Protein AF-0000000074540419 (afdb_homodimer)

Structure (mmCIF, N/CA/C/O backbone):
data_AF-0000000074540419-model_v1
#
loop_
_entity.id
_entity.type
_entity.pdbx_description
1 polymer '5,10-methylenetetrahydromethanopterin reductase'
#
loop_
_atom_site.group_PDB
_atom_site.id
_atom_site.type_symbol
_atom_site.label_atom_id
_atom_site.label_alt_id
_atom_site.label_comp_id
_atom_site.label_asym_id
_atom_site.label_entity_id
_atom_site.label_seq_id
_atom_site.pdbx_PDB_ins_code
_atom_site.Cartn_x
_atom_site.Cartn_y
_atom_site.Cartn_z
_atom_site.occupancy
_atom_site.B_iso_or_equiv
_atom_site.auth_seq_id
_atom_site.auth_comp_id
_atom_site.auth_asym_id
_atom_site.auth_atom_id
_atom_site.pdbx_PDB_model_num
ATOM 1 N N . MET A 1 1 ? -17.797 21.25 23.25 1 58 1 MET A N 1
ATOM 2 C CA . MET A 1 1 ? -17.391 20.453 22.094 1 58 1 MET A CA 1
ATOM 3 C C . MET A 1 1 ? -16.078 19.734 22.359 1 58 1 MET A C 1
ATOM 5 O O . MET A 1 1 ? -15.172 20.281 22.984 1 58 1 MET A O 1
ATOM 9 N N . SER A 1 2 ? -16.047 18.375 22.188 1 83 2 SER A N 1
ATOM 10 C CA . SER A 1 2 ? -14.906 17.547 22.594 1 83 2 SER A CA 1
ATOM 11 C C . SER A 1 2 ? -13.758 17.656 21.594 1 83 2 SER A C 1
ATOM 13 O O . SER A 1 2 ? -13.984 17.625 20.391 1 83 2 SER A O 1
ATOM 15 N N . VAL A 1 3 ? -12.586 18.234 22.047 1 95.69 3 VAL A N 1
ATOM 16 C CA . VAL A 1 3 ? -11.359 18.359 21.266 1 95.69 3 VAL A CA 1
ATOM 17 C C . VAL A 1 3 ? -10.625 17.016 21.266 1 95.69 3 VAL A C 1
ATOM 19 O O . VAL A 1 3 ? -10.531 16.344 22.297 1 95.69 3 VAL A O 1
ATOM 22 N N . ARG A 1 4 ? -10.227 16.625 20.125 1 97.38 4 ARG A N 1
ATOM 23 C CA . ARG A 1 4 ? -9.484 15.367 19.984 1 97.38 4 ARG A CA 1
ATOM 24 C C . ARG A 1 4 ? -8.023 15.633 19.641 1 97.38 4 ARG A C 1
ATOM 26 O O . ARG A 1 4 ? -7.707 16.609 18.953 1 97.38 4 ARG A O 1
ATOM 33 N N . PHE A 1 5 ? -7.191 14.75 20.156 1 98.31 5 PHE A N 1
ATOM 34 C CA . PHE A 1 5 ? -5.758 14.82 19.891 1 98.31 5 PHE A CA 1
ATOM 35 C C . PHE A 1 5 ? -5.254 13.523 19.266 1 98.31 5 PHE A C 1
ATOM 37 O O . PHE A 1 5 ? -5.629 12.438 19.688 1 98.31 5 PHE A O 1
ATOM 44 N N . GLY A 1 6 ? -4.52 13.656 18.219 1 98.5 6 GLY A N 1
ATOM 45 C CA . GLY A 1 6 ? -3.818 12.547 17.578 1 98.5 6 GLY A CA 1
ATOM 46 C C . GLY A 1 6 ? -2.33 12.797 17.438 1 98.5 6 GLY A C 1
ATOM 47 O O . GLY A 1 6 ? -1.833 13.867 17.797 1 98.5 6 GLY A O 1
ATOM 48 N N . MET A 1 7 ? -1.645 11.844 17.031 1 98.5 7 MET A N 1
ATOM 49 C CA . MET A 1 7 ? -0.216 11.961 16.75 1 98.5 7 MET A CA 1
ATOM 50 C C . MET A 1 7 ? 0.069 11.734 15.273 1 98.5 7 MET A C 1
ATOM 52 O O . MET A 1 7 ? -0.493 10.82 14.664 1 98.5 7 MET A O 1
ATOM 56 N N . LEU A 1 8 ? 0.758 12.586 14.742 1 98.56 8 LEU A N 1
ATOM 57 C CA . LEU A 1 8 ? 1.267 12.438 13.383 1 98.56 8 LEU A CA 1
ATOM 58 C C . LEU A 1 8 ? 2.699 11.914 13.398 1 98.56 8 LEU A C 1
ATOM 60 O O . LEU A 1 8 ? 3.598 12.562 13.93 1 98.56 8 LEU A O 1
ATOM 64 N N . LEU A 1 9 ? 2.896 10.734 12.844 1 97.88 9 LEU A N 1
ATOM 65 C CA . LEU A 1 9 ? 4.199 10.086 12.773 1 97.88 9 LEU A CA 1
ATOM 66 C C . LEU A 1 9 ? 4.953 10.508 11.516 1 97.88 9 LEU A C 1
ATOM 68 O O . LEU A 1 9 ? 4.871 9.836 10.484 1 97.88 9 LEU A O 1
ATOM 72 N N . SER A 1 10 ? 5.719 11.469 11.695 1 94.5 10 SER A N 1
ATOM 73 C CA . SER A 1 10 ? 6.344 12.102 10.539 1 94.5 10 SER A CA 1
ATOM 74 C C . SER A 1 10 ? 7.707 11.484 10.242 1 94.5 10 SER A C 1
ATOM 76 O O . SER A 1 10 ? 8.469 11.188 11.164 1 94.5 10 SER A O 1
ATOM 78 N N . PRO A 1 11 ? 8.047 11.352 8.898 1 92.5 11 PRO A N 1
ATOM 79 C CA . PRO A 1 11 ? 9.445 11.133 8.547 1 92.5 11 PRO A CA 1
ATOM 80 C C . PRO A 1 11 ? 10.305 12.383 8.727 1 92.5 11 PRO A C 1
ATOM 82 O O . PRO A 1 11 ? 9.789 13.5 8.711 1 92.5 11 PRO A O 1
ATOM 85 N N . PRO A 1 12 ? 11.625 12.25 8.836 1 93 12 PRO A N 1
ATOM 86 C CA . PRO A 1 12 ? 12.344 10.984 8.945 1 93 12 PRO A CA 1
ATOM 87 C C . PRO A 1 12 ? 11.992 10.219 10.227 1 93 12 PRO A C 1
ATOM 89 O O . PRO A 1 12 ? 11.789 10.828 11.273 1 93 12 PRO A O 1
ATOM 92 N N . MET A 1 13 ? 11.969 8.906 10.039 1 95.94 13 MET A N 1
ATOM 93 C CA . MET A 1 13 ? 11.531 8.055 11.141 1 95.94 13 MET A CA 1
ATOM 94 C C . MET A 1 13 ? 12.688 7.215 11.68 1 95.94 13 MET A C 1
ATOM 96 O O . MET A 1 13 ? 13.68 7.004 10.977 1 95.94 13 MET A O 1
ATOM 100 N N . PRO A 1 14 ? 12.539 6.828 12.977 1 95.69 14 PRO A N 1
ATOM 101 C CA . PRO A 1 14 ? 13.438 5.766 13.43 1 95.69 14 PRO A CA 1
ATOM 102 C C . PRO A 1 14 ? 13.094 4.402 12.828 1 95.69 14 PRO A C 1
ATOM 104 O O . PRO A 1 14 ? 12.258 4.316 11.93 1 95.69 14 PRO A O 1
ATOM 107 N N . ALA A 1 15 ? 13.805 3.393 13.289 1 96.94 15 ALA A N 1
ATOM 108 C CA . ALA A 1 15 ? 13.484 2.039 12.844 1 96.94 15 ALA A CA 1
ATOM 109 C C . ALA A 1 15 ? 12.008 1.716 13.086 1 96.94 15 ALA A C 1
ATOM 111 O O . ALA A 1 15 ? 11.43 2.139 14.086 1 96.94 15 ALA A O 1
ATOM 112 N N . LEU A 1 16 ? 11.391 0.952 12.219 1 98.31 16 LEU A N 1
ATOM 113 C CA . LEU A 1 16 ? 9.945 0.78 12.188 1 98.31 16 LEU A CA 1
ATOM 114 C C . LEU A 1 16 ? 9.453 0.089 13.453 1 98.31 16 LEU A C 1
ATOM 116 O O . LEU A 1 16 ? 8.336 0.348 13.922 1 98.31 16 LEU A O 1
ATOM 120 N N . GLU A 1 17 ? 10.258 -0.754 14.047 1 97.38 17 GLU A N 1
ATOM 121 C CA . GLU A 1 17 ? 9.891 -1.341 15.336 1 97.38 17 GLU A CA 1
ATOM 122 C C . GLU A 1 17 ? 9.664 -0.261 16.391 1 97.38 17 GLU A C 1
ATOM 124 O O . GLU A 1 17 ? 8.734 -0.36 17.203 1 97.38 17 GLU A O 1
ATOM 129 N N . LYS A 1 18 ? 10.539 0.739 16.375 1 97.88 18 LYS A N 1
ATOM 130 C CA . LYS A 1 18 ? 10.398 1.854 17.312 1 97.88 18 LYS A CA 1
ATOM 131 C C . LYS A 1 18 ? 9.18 2.709 16.969 1 97.88 18 LYS A C 1
ATOM 133 O O . LYS A 1 18 ? 8.5 3.211 17.859 1 97.88 18 LYS A O 1
ATOM 138 N N . VAL A 1 19 ? 8.898 2.873 15.703 1 98.5 19 VAL A N 1
ATOM 139 C CA . VAL A 1 19 ? 7.734 3.641 15.289 1 98.5 19 VAL A CA 1
ATOM 140 C C . VAL A 1 19 ? 6.461 2.971 15.805 1 98.5 19 VAL A C 1
ATOM 142 O O . VAL A 1 19 ? 5.547 3.646 16.281 1 98.5 19 VAL A O 1
ATOM 145 N N . ILE A 1 20 ? 6.406 1.653 15.672 1 98.75 20 ILE A N 1
ATOM 146 C CA . ILE A 1 20 ? 5.25 0.897 16.141 1 98.75 20 ILE A CA 1
ATOM 147 C C . ILE A 1 20 ? 5.086 1.081 17.641 1 98.75 20 ILE A C 1
ATOM 149 O O . ILE A 1 20 ? 3.977 1.31 18.141 1 98.75 20 ILE A O 1
ATOM 153 N N . LYS A 1 21 ? 6.199 1.064 18.406 1 98.38 21 LYS A N 1
ATOM 154 C CA . LYS A 1 21 ? 6.152 1.279 19.844 1 98.38 21 LYS A CA 1
ATOM 155 C C . LYS A 1 21 ? 5.66 2.686 20.172 1 98.38 21 LYS A C 1
ATOM 157 O O . LYS A 1 21 ? 4.863 2.869 21.094 1 98.38 21 LYS A O 1
ATOM 162 N N . ILE A 1 22 ? 6.141 3.658 19.406 1 98.12 22 ILE A N 1
ATOM 163 C CA . ILE A 1 22 ? 5.719 5.043 19.594 1 98.12 22 ILE A CA 1
ATOM 164 C C . ILE A 1 22 ? 4.219 5.168 19.344 1 98.12 22 ILE A C 1
ATOM 166 O O . ILE A 1 22 ? 3.506 5.828 20.094 1 98.12 22 ILE A O 1
ATOM 170 N N . ALA A 1 23 ? 3.742 4.512 18.328 1 98.69 23 ALA A N 1
ATOM 171 C CA . ALA A 1 23 ? 2.32 4.531 18 1 98.69 23 ALA A CA 1
ATOM 172 C C . ALA A 1 23 ? 1.481 3.926 19.109 1 98.69 23 ALA A C 1
ATOM 174 O O . ALA A 1 23 ? 0.438 4.473 19.484 1 98.69 23 ALA A O 1
ATOM 175 N N . GLN A 1 24 ? 1.928 2.799 19.625 1 98.69 24 GLN A N 1
ATOM 176 C CA . GLN A 1 24 ? 1.219 2.133 20.719 1 98.69 24 GLN A CA 1
ATOM 177 C C . GLN A 1 24 ? 1.19 3.006 21.969 1 98.69 24 GLN A C 1
ATOM 179 O O . GLN A 1 24 ? 0.165 3.096 22.641 1 98.69 24 GLN A O 1
ATOM 184 N N . GLN A 1 25 ? 2.334 3.666 22.234 1 98.12 25 GLN A N 1
ATOM 185 C CA . GLN A 1 25 ? 2.404 4.566 23.375 1 98.12 25 GLN A CA 1
ATOM 186 C C . GLN A 1 25 ? 1.459 5.754 23.203 1 98.12 25 GLN A C 1
ATOM 188 O O . GLN A 1 25 ? 0.804 6.176 24.156 1 98.12 25 GLN A O 1
ATOM 193 N N . ALA A 1 26 ? 1.445 6.273 22 1 98.31 26 ALA A N 1
ATOM 194 C CA . ALA A 1 26 ? 0.533 7.375 21.703 1 98.31 26 ALA A CA 1
ATOM 195 C C . ALA A 1 26 ? -0.918 6.957 21.938 1 98.31 26 ALA A C 1
ATOM 197 O O . ALA A 1 26 ? -1.684 7.68 22.578 1 98.31 26 ALA A O 1
ATOM 198 N N . GLU A 1 27 ? -1.274 5.816 21.438 1 97.88 27 GLU A N 1
ATOM 199 C CA . GLU A 1 27 ? -2.627 5.301 21.625 1 97.88 27 GLU A CA 1
ATOM 200 C C . GLU A 1 27 ? -2.949 5.129 23.109 1 97.88 27 GLU A C 1
ATOM 202 O O . GLU A 1 27 ? -4.02 5.527 23.562 1 97.88 27 GLU A O 1
ATOM 207 N N . ASP A 1 28 ? -2.027 4.586 23.844 1 96.81 28 ASP A N 1
ATOM 208 C CA . ASP A 1 28 ? -2.207 4.348 25.266 1 96.81 28 ASP A CA 1
ATOM 209 C C . ASP A 1 28 ? -2.318 5.664 26.031 1 96.81 28 ASP A C 1
ATOM 211 O O . ASP A 1 28 ? -2.906 5.711 27.125 1 96.81 28 ASP A O 1
ATOM 215 N N . SER A 1 29 ? -1.76 6.711 25.438 1 96.56 29 SER A N 1
ATOM 216 C CA . SER A 1 29 ? -1.769 8.023 26.078 1 96.56 29 SER A CA 1
ATOM 217 C C . SER A 1 29 ? -3.062 8.773 25.781 1 96.56 29 SER A C 1
ATOM 219 O O . SER A 1 29 ? -3.234 9.914 26.203 1 96.56 29 SER A O 1
ATOM 221 N N . GLY A 1 30 ? -3.928 8.164 24.984 1 96.25 30 GLY A N 1
ATOM 222 C CA . GLY A 1 30 ? -5.227 8.773 24.75 1 96.25 30 GLY A CA 1
ATOM 223 C C . GLY A 1 30 ? -5.328 9.453 23.406 1 96.25 30 GLY A C 1
ATOM 224 O O . GLY A 1 30 ? -6.332 10.102 23.094 1 96.25 30 GLY A O 1
ATOM 225 N N . MET A 1 31 ? -4.328 9.258 22.625 1 97.81 31 MET A N 1
ATOM 226 C CA . MET A 1 31 ? -4.398 9.844 21.281 1 97.81 31 MET A CA 1
ATOM 227 C C . MET A 1 31 ? -5.516 9.203 20.469 1 97.81 31 MET A C 1
ATOM 229 O O . MET A 1 31 ? -5.59 7.977 20.375 1 97.81 31 MET A O 1
ATOM 233 N N . PHE A 1 32 ? -6.293 10.016 19.859 1 97.75 32 PHE A N 1
ATOM 234 C CA . PHE A 1 32 ? -7.492 9.617 19.141 1 97.75 32 PHE A CA 1
ATOM 235 C C . PHE A 1 32 ? -7.133 9.078 17.75 1 97.75 32 PHE A C 1
ATOM 237 O O . PHE A 1 32 ? -7.828 8.211 17.219 1 97.75 32 PHE A O 1
ATOM 244 N N . SER A 1 33 ? -6.039 9.578 17.141 1 98.81 33 SER A N 1
ATOM 245 C CA . SER A 1 33 ? -5.668 9.195 15.789 1 98.81 33 SER A CA 1
ATOM 246 C C . SER A 1 33 ? -4.156 9.094 15.633 1 98.81 33 SER A C 1
ATOM 248 O O . SER A 1 33 ? -3.406 9.727 16.375 1 98.81 33 SER A O 1
ATOM 250 N N . LEU A 1 34 ? -3.746 8.234 14.781 1 98.94 34 LEU A N 1
ATOM 251 C CA . LEU A 1 34 ? -2.379 8.102 14.281 1 98.94 34 LEU A CA 1
ATOM 252 C C . LEU A 1 34 ? -2.316 8.352 12.781 1 98.94 34 LEU A C 1
ATOM 254 O O . LEU A 1 34 ? -2.943 7.637 12 1 98.94 34 LEU A O 1
ATOM 258 N N . THR A 1 35 ? -1.636 9.375 12.422 1 98.88 35 THR A N 1
ATOM 259 C CA . THR A 1 35 ? -1.565 9.828 11.039 1 98.88 35 THR A CA 1
ATOM 260 C C . THR A 1 35 ? -0.149 9.672 10.492 1 98.88 35 THR A C 1
ATOM 262 O O . THR A 1 35 ? 0.827 9.945 11.188 1 98.88 35 THR A O 1
ATOM 265 N N . VAL A 1 36 ? -0.003 9.219 9.242 1 98.81 36 VAL A N 1
ATOM 266 C CA . VAL A 1 36 ? 1.312 9.031 8.633 1 98.81 36 VAL A CA 1
ATOM 267 C C . VAL A 1 36 ? 1.387 9.797 7.316 1 98.81 36 VAL A C 1
ATOM 269 O O . VAL A 1 36 ? 0.634 9.516 6.383 1 98.81 36 VAL A O 1
ATOM 272 N N . PRO A 1 37 ? 2.293 10.797 7.223 1 97.81 37 PRO A N 1
ATOM 273 C CA . PRO A 1 37 ? 2.514 11.461 5.938 1 97.81 37 PRO A CA 1
ATOM 274 C C . PRO A 1 37 ? 3.127 10.531 4.891 1 97.81 37 PRO A C 1
ATOM 276 O O . PRO A 1 37 ? 3.98 9.703 5.219 1 97.81 37 PRO A O 1
ATOM 279 N N . ASP A 1 38 ? 2.736 10.703 3.633 1 97.25 38 ASP A N 1
ATOM 280 C CA . ASP A 1 38 ? 3.172 9.82 2.559 1 97.25 38 ASP A CA 1
ATOM 281 C C . ASP A 1 38 ? 4.234 10.484 1.688 1 97.25 38 ASP A C 1
ATOM 283 O O . ASP A 1 38 ? 3.969 10.828 0.534 1 97.25 38 ASP A O 1
ATOM 287 N N . HIS A 1 39 ? 5.441 10.594 2.215 1 94.88 39 HIS A N 1
ATOM 288 C CA . HIS A 1 39 ? 6.555 11.219 1.511 1 94.88 39 HIS A CA 1
ATOM 289 C C . HIS A 1 39 ? 7.527 10.172 0.977 1 94.88 39 HIS A C 1
ATOM 291 O O . HIS A 1 39 ? 7.688 9.109 1.574 1 94.88 39 HIS A O 1
ATOM 297 N N . THR A 1 40 ? 8.094 10.547 -0.174 1 92.81 40 THR A N 1
ATOM 298 C CA . THR A 1 40 ? 9.188 9.734 -0.678 1 92.81 40 THR A CA 1
ATOM 299 C C . THR A 1 40 ? 10.539 10.305 -0.24 1 92.81 40 THR A C 1
ATOM 301 O O . THR A 1 40 ? 11.516 9.57 -0.101 1 92.81 40 THR A O 1
ATOM 304 N N . LEU A 1 41 ? 10.531 11.648 -0.06 1 87.88 41 LEU A N 1
ATOM 305 C CA . LEU A 1 41 ? 11.742 12.383 0.293 1 87.88 41 LEU A CA 1
ATOM 306 C C . LEU A 1 41 ? 11.445 13.414 1.378 1 87.88 41 LEU A C 1
ATOM 308 O O . LEU A 1 41 ? 10.336 13.953 1.445 1 87.88 41 LEU A O 1
ATOM 312 N N . MET A 1 42 ? 12.406 13.602 2.174 1 84.38 42 MET A N 1
ATOM 313 C CA . MET A 1 42 ? 12.305 14.602 3.23 1 84.38 42 MET A CA 1
ATOM 314 C C . MET A 1 42 ? 13.539 15.492 3.256 1 84.38 42 MET A C 1
ATOM 316 O O . MET A 1 42 ? 14.609 15.086 2.814 1 84.38 42 MET A O 1
ATOM 320 N N . VAL A 1 43 ? 13.344 16.719 3.756 1 75.81 43 VAL A N 1
ATOM 321 C CA . VAL A 1 43 ? 14.422 17.641 4.082 1 75.81 43 VAL A CA 1
ATOM 322 C C . VAL A 1 43 ? 14.336 18.031 5.555 1 75.81 43 VAL A C 1
ATOM 324 O O . VAL A 1 43 ? 13.359 18.641 5.988 1 75.81 43 VAL A O 1
ATOM 327 N N . PRO A 1 44 ? 15.336 17.781 6.285 1 77.44 44 PRO A N 1
ATOM 328 C CA . PRO A 1 44 ? 16.531 17.031 5.938 1 77.44 44 PRO A CA 1
ATOM 329 C C . PRO A 1 44 ? 16.234 15.562 5.602 1 77.44 44 PRO A C 1
ATOM 331 O O . PRO A 1 44 ? 15.18 15.047 5.969 1 77.44 44 PRO A O 1
ATOM 334 N N . PRO A 1 45 ? 17.219 14.953 4.953 1 85 45 PRO A N 1
ATOM 335 C CA . PRO A 1 45 ? 16.984 13.57 4.527 1 85 45 PRO A CA 1
ATOM 336 C C . PRO A 1 45 ? 16.922 12.594 5.703 1 85 45 PRO A C 1
ATOM 338 O O . PRO A 1 45 ? 17.531 12.844 6.75 1 85 45 PRO A O 1
ATOM 341 N N . GLY A 1 46 ? 16.172 11.516 5.477 1 90.44 46 GLY A N 1
ATOM 342 C CA . GLY A 1 46 ? 16.109 10.453 6.461 1 90.44 46 GLY A CA 1
ATOM 343 C C . GLY A 1 46 ? 15.195 9.312 6.039 1 90.44 46 GLY A C 1
ATOM 344 O O . GLY A 1 46 ? 14.695 9.297 4.914 1 90.44 46 GLY A O 1
ATOM 345 N N . PHE A 1 47 ? 15.078 8.336 6.98 1 95.56 47 PHE A N 1
ATOM 346 C CA . PHE A 1 47 ? 14.297 7.129 6.75 1 95.56 47 PHE A CA 1
ATOM 347 C C . PHE A 1 47 ? 12.828 7.473 6.52 1 95.56 47 PHE A C 1
ATOM 349 O O . PHE A 1 47 ? 12.164 8.023 7.406 1 95.56 47 PHE A O 1
ATOM 356 N N . THR A 1 48 ? 12.312 7.176 5.27 1 96.81 48 THR A N 1
ATOM 357 C CA . THR A 1 48 ? 10.977 7.562 4.832 1 96.81 48 THR A CA 1
ATOM 358 C C . THR A 1 48 ? 10.219 6.359 4.285 1 96.81 48 THR A C 1
ATOM 360 O O . THR A 1 48 ? 10.203 6.125 3.076 1 96.81 48 THR A O 1
ATOM 363 N N . PRO A 1 49 ? 9.586 5.637 5.152 1 98.31 49 PRO A N 1
ATOM 364 C CA . PRO A 1 49 ? 8.789 4.484 4.719 1 98.31 49 PRO A CA 1
ATOM 365 C C . PRO A 1 49 ? 7.5 4.891 4.008 1 98.31 49 PRO A C 1
ATOM 367 O O . PRO A 1 49 ? 7.094 6.055 4.074 1 98.31 49 PRO A O 1
ATOM 370 N N . ASN A 1 50 ? 6.938 3.941 3.287 1 98.69 50 ASN A N 1
ATOM 371 C CA . ASN A 1 50 ? 5.625 4.133 2.676 1 98.69 50 ASN A CA 1
ATOM 372 C C . ASN A 1 50 ? 4.523 4.223 3.727 1 98.69 50 ASN A C 1
ATOM 374 O O . ASN A 1 50 ? 4.438 3.377 4.617 1 98.69 50 ASN A O 1
ATOM 378 N N . ALA A 1 51 ? 3.74 5.199 3.619 1 98.81 51 ALA A N 1
ATOM 379 C CA . ALA A 1 51 ? 2.736 5.5 4.637 1 98.81 51 ALA A CA 1
ATOM 380 C C . ALA A 1 51 ? 1.676 4.402 4.699 1 98.81 51 ALA A C 1
ATOM 382 O O . ALA A 1 51 ? 1.269 3.986 5.785 1 98.81 51 ALA A O 1
ATOM 383 N N . LEU A 1 52 ? 1.214 3.912 3.541 1 98.88 52 LEU A N 1
ATOM 384 C CA . LEU A 1 52 ? 0.111 2.959 3.49 1 98.88 52 LEU A CA 1
ATOM 385 C C . LEU A 1 52 ? 0.538 1.604 4.047 1 98.88 52 LEU A C 1
ATOM 387 O O . LEU A 1 52 ? -0.223 0.957 4.77 1 98.88 52 LEU A O 1
ATOM 391 N N . SER A 1 53 ? 1.755 1.207 3.738 1 98.88 53 SER A N 1
ATOM 392 C CA . SER A 1 53 ? 2.287 -0.029 4.301 1 98.88 53 SER A CA 1
ATOM 393 C C . SER A 1 53 ? 2.422 0.066 5.816 1 98.88 53 SER A C 1
ATOM 395 O O . SER A 1 53 ? 2.07 -0.87 6.539 1 98.88 53 SER A O 1
ATOM 397 N N . LEU A 1 54 ? 2.939 1.168 6.281 1 98.94 54 LEU A N 1
ATOM 398 C CA . LEU A 1 54 ? 3.09 1.36 7.719 1 98.94 54 LEU A CA 1
ATOM 399 C C . LEU A 1 54 ? 1.73 1.361 8.414 1 98.94 54 LEU A C 1
ATOM 401 O O . LEU A 1 54 ? 1.571 0.765 9.477 1 98.94 54 LEU A O 1
ATOM 405 N N . LEU A 1 55 ? 0.778 2.023 7.797 1 98.94 55 LEU A N 1
ATOM 406 C CA . LEU A 1 55 ? -0.565 2.062 8.367 1 98.94 55 LEU A CA 1
ATOM 407 C C . LEU A 1 55 ? -1.16 0.661 8.453 1 98.94 55 LEU A C 1
ATOM 409 O O . LEU A 1 55 ? -1.877 0.342 9.406 1 98.94 55 LEU A O 1
ATOM 413 N N . SER A 1 56 ? -0.908 -0.149 7.426 1 98.94 56 SER A N 1
ATOM 414 C CA . SER A 1 56 ? -1.377 -1.53 7.461 1 98.94 56 SER A CA 1
ATOM 415 C C . SER A 1 56 ? -0.777 -2.287 8.641 1 98.94 56 SER A C 1
ATOM 417 O O . SER A 1 56 ? -1.476 -3.043 9.32 1 98.94 56 SER A O 1
ATOM 419 N N . ALA A 1 57 ? 0.498 -2.094 8.875 1 98.94 57 ALA A N 1
ATOM 420 C CA . ALA A 1 57 ? 1.157 -2.709 10.023 1 98.94 57 ALA A CA 1
ATOM 421 C C . ALA A 1 57 ? 0.562 -2.201 11.336 1 98.94 57 ALA A C 1
ATOM 423 O O . ALA A 1 57 ? 0.269 -2.99 12.234 1 98.94 57 ALA A O 1
ATOM 424 N N . LEU A 1 58 ? 0.361 -0.886 11.438 1 98.94 58 LEU A N 1
ATOM 425 C CA . LEU A 1 58 ? -0.178 -0.285 12.656 1 98.94 58 LEU A CA 1
ATOM 426 C C . LEU A 1 58 ? -1.599 -0.773 12.914 1 98.94 58 LEU A C 1
ATOM 428 O O . LEU A 1 58 ? -2.014 -0.896 14.07 1 98.94 58 LEU A O 1
ATOM 432 N N . ALA A 1 59 ? -2.33 -1.062 11.82 1 98.94 59 ALA A N 1
ATOM 433 C CA . ALA A 1 59 ? -3.711 -1.521 11.945 1 98.94 59 ALA A CA 1
ATOM 434 C C . ALA A 1 59 ? -3.793 -2.785 12.797 1 98.94 59 ALA A C 1
ATOM 436 O O . ALA A 1 59 ? -4.742 -2.967 13.562 1 98.94 59 ALA A O 1
ATOM 437 N N . VAL A 1 60 ? -2.764 -3.664 12.688 1 98.88 60 VAL A N 1
ATOM 438 C CA . VAL A 1 60 ? -2.814 -4.934 13.414 1 98.88 60 VAL A CA 1
ATOM 439 C C . VAL A 1 60 ? -1.946 -4.852 14.664 1 98.88 60 VAL A C 1
ATOM 441 O O . VAL A 1 60 ? -1.842 -5.82 15.422 1 98.88 60 VAL A O 1
ATOM 444 N N . LYS A 1 61 ? -1.309 -3.668 14.922 1 98.88 61 LYS A N 1
ATOM 445 C CA . LYS A 1 61 ? -0.456 -3.502 16.094 1 98.88 61 LYS A CA 1
ATOM 446 C C . LYS A 1 61 ? -1.057 -2.498 17.078 1 98.88 61 LYS A C 1
ATOM 448 O O . LYS A 1 61 ? -0.497 -2.256 18.141 1 98.88 61 LYS A O 1
ATOM 453 N N . THR A 1 62 ? -2.174 -1.827 16.734 1 98.75 62 THR A N 1
ATOM 454 C CA . THR A 1 62 ? -2.973 -0.972 17.609 1 98.75 62 THR A CA 1
ATOM 455 C C . THR A 1 62 ? -4.434 -1.413 17.609 1 98.75 62 THR A C 1
ATOM 457 O O . THR A 1 62 ? -4.824 -2.279 16.828 1 98.75 62 THR A O 1
ATOM 460 N N . SER A 1 63 ? -5.301 -0.809 18.5 1 98.25 63 SER A N 1
ATOM 461 C CA . SER A 1 63 ? -6.641 -1.378 18.609 1 98.25 63 SER A CA 1
ATOM 462 C C . SER A 1 63 ? -7.691 -0.288 18.797 1 98.25 63 SER A C 1
ATOM 464 O O . SER A 1 63 ? -8.891 -0.559 18.734 1 98.25 63 SER A O 1
ATOM 466 N N . LYS A 1 64 ? -7.262 0.975 18.969 1 98.19 64 LYS A N 1
ATOM 467 C CA . LYS A 1 64 ? -8.242 1.985 19.359 1 98.19 64 LYS A CA 1
ATOM 468 C C . LYS A 1 64 ? -8.172 3.203 18.438 1 98.19 64 LYS A C 1
ATOM 470 O O . LYS A 1 64 ? -9.195 3.672 17.938 1 98.19 64 LYS A O 1
ATOM 475 N N . ALA A 1 65 ? -6.957 3.73 18.188 1 98.69 65 ALA A N 1
ATOM 476 C CA . ALA A 1 65 ? -6.77 4.996 17.484 1 98.69 65 ALA A CA 1
ATOM 477 C C . ALA A 1 65 ? -7.199 4.883 16.031 1 98.69 65 ALA A C 1
ATOM 479 O O . ALA A 1 65 ? -6.988 3.846 15.398 1 98.69 65 ALA A O 1
ATOM 480 N N . MET A 1 66 ? -7.809 5.871 15.523 1 98.81 66 MET A N 1
ATOM 481 C CA . MET A 1 66 ? -8.023 5.969 14.086 1 98.81 66 MET A CA 1
ATOM 482 C C . MET A 1 66 ? -6.691 6.035 13.344 1 98.81 66 MET A C 1
ATOM 484 O O . MET A 1 66 ? -5.719 6.602 13.844 1 98.81 66 MET A O 1
ATOM 488 N N . LEU A 1 67 ? -6.641 5.418 12.219 1 98.94 67 LEU A N 1
ATOM 489 C CA . LEU A 1 67 ? -5.418 5.328 11.422 1 98.94 67 LEU A CA 1
ATOM 490 C C . LEU A 1 67 ? -5.625 5.934 10.039 1 98.94 67 LEU A C 1
ATOM 492 O O . LEU A 1 67 ? -6.559 5.559 9.328 1 98.94 67 LEU A O 1
ATOM 496 N N . GLY A 1 68 ? -4.773 6.852 9.625 1 98.88 68 GLY A N 1
ATOM 497 C CA . GLY A 1 68 ? -4.961 7.402 8.297 1 98.88 68 GLY A CA 1
ATOM 498 C C . GLY A 1 68 ? -3.748 8.156 7.785 1 98.88 68 GLY A C 1
ATOM 499 O O . GLY A 1 68 ? -2.74 8.266 8.484 1 98.88 68 GLY A O 1
ATOM 500 N N . THR A 1 69 ? -3.773 8.57 6.559 1 98.88 69 THR A N 1
ATOM 501 C CA . THR A 1 69 ? -2.693 9.305 5.914 1 98.88 69 THR A CA 1
ATOM 502 C C . THR A 1 69 ? -2.809 10.797 6.203 1 98.88 69 THR A C 1
ATOM 504 O O . THR A 1 69 ? -3.914 11.344 6.25 1 98.88 69 THR A O 1
ATOM 507 N N . GLY A 1 70 ? -1.683 11.516 6.418 1 98.31 70 GLY A N 1
ATOM 508 C CA . GLY A 1 70 ? -1.614 12.961 6.582 1 98.31 70 GLY A CA 1
ATOM 509 C C . GLY A 1 70 ? -0.632 13.625 5.633 1 98.31 70 GLY A C 1
ATOM 510 O O . GLY A 1 70 ? 0.369 14.195 6.07 1 98.31 70 GLY A O 1
ATOM 511 N N . VAL A 1 71 ? -0.694 13.445 4.391 1 97.56 71 VAL A N 1
ATOM 512 C CA . VAL A 1 71 ? -1.725 12.977 3.469 1 97.56 71 VAL A CA 1
ATOM 513 C C . VAL A 1 71 ? -1.08 12.195 2.324 1 97.56 71 VAL A C 1
ATOM 515 O O . VAL A 1 71 ? 0.147 12.164 2.203 1 97.56 71 VAL A O 1
ATOM 518 N N . THR A 1 72 ? -1.777 11.484 1.6 1 98.38 72 THR A N 1
ATOM 519 C CA . THR A 1 72 ? -1.387 10.891 0.328 1 98.38 72 THR A CA 1
ATOM 520 C C . THR A 1 72 ? -2.102 11.57 -0.833 1 98.38 72 THR A C 1
ATOM 522 O O . THR A 1 72 ? -2.539 12.719 -0.712 1 98.38 72 THR A O 1
ATOM 525 N N . ASP A 1 73 ? -2.057 10.984 -2.07 1 98.06 73 ASP A N 1
ATOM 526 C CA . ASP A 1 73 ? -2.631 11.68 -3.221 1 98.06 73 ASP A CA 1
ATOM 527 C C . ASP A 1 73 ? -3.131 10.68 -4.266 1 98.06 73 ASP A C 1
ATOM 529 O O . ASP A 1 73 ? -2.771 9.5 -4.23 1 98.06 73 ASP A O 1
ATOM 533 N N . VAL A 1 74 ? -3.973 11.164 -5.168 1 98.25 74 VAL A N 1
ATOM 534 C CA . VAL A 1 74 ? -4.496 10.359 -6.266 1 98.25 74 VAL A CA 1
ATOM 535 C C . VAL A 1 74 ? -3.715 10.656 -7.543 1 98.25 74 VAL A C 1
ATOM 537 O O . VAL A 1 74 ? -4.262 10.57 -8.648 1 98.25 74 VAL A O 1
ATOM 540 N N . VAL A 1 75 ? -2.473 11.164 -7.387 1 97.44 75 VAL A N 1
ATOM 541 C CA . VAL A 1 75 ? -1.55 11.398 -8.492 1 97.44 75 VAL A CA 1
ATOM 542 C C . VAL A 1 75 ? -0.584 10.219 -8.609 1 97.44 75 VAL A C 1
ATOM 544 O O . VAL A 1 75 ? -0.512 9.57 -9.656 1 97.44 75 VAL A O 1
ATOM 547 N N . ARG A 1 76 ? -0.038 9.867 -7.461 1 97.69 76 ARG A N 1
ATOM 548 C CA . ARG A 1 76 ? 0.883 8.742 -7.43 1 97.69 76 ARG A CA 1
ATOM 549 C C . ARG A 1 76 ? 0.124 7.418 -7.395 1 97.69 76 ARG A C 1
ATOM 551 O O . ARG A 1 76 ? 0.622 6.398 -7.875 1 97.69 76 ARG A O 1
ATOM 558 N N . TYR A 1 77 ? -1.061 7.422 -6.836 1 98.31 77 TYR A N 1
ATOM 559 C CA . TYR A 1 77 ? -1.91 6.242 -6.723 1 98.31 77 TYR A CA 1
ATOM 560 C C . TYR A 1 77 ? -3.178 6.398 -7.555 1 98.31 77 TYR A C 1
ATOM 562 O O . TYR A 1 77 ? -3.887 7.402 -7.434 1 98.31 77 TYR A O 1
ATOM 570 N N . HIS A 1 78 ? -3.434 5.422 -8.367 1 98.31 78 HIS A N 1
ATOM 571 C CA . HIS A 1 78 ? -4.742 5.414 -9.008 1 98.31 78 HIS A CA 1
ATOM 572 C C . HIS A 1 78 ? -5.863 5.305 -7.973 1 98.31 78 HIS A C 1
ATOM 574 O O . HIS A 1 78 ? -5.746 4.555 -7.004 1 98.31 78 HIS A O 1
ATOM 580 N N . PRO A 1 79 ? -6.992 5.992 -8.18 1 98.5 79 PRO A N 1
ATOM 581 C CA . PRO A 1 79 ? -8.062 5.965 -7.184 1 98.5 79 PRO A CA 1
ATOM 582 C C . PRO A 1 79 ? -8.531 4.547 -6.852 1 98.5 79 PRO A C 1
ATOM 584 O O . PRO A 1 79 ? -8.867 4.258 -5.703 1 98.5 79 PRO A O 1
ATOM 587 N N . SER A 1 80 ? -8.539 3.643 -7.828 1 98.06 80 SER A N 1
ATOM 588 C CA . SER A 1 80 ? -8.984 2.275 -7.578 1 98.06 80 SER A CA 1
ATOM 589 C C . SER A 1 80 ? -8.016 1.54 -6.656 1 98.06 80 SER A C 1
ATOM 591 O O . SER A 1 80 ? -8.445 0.756 -5.801 1 98.06 80 SER A O 1
ATOM 593 N N . VAL A 1 81 ? -6.723 1.812 -6.816 1 98.5 81 VAL A N 1
ATOM 594 C CA . VAL A 1 81 ? -5.695 1.209 -5.977 1 98.5 81 VAL A CA 1
ATOM 595 C C . VAL A 1 81 ? -5.82 1.731 -4.547 1 98.5 81 VAL A C 1
ATOM 597 O O . VAL A 1 81 ? -5.836 0.951 -3.594 1 98.5 81 VAL A O 1
ATOM 600 N N . LEU A 1 82 ? -5.949 3.002 -4.477 1 98.75 82 LEU A N 1
ATOM 601 C CA . LEU A 1 82 ? -6.055 3.621 -3.162 1 98.75 82 LEU A CA 1
ATOM 602 C C . LEU A 1 82 ? -7.324 3.166 -2.449 1 98.75 82 LEU A C 1
ATOM 604 O O . LEU A 1 82 ? -7.305 2.92 -1.24 1 98.75 82 LEU A O 1
ATOM 608 N N . ALA A 1 83 ? -8.43 3.072 -3.18 1 98.75 83 ALA A N 1
ATOM 609 C CA . ALA A 1 83 ? -9.688 2.605 -2.609 1 98.75 83 ALA A CA 1
ATOM 610 C C . ALA A 1 83 ? -9.539 1.205 -2.023 1 98.75 83 ALA A C 1
ATOM 612 O O . ALA A 1 83 ? -10.008 0.937 -0.915 1 98.75 83 ALA A O 1
ATOM 613 N N . GLN A 1 84 ? -8.906 0.347 -2.746 1 98.81 84 GLN A N 1
ATOM 614 C CA . GLN A 1 84 ? -8.742 -1.027 -2.283 1 98.81 84 GLN A CA 1
ATOM 615 C C . GLN A 1 84 ? -7.812 -1.097 -1.074 1 98.81 84 GLN A C 1
ATOM 617 O O . GLN A 1 84 ? -8.086 -1.821 -0.115 1 98.81 84 GLN A O 1
ATOM 622 N N . ILE A 1 85 ? -6.73 -0.337 -1.107 1 98.88 85 ILE A N 1
ATOM 623 C CA . ILE A 1 85 ? -5.77 -0.316 -0.011 1 98.88 85 ILE A CA 1
ATOM 624 C C . ILE A 1 85 ? -6.457 0.15 1.271 1 98.88 85 ILE A C 1
ATOM 626 O O . ILE A 1 85 ? -6.363 -0.51 2.309 1 98.88 85 ILE A O 1
ATOM 630 N N . MET A 1 86 ? -7.184 1.183 1.168 1 98.94 86 MET A N 1
ATOM 631 C CA . MET A 1 86 ? -7.789 1.761 2.365 1 98.94 86 MET A CA 1
ATOM 632 C C . MET A 1 86 ? -8.922 0.879 2.883 1 98.94 86 MET A C 1
ATOM 634 O O . MET A 1 86 ? -9.133 0.781 4.094 1 98.94 86 MET A O 1
ATOM 638 N N . ALA A 1 87 ? -9.688 0.289 1.967 1 98.88 87 ALA A N 1
ATOM 639 C CA . ALA A 1 87 ? -10.688 -0.678 2.412 1 98.88 87 ALA A CA 1
ATOM 640 C C . ALA A 1 87 ? -10.039 -1.837 3.158 1 98.88 87 ALA A C 1
ATOM 642 O O . ALA A 1 87 ? -10.57 -2.318 4.16 1 98.88 87 ALA A O 1
ATOM 643 N N . THR A 1 88 ? -8.906 -2.297 2.684 1 98.94 88 THR A N 1
ATOM 644 C CA . THR A 1 88 ? -8.18 -3.377 3.342 1 98.94 88 THR A CA 1
ATOM 645 C C . THR A 1 88 ? -7.711 -2.945 4.727 1 98.94 88 THR A C 1
ATOM 647 O O . THR A 1 88 ? -7.871 -3.682 5.703 1 98.94 88 THR A O 1
ATOM 650 N N . ILE A 1 89 ? -7.148 -1.734 4.844 1 98.94 89 ILE A N 1
ATOM 651 C CA . ILE A 1 89 ? -6.691 -1.209 6.125 1 98.94 89 ILE A CA 1
ATOM 652 C C . ILE A 1 89 ? -7.879 -1.068 7.074 1 98.94 89 ILE A C 1
ATOM 654 O O . ILE A 1 89 ? -7.754 -1.316 8.273 1 98.94 89 ILE A O 1
ATOM 658 N N . ASP A 1 90 ? -9.023 -0.694 6.52 1 98.94 90 ASP A N 1
ATOM 659 C CA . ASP A 1 90 ? -10.242 -0.59 7.32 1 98.94 90 ASP A CA 1
ATOM 660 C C . ASP A 1 90 ? -10.609 -1.938 7.934 1 98.94 90 ASP A C 1
ATOM 662 O O . ASP A 1 90 ? -10.977 -2.012 9.109 1 98.94 90 ASP A O 1
ATOM 666 N N . HIS A 1 91 ? -10.5 -2.98 7.148 1 98.88 91 HIS A N 1
ATOM 667 C CA . HIS A 1 91 ? -10.773 -4.32 7.66 1 98.88 91 HIS A CA 1
ATOM 668 C C . HIS A 1 91 ? -9.719 -4.754 8.672 1 98.88 91 HIS A C 1
ATOM 670 O O . HIS A 1 91 ? -10.055 -5.32 9.711 1 98.88 91 HIS A O 1
ATOM 676 N N . LEU A 1 92 ? -8.453 -4.496 8.375 1 98.88 92 LEU A N 1
ATOM 677 C CA . LEU A 1 92 ? -7.367 -4.883 9.266 1 98.88 92 LEU A CA 1
ATOM 678 C C . LEU A 1 92 ? -7.504 -4.191 10.625 1 98.88 92 LEU A C 1
ATOM 680 O O . LEU A 1 92 ? -7.125 -4.754 11.648 1 98.88 92 LEU A O 1
ATOM 684 N N . SER A 1 93 ? -8.07 -2.984 10.633 1 98.81 93 SER A N 1
ATOM 685 C CA . SER A 1 93 ? -8.156 -2.17 11.844 1 98.81 93 SER A CA 1
ATOM 686 C C . SER A 1 93 ? -9.539 -2.283 12.484 1 98.81 93 SER A C 1
ATOM 688 O O . SER A 1 93 ? -9.789 -1.672 13.523 1 98.81 93 SER A O 1
ATOM 690 N N . TYR A 1 94 ? -10.453 -3.018 11.867 1 98.44 94 TYR A N 1
ATOM 691 C CA . TYR A 1 94 ? -11.82 -3.213 12.328 1 98.44 94 TYR A CA 1
ATOM 692 C C . TYR A 1 94 ? -12.578 -1.891 12.367 1 98.44 94 TYR A C 1
ATOM 694 O O . TYR A 1 94 ? -13.195 -1.557 13.383 1 98.44 94 TYR A O 1
ATOM 702 N N . GLY A 1 95 ? -12.375 -1.111 11.297 1 98.62 95 GLY A N 1
ATOM 703 C CA . GLY A 1 95 ? -13.211 0.06 11.094 1 98.62 95 GLY A CA 1
ATOM 704 C C . GLY A 1 95 ? -12.586 1.338 11.625 1 98.62 95 GLY A C 1
ATOM 705 O O . GLY A 1 95 ? -13.297 2.246 12.062 1 98.62 95 GLY A O 1
ATOM 706 N N . ARG A 1 96 ? -11.227 1.489 11.555 1 98.75 96 ARG A N 1
ATOM 707 C CA . ARG A 1 96 ? -10.586 2.648 12.164 1 98.75 96 ARG A CA 1
ATOM 708 C C . ARG A 1 96 ? -9.844 3.473 11.117 1 98.75 96 ARG A C 1
ATOM 710 O O . ARG A 1 96 ? -9.031 4.34 11.461 1 98.75 96 ARG A O 1
ATOM 717 N N . ALA A 1 97 ? -10.078 3.205 9.844 1 98.88 97 ALA A N 1
ATOM 718 C CA . ALA A 1 97 ? -9.305 3.857 8.797 1 98.88 97 ALA A CA 1
ATOM 719 C C . ALA A 1 97 ? -9.906 5.207 8.422 1 98.88 97 ALA A C 1
ATOM 721 O O . ALA A 1 97 ? -11.125 5.371 8.438 1 98.88 97 ALA A O 1
ATOM 722 N N . PHE A 1 98 ? -9.109 6.172 8.094 1 98.94 98 PHE A N 1
ATOM 723 C CA . PHE A 1 98 ? -9.508 7.387 7.387 1 98.94 98 PHE A CA 1
ATOM 724 C C . PHE A 1 98 ? -8.477 7.75 6.324 1 98.94 98 PHE A C 1
ATOM 726 O O . PHE A 1 98 ? -7.328 7.309 6.387 1 98.94 98 PHE A O 1
ATOM 733 N N . LEU A 1 99 ? -8.883 8.469 5.332 1 98.94 99 LEU A N 1
ATOM 734 C CA . LEU A 1 99 ? -8.023 8.789 4.199 1 98.94 99 LEU A CA 1
ATOM 735 C C . LEU A 1 99 ? -7.785 10.289 4.102 1 98.94 99 LEU A C 1
ATOM 737 O O . LEU A 1 99 ? -8.727 11.062 3.895 1 98.94 99 LEU A O 1
ATOM 741 N N . GLY A 1 100 ? -6.559 10.688 4.34 1 98.94 100 GLY A N 1
ATOM 742 C CA . GLY A 1 100 ? -6.156 12.055 4.059 1 98.94 100 GLY A CA 1
ATOM 743 C C . GLY A 1 100 ? -5.547 12.227 2.68 1 98.94 100 GLY A C 1
ATOM 744 O O . GLY A 1 100 ? -4.59 11.539 2.328 1 98.94 100 GLY A O 1
ATOM 745 N N . LEU A 1 101 ? -6.059 13.164 1.947 1 98.81 101 LEU A N 1
ATOM 746 C CA . LEU A 1 101 ? -5.621 13.398 0.576 1 98.81 101 LEU A CA 1
ATOM 747 C C . LEU A 1 101 ? -5.152 14.836 0.394 1 98.81 101 LEU A C 1
ATOM 749 O O . LEU A 1 101 ? -5.645 15.742 1.069 1 98.81 101 LEU A O 1
ATOM 753 N N . GLY A 1 102 ? -4.23 15.016 -0.437 1 97.25 102 GLY A N 1
ATOM 754 C CA . GLY A 1 102 ? -3.814 16.312 -0.943 1 97.25 102 GLY A CA 1
ATOM 755 C C . GLY A 1 102 ? -3.619 16.328 -2.447 1 97.25 102 GLY A C 1
ATOM 756 O O . GLY A 1 102 ? -3.838 15.32 -3.119 1 97.25 102 GLY A O 1
ATOM 757 N N . ALA A 1 103 ? -3.203 17.453 -2.979 1 93.25 103 ALA A N 1
ATOM 758 C CA . ALA A 1 103 ? -3.08 17.656 -4.418 1 93.25 103 ALA A CA 1
ATOM 759 C C . ALA A 1 103 ? -1.764 17.094 -4.941 1 93.25 103 ALA A C 1
ATOM 761 O O . ALA A 1 103 ? -1.543 17.031 -6.156 1 93.25 103 ALA A O 1
ATOM 762 N N . GLY A 1 104 ? -0.957 16.688 -4.066 1 90.75 104 GLY A N 1
ATOM 763 C CA . GLY A 1 104 ? 0.366 16.219 -4.445 1 90.75 104 GLY A CA 1
ATOM 764 C C . GLY A 1 104 ? 1.464 17.219 -4.145 1 90.75 104 GLY A C 1
ATOM 765 O O . GLY A 1 104 ? 1.185 18.375 -3.822 1 90.75 104 GLY A O 1
ATOM 766 N N . GLU A 1 105 ? 2.721 16.719 -4.184 1 88.81 105 GLU A N 1
ATOM 767 C CA . GLU A 1 105 ? 3.912 17.531 -3.967 1 88.81 105 GLU A CA 1
ATOM 768 C C . GLU A 1 105 ? 5 17.203 -4.984 1 88.81 105 GLU A C 1
ATOM 770 O O . GLU A 1 105 ? 5.211 16.031 -5.316 1 88.81 105 GLU A O 1
ATOM 775 N N . ALA A 1 106 ? 5.691 18.172 -5.391 1 87.38 106 ALA A N 1
ATOM 776 C CA . ALA A 1 106 ? 6.672 18.047 -6.469 1 87.38 106 ALA A CA 1
ATOM 777 C C . ALA A 1 106 ? 7.734 17 -6.117 1 87.38 106 ALA A C 1
ATOM 779 O O . ALA A 1 106 ? 8.109 16.188 -6.957 1 87.38 106 ALA A O 1
ATOM 780 N N . MET A 1 107 ? 8.18 17.016 -4.926 1 85.62 107 MET A N 1
ATOM 781 C CA . MET A 1 107 ? 9.297 16.156 -4.523 1 85.62 107 MET A CA 1
ATOM 782 C C . MET A 1 107 ? 8.914 14.68 -4.637 1 85.62 107 MET A C 1
ATOM 784 O O . MET A 1 107 ? 9.773 13.836 -4.875 1 85.62 107 MET A O 1
ATOM 788 N N . ASN A 1 108 ? 7.613 14.406 -4.535 1 91.81 108 ASN A N 1
ATOM 789 C CA . ASN A 1 108 ? 7.133 13.031 -4.574 1 91.81 108 ASN A CA 1
ATOM 790 C C . ASN A 1 108 ? 6.719 12.617 -5.988 1 91.81 108 ASN A C 1
ATOM 792 O O . ASN A 1 108 ? 6.477 11.438 -6.25 1 91.81 108 ASN A O 1
ATOM 796 N N . ILE A 1 109 ? 6.617 13.617 -6.914 1 94.5 109 ILE A N 1
ATOM 797 C CA . ILE A 1 109 ? 5.957 13.344 -8.188 1 94.5 109 ILE A CA 1
ATOM 798 C C . ILE A 1 109 ? 6.938 13.578 -9.336 1 94.5 109 ILE A C 1
ATOM 800 O O . ILE A 1 109 ? 7.219 12.664 -10.117 1 94.5 109 ILE A O 1
ATOM 804 N N . LYS A 1 110 ? 7.59 14.703 -9.406 1 92.38 110 LYS A N 1
ATOM 805 C CA . LYS A 1 110 ? 8.32 15.188 -10.578 1 92.38 110 LYS A CA 1
ATOM 806 C C . LYS A 1 110 ? 9.531 14.305 -10.867 1 92.38 110 LYS A C 1
ATOM 808 O O . LYS A 1 110 ? 9.773 13.938 -12.016 1 92.38 110 LYS A O 1
ATOM 813 N N . PRO A 1 111 ? 10.336 13.906 -9.82 1 93.12 111 PRO A N 1
ATOM 814 C CA . PRO A 1 111 ? 11.508 13.086 -10.125 1 93.12 111 PRO A CA 1
ATOM 815 C C . PRO A 1 111 ? 11.141 11.75 -10.758 1 93.12 111 PRO A C 1
ATOM 817 O O . PRO A 1 111 ? 11.961 11.148 -11.461 1 93.12 111 PRO A O 1
ATOM 820 N N . PHE A 1 112 ? 9.953 11.367 -10.609 1 96.5 112 PHE A N 1
ATOM 821 C CA . PHE A 1 112 ? 9.562 10.023 -11.023 1 96.5 112 PHE A CA 1
ATOM 822 C C . PHE A 1 112 ? 8.789 10.062 -12.336 1 96.5 112 PHE A C 1
ATOM 824 O O . PHE A 1 112 ? 8.281 9.039 -12.797 1 96.5 112 PHE A O 1
ATOM 831 N N . GLY A 1 113 ? 8.625 11.227 -12.883 1 96.31 113 GLY A N 1
ATOM 832 C CA . GLY A 1 113 ? 8.023 11.367 -14.195 1 96.31 113 GLY A CA 1
ATOM 833 C C . GLY A 1 113 ? 6.52 11.148 -14.188 1 96.31 113 GLY A C 1
ATOM 834 O O . GLY A 1 113 ? 5.93 10.828 -15.227 1 96.31 113 GLY A O 1
ATOM 835 N N . ILE A 1 114 ? 5.883 11.195 -13.078 1 96 114 ILE A N 1
ATOM 836 C CA . ILE A 1 114 ? 4.438 11.023 -12.953 1 96 114 ILE A CA 1
ATOM 837 C C . ILE A 1 114 ? 3.729 12.305 -13.391 1 96 114 ILE A C 1
ATOM 839 O O . ILE A 1 114 ? 4.129 13.406 -13.008 1 96 114 ILE A O 1
ATOM 843 N N . GLU A 1 115 ? 2.723 12.195 -14.203 1 94.25 115 GLU A N 1
ATOM 844 C CA . GLU A 1 115 ? 2 13.359 -14.711 1 94.25 115 GLU A CA 1
ATOM 845 C C . GLU A 1 115 ? 1.249 14.07 -13.586 1 94.25 115 GLU A C 1
ATOM 847 O O . GLU A 1 115 ? 0.521 13.438 -12.82 1 94.25 115 GLU A O 1
ATOM 852 N N . TRP A 1 116 ? 1.511 15.305 -13.484 1 93.69 116 TRP A N 1
ATOM 853 C CA . TRP A 1 116 ? 0.886 16.141 -12.469 1 93.69 116 TRP A CA 1
ATOM 854 C C . TRP A 1 116 ? 0.133 17.297 -13.109 1 93.69 116 TRP A C 1
ATOM 856 O O . TRP A 1 116 ? 0.7 18.375 -13.312 1 93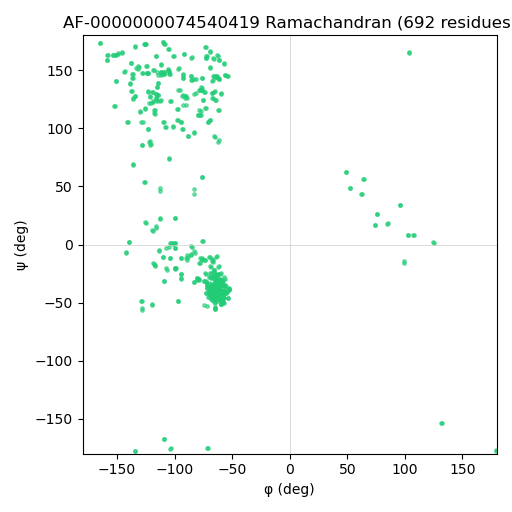.69 116 TRP A O 1
ATOM 866 N N . LYS A 1 117 ? -1.138 17.078 -13.43 1 92.31 117 LYS A N 1
ATOM 867 C CA . LYS A 1 117 ? -1.929 18.094 -14.109 1 92.31 117 LYS A CA 1
ATOM 868 C C . LYS A 1 117 ? -3.295 18.266 -13.453 1 92.31 117 LYS A C 1
ATOM 870 O O . LYS A 1 117 ? -3.799 17.344 -12.812 1 92.31 117 LYS A O 1
ATOM 875 N N . LYS A 1 118 ? -3.848 19.422 -13.547 1 93.5 118 LYS A N 1
ATOM 876 C CA . LYS A 1 118 ? -5.195 19.75 -13.086 1 93.5 118 LYS A CA 1
ATOM 877 C C . LYS A 1 118 ? -5.418 19.25 -11.664 1 93.5 118 LYS A C 1
ATOM 879 O O . LYS A 1 118 ? -6.332 18.469 -11.406 1 93.5 118 LYS A O 1
ATOM 884 N N . PRO A 1 119 ? -4.621 19.797 -10.781 1 92.62 119 PRO A N 1
ATOM 885 C CA . PRO A 1 119 ? -4.637 19.25 -9.422 1 92.62 119 PRO A CA 1
ATOM 886 C C . PRO A 1 119 ? -6.031 19.234 -8.805 1 92.62 119 PRO A C 1
ATOM 888 O O . PRO A 1 119 ? -6.414 18.266 -8.141 1 92.62 119 PRO A O 1
ATOM 891 N N . TYR A 1 120 ? -6.816 20.328 -9.008 1 95.81 120 TYR A N 1
ATOM 892 C CA . TYR A 1 120 ? -8.164 20.391 -8.445 1 95.81 120 TYR A CA 1
ATOM 893 C C . TYR A 1 120 ? -9.062 19.312 -9.047 1 95.81 120 TYR A C 1
ATOM 895 O O . TYR A 1 120 ? -9.727 18.578 -8.328 1 95.81 120 TYR A O 1
ATOM 903 N N . THR A 1 121 ? -9.039 19.219 -10.359 1 97.62 121 THR A N 1
ATOM 904 C CA . THR A 1 121 ? -9.867 18.25 -11.078 1 97.62 121 THR A CA 1
ATOM 905 C C . THR A 1 121 ? -9.484 16.812 -10.703 1 97.62 121 THR A C 1
ATOM 907 O O . THR A 1 121 ? -10.359 15.977 -10.484 1 97.62 121 THR A O 1
ATOM 910 N N . THR A 1 122 ? -8.195 16.594 -10.656 1 97.88 122 THR A N 1
ATOM 911 C CA . THR A 1 122 ? -7.695 15.266 -10.305 1 97.88 122 THR A CA 1
ATOM 912 C C . THR A 1 122 ? -8.164 14.859 -8.906 1 97.88 122 THR A C 1
ATOM 914 O O . THR A 1 122 ? -8.633 13.742 -8.703 1 97.88 122 THR A O 1
ATOM 917 N N . LEU A 1 123 ? -8.07 15.789 -8.039 1 98 123 LEU A N 1
ATOM 918 C CA . LEU A 1 123 ? -8.469 15.547 -6.66 1 98 123 LEU A CA 1
ATOM 919 C C . LEU A 1 123 ? -9.961 15.273 -6.562 1 98 123 LEU A C 1
ATOM 921 O O . LEU A 1 123 ? -10.383 14.297 -5.934 1 98 123 LEU A O 1
ATOM 925 N N . ARG A 1 124 ? -10.805 16.094 -7.129 1 98.5 124 ARG A N 1
ATOM 926 C CA . ARG A 1 124 ? -12.258 15.938 -7.07 1 98.5 124 ARG A CA 1
ATOM 927 C C . ARG A 1 124 ? -12.688 14.609 -7.68 1 98.5 124 ARG A C 1
ATOM 929 O O . ARG A 1 124 ? -13.438 13.852 -7.059 1 98.5 124 ARG A O 1
ATOM 936 N N . GLU A 1 125 ? -12.211 14.336 -8.922 1 98.75 125 GLU A N 1
ATOM 937 C CA . GLU A 1 125 ? -12.578 13.094 -9.594 1 98.75 125 GLU A CA 1
ATOM 938 C C . GLU A 1 125 ? -12.117 11.875 -8.789 1 98.75 125 GLU A C 1
ATOM 940 O O . GLU A 1 125 ? -12.859 10.898 -8.656 1 98.75 125 GLU A O 1
ATOM 945 N N . GLY A 1 126 ? -10.844 11.969 -8.258 1 98.69 126 GLY A N 1
ATOM 946 C CA . GLY A 1 126 ? -10.336 10.875 -7.449 1 98.69 126 GLY A CA 1
ATOM 947 C C . GLY A 1 126 ? -11.203 10.562 -6.246 1 98.69 126 GLY A C 1
ATOM 948 O O . GLY A 1 126 ? -11.508 9.406 -5.973 1 98.69 126 GLY A O 1
ATOM 949 N N . ILE A 1 127 ? -11.625 11.594 -5.535 1 98.81 127 ILE A N 1
ATOM 950 C CA . ILE A 1 127 ? -12.453 11.445 -4.344 1 98.81 127 ILE A CA 1
ATOM 951 C C . ILE A 1 127 ? -13.805 10.844 -4.723 1 98.81 127 ILE A C 1
ATOM 953 O O . ILE A 1 127 ? -14.281 9.914 -4.066 1 98.81 127 ILE A O 1
ATOM 957 N N . GLU A 1 128 ? -14.391 11.312 -5.766 1 98.56 128 GLU A N 1
ATOM 958 C CA . GLU A 1 128 ? -15.68 10.797 -6.23 1 98.56 128 GLU A CA 1
ATOM 959 C C . GLU A 1 128 ? -15.594 9.312 -6.578 1 98.56 128 GLU A C 1
ATOM 961 O O . GLU A 1 128 ? -16.469 8.531 -6.195 1 98.56 128 GLU A O 1
ATOM 966 N N . ILE A 1 129 ? -14.562 8.961 -7.27 1 98.69 129 ILE A N 1
ATOM 967 C CA . ILE A 1 129 ? -14.367 7.582 -7.703 1 98.69 129 ILE A CA 1
ATOM 968 C C . ILE A 1 129 ? -14.18 6.68 -6.48 1 98.69 129 ILE A C 1
ATOM 970 O O . ILE A 1 129 ? -14.805 5.621 -6.379 1 98.69 129 ILE A O 1
ATOM 974 N N . ILE A 1 130 ? -13.367 7.117 -5.551 1 98.81 130 ILE A N 1
ATOM 975 C CA . ILE A 1 130 ? -13.086 6.324 -4.359 1 98.81 130 ILE A CA 1
ATOM 976 C C . ILE A 1 130 ? -14.383 6.09 -3.58 1 98.81 130 ILE A C 1
ATOM 978 O O . ILE A 1 130 ? -14.68 4.961 -3.186 1 98.81 130 ILE A O 1
ATOM 982 N N . LYS A 1 131 ? -15.164 7.105 -3.381 1 98.5 131 LYS A N 1
ATOM 983 C CA . LYS A 1 131 ? -16.422 6.992 -2.639 1 98.5 131 LYS A CA 1
ATOM 984 C C . LYS A 1 131 ? -17.375 6.02 -3.32 1 98.5 131 LYS A C 1
ATOM 986 O O . LYS A 1 131 ? -18.016 5.199 -2.656 1 98.5 131 LYS A O 1
ATOM 991 N N . ARG A 1 132 ? -17.438 6.07 -4.621 1 98 132 ARG A N 1
ATOM 992 C CA . ARG A 1 132 ? -18.344 5.191 -5.359 1 98 132 ARG A CA 1
ATOM 993 C C . ARG A 1 132 ? -17.875 3.742 -5.293 1 98 132 ARG A C 1
ATOM 995 O O . ARG A 1 132 ? -18.672 2.822 -5.152 1 98 132 ARG A O 1
ATOM 1002 N N . LEU A 1 133 ? -16.578 3.566 -5.426 1 98.06 133 LEU A N 1
ATOM 1003 C CA . LEU A 1 133 ? -16.031 2.223 -5.312 1 98.06 133 LEU A CA 1
ATOM 1004 C C . LEU A 1 133 ? -16.297 1.635 -3.93 1 98.06 133 LEU A C 1
ATOM 1006 O O . LEU A 1 133 ? -16.625 0.452 -3.809 1 98.06 133 LEU A O 1
ATOM 1010 N N . TRP A 1 134 ? -16.203 2.457 -2.896 1 98.5 134 TRP A N 1
ATOM 1011 C CA . TRP A 1 134 ? -16.438 2.004 -1.529 1 98.5 134 TRP A CA 1
ATOM 1012 C C . TRP A 1 134 ? -17.906 1.683 -1.311 1 98.5 134 TRP A C 1
ATOM 1014 O O . TRP A 1 134 ? -18.25 0.866 -0.453 1 98.5 134 TRP A O 1
ATOM 1024 N N . ALA A 1 135 ? -18.781 2.25 -2.055 1 95.75 135 ALA A N 1
ATOM 1025 C CA . ALA A 1 135 ? -20.219 2.018 -1.94 1 95.75 135 ALA A CA 1
ATOM 1026 C C . ALA A 1 135 ? -20.609 0.676 -2.557 1 95.75 135 ALA A C 1
ATOM 1028 O O . ALA A 1 135 ? -21.719 0.178 -2.326 1 95.75 135 ALA A O 1
ATOM 1029 N N . GLY A 1 136 ? -19.688 0.055 -3.326 1 89.56 136 GLY A N 1
ATOM 1030 C CA . GLY A 1 136 ? -19.938 -1.246 -3.92 1 89.56 136 GLY A CA 1
ATOM 1031 C C . GLY A 1 136 ? -20.672 -1.161 -5.242 1 89.56 136 GLY A C 1
ATOM 1032 O O . GLY A 1 136 ? -21.141 -2.176 -5.77 1 89.56 136 GLY A O 1
ATOM 1033 N N . ASP A 1 137 ? -20.688 -0.085 -5.855 1 84.12 137 ASP A N 1
ATOM 1034 C CA . ASP A 1 137 ? -21.375 0.131 -7.125 1 84.12 137 ASP A CA 1
ATOM 1035 C C . ASP A 1 137 ? -20.516 -0.339 -8.297 1 84.12 137 ASP A C 1
ATOM 1037 O O . ASP A 1 137 ? -19.281 -0.259 -8.258 1 84.12 137 ASP A O 1
ATOM 1041 N N . ARG A 1 138 ? -21.219 -0.911 -9.258 1 91.25 138 ARG A N 1
ATOM 1042 C CA . ARG A 1 138 ? -20.656 -1.037 -10.594 1 91.25 138 ARG A CA 1
ATOM 1043 C C . ARG A 1 138 ? -21 0.173 -11.453 1 91.25 138 ARG A C 1
ATOM 1045 O O . ARG A 1 138 ? -22.172 0.516 -11.602 1 91.25 138 ARG A O 1
ATOM 1052 N N . PHE A 1 139 ? -19.938 0.931 -11.961 1 96 139 PHE A N 1
ATOM 1053 C CA . PHE A 1 139 ? -20.234 2.186 -12.641 1 96 139 PHE A CA 1
ATOM 1054 C C . PHE A 1 139 ? -19.156 2.535 -13.656 1 96 139 PHE A C 1
ATOM 1056 O O . PHE A 1 139 ? -18.094 1.92 -13.672 1 96 139 PHE A O 1
ATOM 1063 N N . SER A 1 140 ? -19.578 3.434 -14.5 1 97.38 140 SER A N 1
ATOM 1064 C CA . SER A 1 140 ? -18.641 4.078 -15.414 1 97.38 140 SER A CA 1
ATOM 1065 C C . SER A 1 140 ? -18.406 5.535 -15.031 1 97.38 140 SER A C 1
ATOM 1067 O O . SER A 1 140 ? -19.25 6.148 -14.367 1 97.38 140 SER A O 1
ATOM 1069 N N . TYR A 1 141 ? -17.281 6.027 -15.281 1 97.88 141 TYR A N 1
ATOM 1070 C CA . TYR A 1 141 ? -16.875 7.395 -14.977 1 97.88 141 TYR A CA 1
ATOM 1071 C C . TYR A 1 141 ? -16.125 8.016 -16.156 1 97.88 141 TYR A C 1
ATOM 1073 O O . TYR A 1 141 ? -15.164 7.434 -16.656 1 97.88 141 TYR A O 1
ATOM 1081 N N . GLU A 1 142 ? -16.562 9.133 -16.594 1 98.06 142 GLU A N 1
ATOM 1082 C CA . GLU A 1 142 ? -15.914 9.859 -17.688 1 98.06 142 GLU A CA 1
ATOM 1083 C C . GLU A 1 142 ? -15.492 11.258 -17.234 1 98.06 142 GLU A C 1
ATOM 1085 O O . GLU A 1 142 ? -16.188 12.242 -17.5 1 98.06 142 GLU A O 1
ATOM 1090 N N . GLY A 1 143 ? -14.328 11.25 -16.672 1 98.06 143 GLY A N 1
ATOM 1091 C CA . GLY A 1 143 ? -13.789 12.531 -16.234 1 98.06 143 GLY A CA 1
ATOM 1092 C C . GLY A 1 143 ? -12.719 13.07 -17.156 1 98.06 143 GLY A C 1
ATOM 1093 O O . GLY A 1 143 ? -12.508 12.539 -18.25 1 98.06 143 GLY A O 1
ATOM 1094 N N . LYS A 1 144 ? -12.102 14.172 -16.781 1 97.69 144 LYS A N 1
ATOM 1095 C CA . LYS A 1 144 ? -10.992 14.773 -17.516 1 97.69 144 LYS A CA 1
ATOM 1096 C C . LYS A 1 144 ? -9.688 14.039 -17.234 1 97.69 144 LYS A C 1
ATOM 1098 O O . LYS A 1 144 ? -8.82 13.953 -18.109 1 97.69 144 LYS A O 1
ATOM 1103 N N . ARG A 1 145 ? -9.578 13.469 -16.016 1 97.5 145 ARG A N 1
ATOM 1104 C CA . ARG A 1 145 ? -8.328 12.844 -15.602 1 97.5 145 ARG A CA 1
ATOM 1105 C C . ARG A 1 145 ? -8.469 11.32 -15.539 1 97.5 145 ARG A C 1
ATOM 1107 O O . ARG A 1 145 ? -7.5 10.594 -15.766 1 97.5 145 ARG A O 1
ATOM 1114 N N . PHE A 1 146 ? -9.695 10.906 -15.211 1 98.12 146 PHE A N 1
ATOM 1115 C CA . PHE A 1 146 ? -9.906 9.477 -15.023 1 98.12 146 PHE A CA 1
ATOM 1116 C C . PHE A 1 146 ? -11.07 8.977 -15.867 1 98.12 146 PHE A C 1
ATOM 1118 O O . PHE A 1 146 ? -12.039 9.711 -16.094 1 98.12 146 PHE A O 1
ATOM 1125 N N . ARG A 1 147 ? -10.953 7.742 -16.297 1 97.88 147 ARG A N 1
ATOM 1126 C CA . ARG A 1 147 ? -12.016 7.012 -16.984 1 97.88 147 ARG A CA 1
ATOM 1127 C C . ARG A 1 147 ? -12.148 5.598 -16.422 1 97.88 147 ARG A C 1
ATOM 1129 O O . ARG A 1 147 ? -11.148 4.914 -16.203 1 97.88 147 ARG A O 1
ATOM 1136 N N . LEU A 1 148 ? -13.242 5.227 -16.062 1 97.38 148 LEU A N 1
ATOM 1137 C CA . LEU A 1 148 ? -13.586 3.871 -15.656 1 97.38 148 LEU A CA 1
ATOM 1138 C C . LEU A 1 148 ? -14.734 3.324 -16.5 1 97.38 148 LEU A C 1
ATOM 1140 O O . LEU A 1 148 ? -15.594 4.082 -16.953 1 97.38 148 LEU A O 1
ATOM 1144 N N . ASP A 1 149 ? -14.734 2.016 -16.734 1 94.69 149 ASP A N 1
ATOM 1145 C CA . ASP A 1 149 ? -15.766 1.337 -17.531 1 94.69 149 ASP A CA 1
ATOM 1146 C C . ASP A 1 149 ? -16.328 0.144 -16.766 1 94.69 149 ASP A C 1
ATOM 1148 O O . ASP A 1 149 ? -15.688 -0.901 -16.656 1 94.69 149 ASP A O 1
ATOM 1152 N N . ASP A 1 150 ? -17.516 0.309 -16.266 1 91.88 150 ASP A N 1
ATOM 1153 C CA . ASP A 1 150 ? -18.219 -0.728 -15.516 1 91.88 150 ASP A CA 1
ATOM 1154 C C . ASP A 1 150 ? -17.344 -1.269 -14.383 1 91.88 150 ASP A C 1
ATOM 1156 O O . ASP A 1 150 ? -17.172 -2.482 -14.25 1 91.88 150 ASP A O 1
ATOM 1160 N N . ALA A 1 151 ? -16.797 -0.383 -13.656 1 94.5 151 ALA A N 1
ATOM 1161 C CA . ALA A 1 151 ? -15.797 -0.729 -12.664 1 94.5 151 ALA A CA 1
ATOM 1162 C C . ALA A 1 151 ? -16.438 -0.967 -11.297 1 94.5 151 ALA A C 1
ATOM 1164 O O . ALA A 1 151 ? -17.453 -0.371 -10.969 1 94.5 151 ALA A O 1
ATOM 1165 N N . PHE A 1 152 ? -15.859 -1.88 -10.562 1 93.81 152 PHE A N 1
ATOM 1166 C CA . PHE A 1 152 ? -16.219 -2.105 -9.172 1 93.81 152 PHE A CA 1
ATOM 1167 C C . PHE A 1 152 ? -15.094 -2.816 -8.43 1 93.81 152 PHE A C 1
ATOM 1169 O O . PHE A 1 152 ? -14.164 -3.332 -9.047 1 93.81 152 PHE A O 1
ATOM 1176 N N . LEU A 1 153 ? -15.148 -2.777 -7.113 1 95.62 153 LEU A N 1
ATOM 1177 C CA . LEU A 1 153 ? -14.281 -3.568 -6.242 1 95.62 153 LEU A CA 1
ATOM 1178 C C . LEU A 1 153 ? -15.086 -4.629 -5.496 1 95.62 153 LEU A C 1
ATOM 1180 O O . LEU A 1 153 ? -16.266 -4.422 -5.188 1 95.62 153 LEU A O 1
ATOM 1184 N N . GLN A 1 154 ? -14.492 -5.711 -5.273 1 94.81 154 GLN A N 1
ATOM 1185 C CA . GLN A 1 154 ? -15.164 -6.785 -4.555 1 94.81 154 GLN A CA 1
ATOM 1186 C C . GLN A 1 154 ? -14.969 -6.645 -3.047 1 94.81 154 GLN A C 1
ATOM 1188 O O . GLN A 1 154 ? -15.664 -7.293 -2.264 1 94.81 154 GLN A O 1
ATOM 1193 N N . ILE A 1 155 ? -14.078 -5.762 -2.625 1 96.62 155 ILE A N 1
ATOM 1194 C CA . ILE A 1 155 ? -13.945 -5.43 -1.21 1 96.62 155 ILE A CA 1
ATOM 1195 C C . ILE A 1 155 ? -14.766 -4.18 -0.897 1 96.62 155 ILE A C 1
ATOM 1197 O O . ILE A 1 155 ? -14.711 -3.189 -1.632 1 96.62 155 ILE A O 1
ATOM 1201 N N . LYS A 1 156 ? -15.5 -4.227 0.117 1 96.75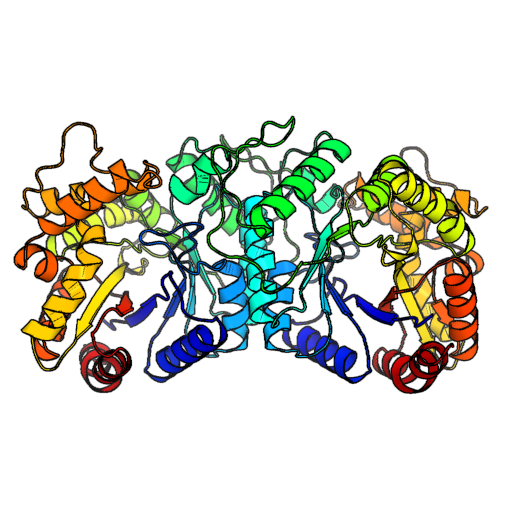 156 LYS A N 1
ATOM 1202 C CA . LYS A 1 156 ? -16.219 -3.088 0.692 1 96.75 156 LYS A CA 1
ATOM 1203 C C . LYS A 1 156 ? -15.695 -2.768 2.092 1 96.75 156 LYS A C 1
ATOM 1205 O O . LYS A 1 156 ? -15.453 -3.674 2.893 1 96.75 156 LYS A O 1
ATOM 1210 N N . PRO A 1 157 ? -15.484 -1.504 2.359 1 98.12 157 PRO A N 1
ATOM 1211 C CA . PRO A 1 157 ? -15.039 -1.18 3.719 1 98.12 157 PRO A CA 1
ATOM 1212 C C . PRO A 1 157 ? -16.062 -1.588 4.781 1 98.12 157 PRO A C 1
ATOM 1214 O O . PRO A 1 157 ? -17.25 -1.757 4.473 1 98.12 157 PRO A O 1
ATOM 1217 N N . LEU A 1 158 ? -15.633 -1.744 6.008 1 97.81 158 LEU A N 1
ATOM 1218 C CA . LEU A 1 158 ? -16.484 -2.082 7.137 1 97.81 158 LEU A CA 1
ATOM 1219 C C . LEU A 1 158 ? -17.344 -0.886 7.547 1 97.81 158 LEU A C 1
ATOM 1221 O O . LEU A 1 158 ? -18.469 -1.055 8.031 1 97.81 158 LEU A O 1
ATOM 1225 N N . GLN A 1 159 ? -16.75 0.247 7.336 1 97.56 159 GLN A N 1
ATOM 1226 C CA . GLN A 1 159 ? -17.422 1.5 7.664 1 97.56 159 GLN A CA 1
ATOM 1227 C C . GLN A 1 159 ? -17.281 2.512 6.531 1 97.56 159 GLN A C 1
ATOM 1229 O O . GLN A 1 159 ? -16.531 2.281 5.574 1 97.56 159 GLN A O 1
ATOM 1234 N N . LYS A 1 160 ? -18.031 3.59 6.68 1 97.75 160 LYS A N 1
ATOM 1235 C CA . LYS A 1 160 ? -17.75 4.723 5.809 1 97.75 160 LYS A CA 1
ATOM 1236 C C . LYS A 1 160 ? -16.406 5.363 6.164 1 97.75 160 LYS A C 1
ATOM 1238 O O . LYS A 1 160 ? -16.281 6.016 7.203 1 97.75 160 LYS A O 1
ATOM 1243 N N . ILE A 1 161 ? -15.453 5.176 5.367 1 98.81 161 ILE A N 1
ATOM 1244 C CA . ILE A 1 161 ? -14.125 5.711 5.645 1 98.81 161 ILE A CA 1
ATOM 1245 C C . ILE A 1 161 ? -14.125 7.223 5.434 1 98.81 161 ILE A C 1
ATOM 1247 O O . ILE A 1 161 ? -14.383 7.703 4.328 1 98.81 161 ILE A O 1
ATOM 1251 N N . PRO A 1 162 ? -13.867 7.992 6.461 1 98.88 162 PRO A N 1
ATOM 1252 C CA . PRO A 1 162 ? -13.805 9.445 6.289 1 98.88 162 PRO A CA 1
ATOM 1253 C C . PRO A 1 162 ? -12.672 9.883 5.359 1 98.88 162 PRO A C 1
ATOM 1255 O O . PRO A 1 162 ? -11.586 9.297 5.383 1 98.88 162 PRO A O 1
ATOM 1258 N N . ILE A 1 163 ? -12.945 10.898 4.629 1 98.94 163 ILE A N 1
ATOM 1259 C CA . ILE A 1 163 ? -11.93 11.5 3.77 1 98.94 163 ILE A CA 1
ATOM 1260 C C . ILE A 1 163 ? -11.625 12.914 4.25 1 98.94 163 ILE A C 1
ATOM 1262 O O . ILE A 1 163 ? -12.531 13.734 4.406 1 98.94 163 ILE A O 1
ATOM 1266 N N . TYR A 1 164 ? -10.367 13.156 4.52 1 98.94 164 TYR A N 1
ATOM 1267 C CA . TYR A 1 164 ? -9.852 14.469 4.875 1 98.94 164 TYR A CA 1
ATOM 1268 C C . TYR A 1 164 ? -9.078 15.086 3.719 1 98.94 164 TYR A C 1
ATOM 1270 O O . TYR A 1 164 ? -8.453 14.367 2.93 1 98.94 164 TYR A O 1
ATOM 1278 N N . LEU A 1 165 ? -9.102 16.391 3.652 1 98.75 165 LEU A N 1
ATOM 1279 C CA . LEU A 1 165 ? -8.289 17.078 2.65 1 98.75 165 LEU A CA 1
ATOM 1280 C C . LEU A 1 165 ? -7.27 18 3.312 1 98.75 165 LEU A C 1
ATOM 1282 O O . LEU A 1 165 ? -7.625 18.797 4.18 1 98.75 165 LEU A O 1
ATOM 1286 N N . GLY A 1 166 ? -5.988 17.75 2.988 1 97.5 166 GLY A N 1
ATOM 1287 C CA . GLY A 1 166 ? -4.961 18.703 3.354 1 97.5 166 GLY A CA 1
ATOM 1288 C C . GLY A 1 166 ? -4.949 19.938 2.467 1 97.5 166 GLY A C 1
ATOM 1289 O O . GLY A 1 166 ? -3.916 20.281 1.891 1 97.5 166 GLY A O 1
ATOM 1290 N N . ALA A 1 167 ? -5.984 20.672 2.369 1 93.44 167 ALA A N 1
ATOM 1291 C CA . ALA A 1 167 ? -6.242 21.75 1.429 1 93.44 167 ALA A CA 1
ATOM 1292 C C . ALA A 1 167 ? -5.609 23.062 1.91 1 93.44 167 ALA A C 1
ATOM 1294 O O . ALA A 1 167 ? -5.859 23.5 3.035 1 93.44 167 ALA A O 1
ATOM 1295 N N . ASN A 1 168 ? -4.863 23.703 1.009 1 90.06 168 ASN A N 1
ATOM 1296 C CA . ASN A 1 168 ? -4.215 24.953 1.359 1 90.06 168 ASN A CA 1
ATOM 1297 C C . ASN A 1 168 ? -4.742 26.109 0.514 1 90.06 168 ASN A C 1
ATOM 1299 O O . ASN A 1 168 ? -4.555 27.281 0.861 1 90.06 168 ASN A O 1
ATOM 1303 N N . GLY A 1 169 ? -5.391 25.844 -0.596 1 92.12 169 GLY A N 1
ATOM 1304 C CA . GLY A 1 169 ? -5.945 26.891 -1.457 1 92.12 169 GLY A CA 1
ATOM 1305 C C . GLY A 1 169 ? -7.438 27.078 -1.272 1 92.12 169 GLY A C 1
ATOM 1306 O O . GLY A 1 169 ? -8.125 26.203 -0.748 1 92.12 169 GLY A O 1
ATOM 1307 N N . VAL A 1 170 ? -7.914 28.203 -1.729 1 96.06 170 VAL A N 1
ATOM 1308 C CA . VAL A 1 170 ? -9.32 28.562 -1.562 1 96.06 170 VAL A CA 1
ATOM 1309 C C . VAL A 1 170 ? -10.203 27.5 -2.207 1 96.06 170 VAL A C 1
ATOM 1311 O O . VAL A 1 170 ? -11.117 26.969 -1.569 1 96.06 170 VAL A O 1
ATOM 1314 N N . LYS A 1 171 ? -9.93 27.125 -3.398 1 96.69 171 LYS A N 1
ATOM 1315 C CA . LYS A 1 171 ? -10.773 26.188 -4.141 1 96.69 171 LYS A CA 1
ATOM 1316 C C . LYS A 1 171 ? -10.773 24.812 -3.498 1 96.69 171 LYS A C 1
ATOM 1318 O O . LYS A 1 171 ? -11.805 24.141 -3.449 1 96.69 171 LYS A O 1
ATOM 1323 N N . THR A 1 172 ? -9.602 24.375 -3.051 1 97.31 172 THR A N 1
ATOM 1324 C CA . THR A 1 172 ? -9.523 23.047 -2.439 1 97.31 172 THR A CA 1
ATOM 1325 C C . THR A 1 172 ? -10.141 23.062 -1.048 1 97.31 172 THR A C 1
ATOM 1327 O O . THR A 1 172 ? -10.719 22.062 -0.614 1 97.31 172 THR A O 1
ATOM 1330 N N . ARG A 1 173 ? -10.047 24.203 -0.356 1 98.38 173 ARG A N 1
ATOM 1331 C CA . ARG A 1 173 ? -10.75 24.328 0.915 1 98.38 173 ARG A CA 1
ATOM 1332 C C . ARG A 1 173 ? -12.258 24.234 0.715 1 98.38 173 ARG A C 1
ATOM 1334 O O . ARG A 1 173 ? -12.953 23.547 1.478 1 98.38 173 ARG A O 1
ATOM 1341 N N . GLU A 1 174 ? -12.758 24.875 -0.281 1 98.75 174 GLU A N 1
ATOM 1342 C CA . GLU A 1 174 ? -14.18 24.766 -0.597 1 98.75 174 GLU A CA 1
ATOM 1343 C C . GLU A 1 174 ? -14.562 23.328 -0.946 1 98.75 174 GLU A C 1
ATOM 1345 O O . GLU A 1 174 ? -15.625 22.844 -0.541 1 98.75 174 GLU A O 1
ATOM 1350 N N . LEU A 1 175 ? -13.672 22.672 -1.655 1 98.69 175 LEU A N 1
ATOM 1351 C CA . LEU A 1 175 ? -13.891 21.281 -2.018 1 98.69 175 LEU A CA 1
ATOM 1352 C C . LEU A 1 175 ? -14.031 20.406 -0.772 1 98.69 175 LEU A C 1
ATOM 1354 O O . LEU A 1 175 ? -14.875 19.516 -0.725 1 98.69 175 LEU A O 1
ATOM 1358 N N . ALA A 1 176 ? -13.18 20.609 0.197 1 98.75 176 ALA A N 1
ATOM 1359 C CA . ALA A 1 176 ? -13.242 19.859 1.45 1 98.75 176 ALA A CA 1
ATOM 1360 C C . ALA A 1 176 ? -14.633 19.953 2.076 1 98.75 176 ALA A C 1
ATOM 1362 O O . ALA A 1 176 ? -15.203 18.953 2.488 1 98.75 176 ALA A O 1
ATOM 1363 N N . GLY A 1 177 ? -15.156 21.172 2.113 1 98.81 177 GLY A N 1
ATOM 1364 C CA . GLY A 1 177 ? -16.484 21.359 2.66 1 98.81 177 GLY A CA 1
ATOM 1365 C C . GLY A 1 177 ? -17.578 20.703 1.837 1 98.81 177 GLY A C 1
ATOM 1366 O O . GLY A 1 177 ? -18.547 20.188 2.389 1 98.81 177 GLY A O 1
ATOM 1367 N N . GLU A 1 178 ? -17.359 20.688 0.541 1 98.62 178 GLU A N 1
ATOM 1368 C CA . GLU A 1 178 ? -18.375 20.203 -0.384 1 98.62 178 GLU A CA 1
ATOM 1369 C C . GLU A 1 178 ? -18.516 18.688 -0.314 1 98.62 178 GLU A C 1
ATOM 1371 O O . GLU A 1 178 ? -19.625 18.156 -0.269 1 98.62 178 GLU A O 1
ATOM 1376 N N . ILE A 1 179 ? -17.312 17.938 -0.225 1 98.44 179 ILE A N 1
ATOM 1377 C CA . ILE A 1 179 ? -17.5 16.516 -0.507 1 98.44 179 ILE A CA 1
ATOM 1378 C C . ILE A 1 179 ? -16.656 15.688 0.458 1 98.44 179 ILE A C 1
ATOM 1380 O O . ILE A 1 179 ? -16.609 14.461 0.346 1 98.44 179 ILE A O 1
ATOM 1384 N N . CYS A 1 180 ? -15.93 16.297 1.402 1 98.75 180 CYS A N 1
ATOM 1385 C CA . CYS A 1 180 ? -15.086 15.539 2.316 1 98.75 180 CYS A CA 1
ATOM 1386 C C . CYS A 1 180 ? -15.656 15.555 3.729 1 98.75 180 CYS A C 1
ATOM 1388 O O . CYS A 1 180 ? -16.688 16.172 3.977 1 98.75 180 CYS A O 1
ATOM 1390 N N . ASP A 1 181 ? -15.031 14.805 4.578 1 98.81 181 ASP A N 1
ATOM 1391 C CA . ASP A 1 181 ? -15.5 14.648 5.953 1 98.81 181 ASP A CA 1
ATOM 1392 C C . ASP A 1 181 ? -14.641 15.461 6.918 1 98.81 181 ASP A C 1
ATOM 1394 O O . ASP A 1 181 ? -15.008 15.648 8.078 1 98.81 181 ASP A O 1
ATOM 1398 N N . GLY A 1 182 ? -13.516 15.938 6.387 1 98.81 182 GLY A N 1
ATOM 1399 C CA . GLY A 1 182 ? -12.633 16.719 7.242 1 98.81 182 GLY A CA 1
ATOM 1400 C C . GLY A 1 182 ? -11.688 17.625 6.465 1 98.81 182 GLY A C 1
ATOM 1401 O O . GLY A 1 182 ? -11.461 17.406 5.27 1 98.81 182 GLY A O 1
ATOM 1402 N N . TRP A 1 183 ? -11.195 18.625 7.121 1 98.88 183 TRP A N 1
ATOM 1403 C CA . TRP A 1 183 ? -10.125 19.516 6.68 1 98.88 183 TRP A CA 1
ATOM 1404 C C . TRP A 1 183 ? -8.906 19.391 7.59 1 98.88 183 TRP A C 1
ATOM 1406 O O . TRP A 1 183 ? -9.031 19.453 8.812 1 98.88 183 TRP A O 1
ATOM 1416 N N . MET A 1 184 ? -7.715 19.125 6.977 1 98.44 184 MET A N 1
ATOM 1417 C CA . MET A 1 184 ? -6.547 18.844 7.809 1 98.44 184 MET A CA 1
ATOM 1418 C C . MET A 1 184 ? -5.316 19.578 7.281 1 98.44 184 MET A C 1
ATOM 1420 O O . MET A 1 184 ? -4.379 18.953 6.789 1 98.44 184 MET A O 1
ATOM 1424 N N . PRO A 1 185 ? -5.297 20.875 7.371 1 97.62 185 PRO A N 1
ATOM 1425 C CA . PRO A 1 185 ? -4.148 21.656 6.922 1 97.62 185 PRO A CA 1
ATOM 1426 C C . PRO A 1 185 ? -2.939 21.531 7.844 1 97.62 185 PRO A C 1
ATOM 1428 O O . PRO A 1 185 ? -3.039 20.906 8.906 1 97.62 185 PRO A O 1
ATOM 1431 N N . ILE A 1 186 ? -1.822 22.062 7.332 1 95.12 186 ILE A N 1
ATOM 1432 C CA . ILE A 1 186 ? -0.612 22.188 8.141 1 95.12 186 ILE A CA 1
ATOM 1433 C C . ILE A 1 186 ? -0.149 23.641 8.148 1 95.12 186 ILE A C 1
ATOM 1435 O O . ILE A 1 186 ? -0.49 24.422 7.25 1 95.12 186 ILE A O 1
ATOM 1439 N N . ALA A 1 187 ? 0.542 24.078 9.164 1 91.12 187 ALA A N 1
ATOM 1440 C CA . ALA A 1 187 ? 1.207 25.375 9.266 1 91.12 187 ALA A CA 1
ATOM 1441 C C . ALA A 1 187 ? 0.192 26.516 9.25 1 91.12 187 ALA A C 1
ATOM 1443 O O . ALA A 1 187 ? 0.291 27.438 8.43 1 91.12 187 ALA A O 1
ATOM 1444 N N . GLU A 1 188 ? -0.712 26.547 10.086 1 97.12 188 GLU A N 1
ATOM 1445 C CA . GLU A 1 188 ? -1.674 27.625 10.305 1 97.12 188 GLU A CA 1
ATOM 1446 C C . GLU A 1 188 ? -1.435 28.312 11.641 1 97.12 188 GLU A C 1
ATOM 1448 O O . GLU A 1 188 ? -1.008 27.672 12.609 1 97.12 188 GLU A O 1
ATOM 1453 N N . THR A 1 189 ? -1.731 29.594 11.695 1 98.19 189 THR A N 1
ATOM 1454 C CA . THR A 1 189 ? -1.945 30.297 12.953 1 98.19 189 THR A CA 1
ATOM 1455 C C . THR A 1 189 ? -3.422 30.281 13.336 1 98.19 189 THR A C 1
ATOM 1457 O O . THR A 1 189 ? -4.281 29.953 12.516 1 98.19 189 THR A O 1
ATOM 1460 N N . PRO A 1 190 ? -3.727 30.594 14.648 1 98.69 190 PRO A N 1
ATOM 1461 C CA . PRO A 1 190 ? -5.148 30.719 14.977 1 98.69 190 PRO A CA 1
ATOM 1462 C C . PRO A 1 190 ? -5.887 31.688 14.055 1 98.69 190 PRO A C 1
ATOM 1464 O O . PRO A 1 190 ? -7.008 31.391 13.625 1 98.69 190 PRO A O 1
ATOM 1467 N N . LYS A 1 191 ? -5.23 32.75 13.695 1 98.44 191 LYS A N 1
ATOM 1468 C CA . LYS A 1 191 ? -5.84 33.75 12.812 1 98.44 191 LYS A CA 1
ATOM 1469 C C . LYS A 1 191 ? -6.109 33.156 11.43 1 98.44 191 LYS A C 1
ATOM 1471 O O . LYS A 1 191 ? -7.238 33.219 10.938 1 98.44 191 LYS A O 1
ATOM 1476 N N . THR A 1 192 ? -5.078 32.625 10.797 1 98.31 192 THR A N 1
ATOM 1477 C CA . THR A 1 192 ? -5.246 32.094 9.445 1 98.31 192 THR A CA 1
ATOM 1478 C C . THR A 1 192 ? -6.203 30.906 9.438 1 98.31 192 THR A C 1
ATOM 1480 O O . THR A 1 192 ? -6.945 30.703 8.477 1 98.31 192 THR A O 1
ATOM 1483 N N . TYR A 1 193 ? -6.152 30.109 10.492 1 98.56 193 TYR A N 1
ATOM 1484 C CA . TYR A 1 193 ? -7.074 28.969 10.562 1 98.56 193 TYR A CA 1
ATOM 1485 C C . TYR A 1 193 ? -8.523 29.453 10.531 1 98.56 193 TYR A C 1
ATOM 1487 O O . TYR A 1 193 ? -9.336 28.922 9.766 1 98.56 193 TYR A O 1
ATOM 1495 N N . ARG A 1 194 ? -8.844 30.406 11.398 1 98.44 194 ARG A N 1
ATOM 1496 C CA . ARG A 1 194 ? -10.195 30.953 11.461 1 98.44 194 ARG A CA 1
ATOM 1497 C C . ARG A 1 194 ? -10.625 31.531 10.109 1 98.44 194 ARG A C 1
ATOM 1499 O O . ARG A 1 194 ? -11.742 31.281 9.648 1 98.44 194 ARG A O 1
ATOM 1506 N N . GLU A 1 195 ? -9.773 32.219 9.484 1 98.38 195 GLU A N 1
ATOM 1507 C CA . GLU A 1 195 ? -10.07 32.875 8.203 1 98.38 195 GLU A CA 1
ATOM 1508 C C . GLU A 1 195 ? -10.258 31.812 7.109 1 98.38 195 GLU A C 1
ATOM 1510 O O . GLU A 1 195 ? -11.211 31.891 6.332 1 98.38 195 GLU A O 1
ATOM 1515 N N . ASN A 1 196 ? -9.344 30.859 7.055 1 98.44 196 ASN A N 1
ATOM 1516 C CA . ASN A 1 196 ? -9.359 29.875 5.984 1 98.44 196 ASN A CA 1
ATOM 1517 C C . ASN A 1 196 ? -10.484 28.859 6.18 1 98.44 196 ASN A C 1
ATOM 1519 O O . ASN A 1 196 ? -10.977 28.281 5.207 1 98.44 196 ASN A O 1
ATOM 1523 N N . LEU A 1 197 ? -10.906 28.688 7.402 1 98.69 197 LEU A N 1
ATOM 1524 C CA . LEU A 1 197 ? -12.039 27.812 7.699 1 98.69 197 LEU A CA 1
ATOM 1525 C C . LEU A 1 197 ? -13.312 28.328 7.031 1 98.69 197 LEU A C 1
ATOM 1527 O O . LEU A 1 197 ? -14.211 27.562 6.707 1 98.69 197 LEU A O 1
ATOM 1531 N N . LYS A 1 198 ? -13.383 29.625 6.773 1 98.69 198 LYS A N 1
ATOM 1532 C CA . LYS A 1 198 ? -14.539 30.234 6.113 1 98.69 198 LYS A CA 1
ATOM 1533 C C . LYS A 1 198 ? -14.711 29.688 4.699 1 98.69 198 LYS A C 1
ATOM 1535 O O . LYS A 1 198 ? -15.828 29.547 4.207 1 98.69 198 LYS A O 1
ATOM 1540 N N . ASP A 1 199 ? -13.586 29.375 4.031 1 98.75 199 ASP A N 1
ATOM 1541 C CA . ASP A 1 199 ? -13.664 28.766 2.711 1 98.75 199 ASP A CA 1
ATOM 1542 C C . ASP A 1 199 ? -14.32 27.391 2.785 1 98.75 199 ASP A C 1
ATOM 1544 O O . ASP A 1 199 ? -15.125 27.031 1.925 1 98.75 199 ASP A O 1
ATOM 1548 N N . VAL A 1 200 ? -13.969 26.594 3.797 1 98.88 200 VAL A N 1
ATOM 1549 C CA . VAL A 1 200 ? -14.57 25.281 4 1 98.88 200 VAL A CA 1
ATOM 1550 C C . VAL A 1 200 ? -16.062 25.438 4.25 1 98.88 200 VAL A C 1
ATOM 1552 O O . VAL A 1 200 ? -16.875 24.688 3.691 1 98.88 200 VAL A O 1
ATOM 1555 N N . GLU A 1 201 ? -16.406 26.406 5.062 1 98.75 201 GLU A N 1
ATOM 1556 C CA . GLU A 1 201 ? -17.797 26.688 5.359 1 98.75 201 GLU A CA 1
ATOM 1557 C C . GLU A 1 201 ? -18.578 27.047 4.09 1 98.75 201 GLU A C 1
ATOM 1559 O O . GLU A 1 201 ? -19.719 26.625 3.912 1 98.75 201 GLU A O 1
ATOM 1564 N N . ARG A 1 202 ? -17.984 27.859 3.285 1 98.69 202 ARG A N 1
ATOM 1565 C CA . ARG A 1 202 ? -18.609 28.203 2.012 1 98.69 202 ARG A CA 1
ATOM 1566 C C . ARG A 1 202 ? -18.859 26.953 1.172 1 98.69 202 ARG A C 1
ATOM 1568 O O . ARG A 1 202 ? -19.906 26.828 0.533 1 98.69 202 ARG A O 1
ATOM 1575 N N . GLY A 1 203 ? -17.875 26.078 1.166 1 98.69 203 GLY A N 1
ATOM 1576 C CA . GLY A 1 203 ? -18.062 24.812 0.48 1 98.69 203 GLY A CA 1
ATOM 1577 C C . GLY A 1 203 ? -19.234 24 1.026 1 98.69 203 GLY A C 1
ATOM 1578 O O . GLY A 1 203 ? -20.016 23.438 0.261 1 98.69 203 GLY A O 1
ATOM 1579 N N . CYS A 1 204 ? -19.328 23.984 2.322 1 98.69 204 CYS A N 1
ATOM 1580 C CA . CYS A 1 204 ? -20.453 23.297 2.963 1 98.69 204 CYS A CA 1
ATOM 1581 C C . CYS A 1 204 ? -21.781 23.891 2.506 1 98.69 204 CYS A C 1
ATOM 1583 O O . CYS A 1 204 ? -22.688 23.156 2.109 1 98.69 204 CYS A O 1
ATOM 1585 N N . SER A 1 205 ? -21.844 25.125 2.541 1 98.38 205 SER A N 1
ATOM 1586 C CA . SER A 1 205 ? -23.078 25.812 2.174 1 98.38 205 SER A CA 1
ATOM 1587 C C . SER A 1 205 ? -23.484 25.484 0.741 1 98.38 205 SER A C 1
ATOM 1589 O O . SER A 1 205 ? -24.656 25.234 0.467 1 98.38 205 SER A O 1
ATOM 1591 N N . LYS A 1 206 ? -22.594 25.5 -0.144 1 98.06 206 LYS A N 1
ATOM 1592 C CA . LYS A 1 206 ? -22.859 25.188 -1.546 1 98.06 206 LYS A CA 1
ATOM 1593 C C . LYS A 1 206 ? -23.453 23.797 -1.7 1 98.06 206 LYS A C 1
ATOM 1595 O O . LYS A 1 206 ? -24.25 23.547 -2.605 1 98.06 206 LYS A O 1
ATOM 1600 N N . ALA A 1 207 ? -23.062 22.922 -0.812 1 98.25 207 ALA A N 1
ATOM 1601 C CA . ALA A 1 207 ? -23.484 21.516 -0.922 1 98.25 207 ALA A CA 1
ATOM 1602 C C . ALA A 1 207 ? -24.656 21.219 0.002 1 98.25 207 ALA A C 1
ATOM 1604 O O . ALA A 1 207 ? -25.094 20.078 0.124 1 98.25 207 ALA A O 1
ATOM 1605 N N . GLY A 1 208 ? -25.156 22.203 0.729 1 98.38 208 GLY A N 1
ATOM 1606 C CA . GLY A 1 208 ? -26.266 22.016 1.653 1 98.38 208 GLY A CA 1
ATOM 1607 C C . GLY A 1 208 ? -25.859 21.312 2.932 1 98.38 208 GLY A C 1
ATOM 1608 O O . GLY A 1 208 ? -26.672 20.594 3.535 1 98.38 208 GLY A O 1
ATOM 1609 N N . ARG A 1 209 ? -24.594 21.469 3.264 1 98.19 209 ARG A N 1
ATOM 1610 C CA . ARG A 1 209 ? -24.062 20.859 4.484 1 98.19 209 ARG A CA 1
ATOM 1611 C C . ARG A 1 209 ? -23.766 21.938 5.531 1 98.19 209 ARG A C 1
ATOM 1613 O O . ARG A 1 209 ? -23.906 23.125 5.266 1 98.19 209 ARG A O 1
ATOM 1620 N N . ASN A 1 210 ? -23.422 21.406 6.742 1 97.62 210 ASN A N 1
ATOM 1621 C CA . ASN A 1 210 ? -23.031 22.281 7.844 1 97.62 210 ASN A CA 1
ATOM 1622 C C . ASN A 1 210 ? -21.594 22.016 8.281 1 97.62 210 ASN A C 1
ATOM 1624 O O . ASN A 1 210 ? -21.109 20.875 8.195 1 97.62 210 ASN A O 1
ATOM 1628 N N . LEU A 1 211 ? -20.984 23.031 8.766 1 97.62 211 LEU A N 1
ATOM 1629 C CA . LEU A 1 211 ? -19.594 22.922 9.195 1 97.62 211 LEU A CA 1
ATOM 1630 C C . LEU A 1 211 ? -19.453 21.891 10.305 1 97.62 211 LEU A C 1
ATOM 1632 O O . LEU A 1 211 ? -18.391 21.281 10.461 1 97.62 211 LEU A O 1
ATOM 1636 N N . ASP A 1 212 ? -20.531 21.672 11.023 1 95.94 212 ASP A N 1
ATOM 1637 C CA . ASP A 1 212 ? -20.5 20.703 12.125 1 95.94 212 ASP A CA 1
ATOM 1638 C C . ASP A 1 212 ? -20.297 19.281 11.594 1 95.94 212 ASP A C 1
ATOM 1640 O O . ASP A 1 212 ? -19.938 18.391 12.359 1 95.94 212 ASP A O 1
ATOM 1644 N N . GLU A 1 213 ? -20.484 19.094 10.32 1 97.25 213 GLU A N 1
ATOM 1645 C CA . GLU A 1 213 ? -20.312 17.797 9.688 1 97.25 213 GLU A CA 1
ATOM 1646 C C . GLU A 1 213 ? -18.844 17.562 9.305 1 97.25 213 GLU A C 1
ATOM 1648 O O . GLU A 1 213 ? -18.469 16.453 8.906 1 97.25 213 GLU A O 1
ATOM 1653 N N . ILE A 1 214 ? -18.078 18.594 9.438 1 98.31 214 ILE A N 1
ATOM 1654 C CA . ILE A 1 214 ? -16.688 18.547 9.039 1 98.31 214 ILE A CA 1
ATOM 1655 C C . ILE A 1 214 ? -15.797 18.406 10.281 1 98.31 214 ILE A C 1
ATOM 1657 O O . ILE A 1 214 ? -15.93 19.188 11.227 1 98.31 214 ILE A O 1
ATOM 1661 N N . ASP A 1 215 ? -14.992 17.375 10.305 1 98.5 215 ASP A N 1
ATOM 1662 C CA . ASP A 1 215 ? -13.945 17.344 11.312 1 98.5 215 ASP A CA 1
ATOM 1663 C C . ASP A 1 215 ? -12.852 18.359 11.016 1 98.5 215 ASP A C 1
ATOM 1665 O O . ASP A 1 215 ? -12.055 18.172 10.094 1 98.5 215 ASP A O 1
ATOM 1669 N N . THR A 1 216 ? -12.844 19.422 11.758 1 98.56 216 THR A N 1
ATOM 1670 C CA . THR A 1 216 ? -11.867 20.484 11.57 1 98.56 216 THR A CA 1
ATOM 1671 C C . THR A 1 216 ? -10.562 20.156 12.281 1 98.56 216 THR A C 1
ATOM 1673 O O . THR A 1 216 ? -10.398 20.453 13.469 1 98.56 216 THR A O 1
ATOM 1676 N N . ALA A 1 217 ? -9.625 19.594 11.516 1 98.81 217 ALA A N 1
ATOM 1677 C CA . ALA A 1 217 ? -8.367 19.109 12.055 1 98.81 217 ALA A CA 1
ATOM 1678 C C . ALA A 1 217 ? -7.215 20.047 11.719 1 98.81 217 ALA A C 1
ATOM 1680 O O . ALA A 1 217 ? -7.391 21.016 10.961 1 98.81 217 ALA A O 1
ATOM 1681 N N . LEU A 1 218 ? -6.086 19.812 12.375 1 98.75 218 LEU A N 1
ATOM 1682 C CA . LEU A 1 218 ? -4.883 20.594 12.141 1 98.75 218 LEU A CA 1
ATOM 1683 C C . LEU A 1 218 ? -3.629 19.781 12.43 1 98.75 218 LEU A C 1
ATOM 1685 O O . LEU A 1 218 ? -3.475 19.234 13.523 1 98.75 218 LEU A O 1
ATOM 1689 N N . GLN A 1 219 ? -2.828 19.625 11.406 1 98.62 219 GLN A N 1
ATOM 1690 C CA . GLN A 1 219 ? -1.479 19.125 11.641 1 98.62 219 GLN A CA 1
ATOM 1691 C C . GLN A 1 219 ? -0.581 20.203 12.234 1 98.62 219 GLN A C 1
ATOM 1693 O O . GLN A 1 219 ? -0.388 21.266 11.633 1 98.62 219 GLN A O 1
ATOM 1698 N N . ILE A 1 220 ? 0.008 19.938 13.359 1 98.5 220 ILE A N 1
ATOM 1699 C CA . ILE A 1 220 ? 0.702 21.031 14.023 1 98.5 220 ILE A CA 1
ATOM 1700 C C . ILE A 1 220 ? 1.87 20.484 14.844 1 98.5 220 ILE A C 1
ATOM 1702 O O . ILE A 1 220 ? 1.755 19.422 15.469 1 98.5 220 ILE A O 1
ATOM 1706 N N . TYR A 1 221 ? 2.988 21.234 14.82 1 98.31 221 TYR A N 1
ATOM 1707 C CA . TYR A 1 221 ? 4.168 20.891 15.609 1 98.31 221 TYR A CA 1
ATOM 1708 C C . TYR A 1 221 ? 3.963 21.25 17.078 1 98.31 221 TYR A C 1
ATOM 1710 O O . TYR A 1 221 ? 3.352 22.266 17.391 1 98.31 221 TYR A O 1
ATOM 1718 N N . THR A 1 222 ? 4.48 20.438 17.953 1 98.69 222 THR A N 1
ATOM 1719 C CA . THR A 1 222 ? 4.41 20.734 19.391 1 98.69 222 THR A CA 1
ATOM 1720 C C . THR A 1 222 ? 5.742 20.422 20.062 1 98.69 222 THR A C 1
ATOM 1722 O O . THR A 1 222 ? 6.41 19.453 19.719 1 98.69 222 THR A O 1
ATOM 1725 N N . ALA A 1 223 ? 6.223 21.281 20.828 1 98.56 223 ALA A N 1
ATOM 1726 C CA . ALA A 1 223 ? 7.379 21.141 21.719 1 98.56 223 ALA A CA 1
ATOM 1727 C C . ALA A 1 223 ? 7.055 21.609 23.125 1 98.56 223 ALA A C 1
ATOM 1729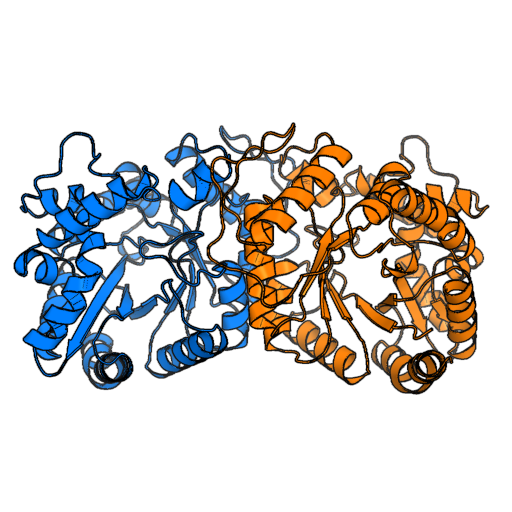 O O . ALA A 1 223 ? 6.812 22.797 23.359 1 98.56 223 ALA A O 1
ATOM 1730 N N . VAL A 1 224 ? 7.051 20.688 24.094 1 98.56 224 VAL A N 1
ATOM 1731 C CA . VAL A 1 224 ? 6.707 20.969 25.469 1 98.56 224 VAL A CA 1
ATOM 1732 C C . VAL A 1 224 ? 7.895 20.656 26.375 1 98.56 224 VAL A C 1
ATOM 1734 O O . VAL A 1 224 ? 8.539 19.609 26.219 1 98.56 224 VAL A O 1
ATOM 1737 N N . ASP A 1 225 ? 8.219 21.531 27.203 1 98.44 225 ASP A N 1
ATOM 1738 C CA . ASP A 1 225 ? 9.25 21.344 28.219 1 98.44 225 ASP A CA 1
ATOM 1739 C C . ASP A 1 225 ? 8.953 22.156 29.469 1 98.44 225 ASP A C 1
ATOM 1741 O O . ASP A 1 225 ? 8.055 23 29.469 1 98.44 225 ASP A O 1
ATOM 1745 N N . THR A 1 226 ? 9.617 21.812 30.547 1 97.81 226 THR A N 1
ATOM 1746 C CA . THR A 1 226 ? 9.484 22.594 31.766 1 97.81 226 THR A CA 1
ATOM 1747 C C . THR A 1 226 ? 10.047 24 31.578 1 97.81 226 THR A C 1
ATOM 1749 O O . THR A 1 226 ? 9.664 24.938 32.281 1 97.81 226 THR A O 1
ATOM 1752 N N . SER A 1 227 ? 10.898 24.125 30.609 1 97.69 227 SER A N 1
ATOM 1753 C CA . SER A 1 227 ? 11.508 25.406 30.25 1 97.69 227 SER A CA 1
ATOM 1754 C C . SER A 1 227 ? 11.039 25.875 28.891 1 97.69 227 SER A C 1
ATOM 1756 O O . SER A 1 227 ? 11.227 25.172 27.891 1 97.69 227 SER A O 1
ATOM 1758 N N . PHE A 1 228 ? 10.484 27.078 28.875 1 97.81 228 PHE A N 1
ATOM 1759 C CA . PHE A 1 228 ? 10.07 27.672 27.609 1 97.81 228 PHE A CA 1
ATOM 1760 C C . PHE A 1 228 ? 11.242 27.734 26.641 1 97.81 228 PHE A C 1
ATOM 1762 O O . PHE A 1 228 ? 11.094 27.422 25.453 1 97.81 228 PHE A O 1
ATOM 1769 N N . GLU A 1 229 ? 12.406 28.078 27.141 1 97.75 229 GLU A N 1
ATOM 1770 C CA . GLU A 1 229 ? 13.594 28.266 26.312 1 97.75 229 GLU A CA 1
ATOM 1771 C C . GLU A 1 229 ? 14.031 26.953 25.672 1 97.75 229 GLU A C 1
ATOM 1773 O O . GLU A 1 229 ? 14.406 26.922 24.5 1 97.75 229 GLU A O 1
ATOM 1778 N N . ARG A 1 230 ? 13.953 25.922 26.438 1 97.88 230 ARG A N 1
ATOM 1779 C CA . ARG A 1 230 ? 14.352 24.609 25.906 1 97.88 230 ARG A CA 1
ATOM 1780 C C . ARG A 1 230 ? 13.383 24.125 24.844 1 97.88 230 ARG A C 1
ATOM 1782 O O . ARG A 1 230 ? 13.797 23.594 23.812 1 97.88 230 ARG A O 1
ATOM 1789 N N . ALA A 1 231 ? 12.109 24.297 25.062 1 98.38 231 ALA A N 1
ATOM 1790 C CA . ALA A 1 231 ? 11.094 23.953 24.078 1 98.38 231 ALA A CA 1
ATOM 1791 C C . ALA A 1 231 ? 11.281 24.734 22.781 1 98.38 231 ALA A C 1
ATOM 1793 O O . ALA A 1 231 ? 11.234 24.172 21.688 1 98.38 231 ALA A O 1
ATOM 1794 N N . MET A 1 232 ? 11.547 26.047 22.953 1 97.5 232 MET A N 1
ATOM 1795 C CA . MET A 1 232 ? 11.68 26.953 21.812 1 97.5 232 MET A CA 1
ATOM 1796 C C . MET A 1 232 ? 12.93 26.625 21 1 97.5 232 MET A C 1
ATOM 1798 O O . MET A 1 232 ? 12.906 26.672 19.766 1 97.5 232 MET A O 1
ATOM 1802 N N . GLU A 1 233 ? 13.992 26.297 21.703 1 96.38 233 GLU A N 1
ATOM 1803 C CA . GLU A 1 233 ? 15.227 25.938 21.016 1 96.38 233 GLU A CA 1
ATOM 1804 C C . GLU A 1 233 ? 15.016 24.734 20.094 1 96.38 233 GLU A C 1
ATOM 1806 O O . GLU A 1 233 ? 15.484 24.734 18.953 1 96.38 233 GLU A O 1
ATOM 1811 N N . ARG A 1 234 ? 14.297 23.781 20.578 1 95.81 234 ARG A N 1
ATOM 1812 C CA . ARG A 1 234 ? 14 22.594 19.766 1 95.81 234 ARG A CA 1
ATOM 1813 C C . ARG A 1 234 ? 13.047 22.938 18.625 1 95.81 234 ARG A C 1
ATOM 1815 O O . ARG A 1 234 ? 13.242 22.484 17.5 1 95.81 234 ARG A O 1
ATOM 1822 N N . ALA A 1 235 ? 12.047 23.656 18.938 1 96.38 235 ALA A N 1
ATOM 1823 C CA . ALA A 1 235 ? 11.047 24.016 17.938 1 96.38 235 ALA A CA 1
ATOM 1824 C C . ALA A 1 235 ? 11.68 24.797 16.781 1 96.38 235 ALA A C 1
ATOM 1826 O O . ALA A 1 235 ? 11.273 24.625 15.625 1 96.38 235 ALA A O 1
ATOM 1827 N N . ARG A 1 236 ? 12.656 25.562 17.078 1 94.94 236 ARG A N 1
ATOM 1828 C CA . ARG A 1 236 ? 13.328 26.391 16.094 1 94.94 236 ARG A CA 1
ATOM 1829 C C . ARG A 1 236 ? 13.938 25.547 14.984 1 94.94 236 ARG A C 1
ATOM 1831 O O . ARG A 1 236 ? 14.016 25.984 13.828 1 94.94 236 ARG A O 1
ATOM 1838 N N . GLN A 1 237 ? 14.352 24.391 15.336 1 91.69 237 GLN A N 1
ATOM 1839 C CA . GLN A 1 237 ? 14.984 23.5 14.367 1 91.69 237 GLN A CA 1
ATOM 1840 C C . GLN A 1 237 ? 13.984 23.047 13.305 1 91.69 237 GLN A C 1
ATOM 1842 O O . GLN A 1 237 ? 14.383 22.531 12.258 1 91.69 237 GLN A O 1
ATOM 1847 N N . PHE A 1 238 ? 12.719 23.266 13.523 1 92.25 238 PHE A N 1
ATOM 1848 C CA . PHE A 1 238 ? 11.68 22.797 12.617 1 92.25 238 PHE A CA 1
ATOM 1849 C C . PHE A 1 238 ? 10.93 23.969 12 1 92.25 238 PHE A C 1
ATOM 1851 O O . PHE A 1 238 ? 9.852 23.797 11.422 1 92.25 238 PHE A O 1
ATOM 1858 N N . SER A 1 239 ? 11.508 25.156 12.102 1 90.56 239 SER A N 1
ATOM 1859 C CA . SER A 1 239 ? 10.852 26.375 11.664 1 90.56 239 SER A CA 1
ATOM 1860 C C . SER A 1 239 ? 10.75 26.438 10.148 1 90.56 239 SER A C 1
ATOM 1862 O O . SER A 1 239 ? 10 27.25 9.602 1 90.56 239 SER A O 1
ATOM 1864 N N . GLY A 1 240 ? 11.461 25.516 9.438 1 86.62 240 GLY A N 1
ATOM 1865 C CA . GLY A 1 240 ? 11.406 25.469 7.988 1 86.62 240 GLY A CA 1
ATOM 1866 C C . GLY A 1 240 ? 10 25.312 7.445 1 86.62 240 GLY A C 1
ATOM 1867 O O . GLY A 1 240 ? 9.688 25.797 6.355 1 86.62 240 GLY A O 1
ATOM 1868 N N . VAL A 1 241 ? 9.156 24.688 8.172 1 87.75 241 VAL A N 1
ATOM 1869 C CA . VAL A 1 241 ? 7.781 24.453 7.734 1 87.75 241 VAL A CA 1
ATOM 1870 C C . VAL A 1 241 ? 7.055 25.781 7.566 1 87.75 241 VAL A C 1
ATOM 1872 O O . VAL A 1 241 ? 6.188 25.922 6.703 1 87.75 241 VAL A O 1
ATOM 1875 N N . ILE A 1 242 ? 7.434 26.797 8.336 1 90.25 242 ILE A N 1
ATOM 1876 C CA . ILE A 1 242 ? 6.82 28.109 8.242 1 90.25 242 ILE A CA 1
ATOM 1877 C C . ILE A 1 242 ? 7.262 28.797 6.957 1 90.25 242 ILE A C 1
ATOM 1879 O O . ILE A 1 242 ? 6.461 29.469 6.297 1 90.25 242 ILE A O 1
ATOM 1883 N N . VAL A 1 243 ? 8.477 28.531 6.617 1 85.69 243 VAL A N 1
ATOM 1884 C CA . VAL A 1 243 ? 9 29.062 5.367 1 85.69 243 VAL A CA 1
ATOM 1885 C C . VAL A 1 243 ? 8.258 28.453 4.184 1 85.69 243 VAL A C 1
ATOM 1887 O O . VAL A 1 243 ? 7.957 29.125 3.203 1 85.69 243 VAL A O 1
ATOM 1890 N N . SER A 1 244 ? 7.953 27.172 4.367 1 81.94 244 SER A N 1
ATOM 1891 C CA . SER A 1 244 ? 7.23 26.453 3.32 1 81.94 244 SER A CA 1
ATOM 1892 C C . SER A 1 244 ? 5.797 26.969 3.191 1 81.94 244 SER A C 1
ATOM 1894 O O . SER A 1 244 ? 5.152 26.766 2.16 1 81.94 244 SER A O 1
ATOM 1896 N N . ALA A 1 245 ? 5.324 27.625 4.195 1 86.06 245 ALA A N 1
ATOM 1897 C CA . ALA A 1 245 ? 3.986 28.219 4.219 1 86.06 245 ALA A CA 1
ATOM 1898 C C . ALA A 1 245 ? 4.055 29.734 4.227 1 86.06 245 ALA A C 1
ATOM 1900 O O . ALA A 1 245 ? 3.369 30.391 5.012 1 86.06 245 ALA A O 1
ATOM 1901 N N . ALA A 1 246 ? 4.805 30.281 3.393 1 85 246 ALA A N 1
ATOM 1902 C CA . ALA A 1 246 ? 5.086 31.719 3.385 1 85 246 ALA A CA 1
ATOM 1903 C C . ALA A 1 246 ? 3.811 32.531 3.145 1 85 246 ALA A C 1
ATOM 1905 O O . ALA A 1 246 ? 3.639 33.594 3.709 1 85 246 ALA A O 1
ATOM 1906 N N . GLU A 1 247 ? 2.965 32.062 2.33 1 86.19 247 GLU A N 1
ATOM 1907 C CA . GLU A 1 247 ? 1.706 32.75 2.059 1 86.19 247 GLU A CA 1
ATOM 1908 C C . GLU A 1 247 ? 0.868 32.875 3.328 1 86.19 247 GLU A C 1
ATOM 1910 O O . GLU A 1 247 ? 0.256 33.938 3.562 1 86.19 247 GLU A O 1
ATOM 1915 N N . LYS A 1 248 ? 0.831 31.891 4.105 1 90.31 248 LYS A N 1
ATOM 1916 C CA . LYS A 1 248 ? 0.079 31.922 5.359 1 90.31 248 LYS A CA 1
ATOM 1917 C C . LYS A 1 248 ? 0.754 32.812 6.387 1 90.31 248 LYS A C 1
ATOM 1919 O O . LYS A 1 248 ? 0.079 33.469 7.188 1 90.31 248 LYS A O 1
ATOM 1924 N N . ALA A 1 249 ? 2.057 32.812 6.375 1 91.75 249 ALA A N 1
ATOM 1925 C CA . ALA A 1 249 ? 2.777 33.75 7.246 1 91.75 249 ALA A CA 1
ATOM 1926 C C . ALA A 1 249 ? 2.426 35.188 6.918 1 91.75 249 ALA A C 1
ATOM 1928 O O . ALA A 1 249 ? 2.184 36 7.82 1 91.75 249 ALA A O 1
ATOM 1929 N N . GLU A 1 250 ? 2.359 35.438 5.668 1 91 250 GLU A N 1
ATOM 1930 C CA . GLU A 1 250 ? 1.973 36.781 5.238 1 91 250 GLU A CA 1
ATOM 1931 C C . GLU A 1 250 ? 0.528 37.062 5.625 1 91 250 GLU A C 1
ATOM 1933 O O . GLU A 1 250 ? 0.221 38.188 6.074 1 91 250 GLU A O 1
ATOM 1938 N N . GLN A 1 251 ? -0.272 36.156 5.402 1 92.5 251 GLN A N 1
ATOM 1939 C CA . GLN A 1 251 ? -1.675 36.281 5.777 1 92.5 251 GLN A CA 1
ATOM 1940 C C . GLN A 1 251 ? -1.822 36.562 7.27 1 92.5 251 GLN A C 1
ATOM 1942 O O . GLN A 1 251 ? -2.725 37.312 7.68 1 92.5 251 GLN A O 1
ATOM 1947 N N . ALA A 1 252 ? -0.968 36 8.039 1 94.69 252 ALA A N 1
ATOM 1948 C CA . ALA A 1 252 ? -1.001 36.156 9.492 1 94.69 252 ALA A CA 1
ATOM 1949 C C . ALA A 1 252 ? -0.431 37.5 9.914 1 94.69 252 ALA A C 1
ATOM 1951 O O . ALA A 1 252 ? -0.544 37.906 11.078 1 94.69 252 ALA A O 1
ATOM 1952 N N . GLY A 1 253 ? 0.208 38.188 8.945 1 93.75 253 GLY A N 1
ATOM 1953 C CA . GLY A 1 253 ? 0.714 39.531 9.219 1 93.75 253 GLY A CA 1
ATOM 1954 C C . GLY A 1 253 ? 2.225 39.594 9.352 1 93.75 253 GLY A C 1
ATOM 1955 O O . GLY A 1 253 ? 2.787 40.625 9.734 1 93.75 253 GLY A O 1
ATOM 1956 N N . TYR A 1 254 ? 2.826 38.438 9.023 1 92.56 254 TYR A N 1
ATOM 1957 C CA . TYR A 1 254 ? 4.281 38.406 9.117 1 92.56 254 TYR A CA 1
ATOM 1958 C C . TYR A 1 254 ? 4.922 38.688 7.766 1 92.56 254 TYR A C 1
ATOM 1960 O O . TYR A 1 254 ? 4.289 38.5 6.723 1 92.56 254 TYR A O 1
ATOM 1968 N N . SER A 1 255 ? 6.156 39.25 7.793 1 83.62 255 SER A N 1
ATOM 1969 C CA . SER A 1 255 ? 6.926 39.5 6.574 1 83.62 255 SER A CA 1
ATOM 1970 C C . SER A 1 255 ? 8.125 38.562 6.484 1 83.62 255 SER A C 1
ATOM 1972 O O . SER A 1 255 ? 8.977 38.562 7.379 1 83.62 255 SER A O 1
ATOM 1974 N N . LEU A 1 256 ? 7.992 37.562 5.598 1 77.88 256 LEU A N 1
ATOM 1975 C CA . LEU A 1 256 ? 9.148 36.75 5.297 1 77.88 256 LEU A CA 1
ATOM 1976 C C . LEU A 1 256 ? 9.781 37.156 3.965 1 77.88 256 LEU A C 1
ATOM 1978 O O . LEU A 1 256 ? 9.109 37.125 2.928 1 77.88 256 LEU A O 1
ATOM 1982 N N . GLU A 1 257 ? 10.828 37.875 3.975 1 72.12 257 GLU A N 1
ATOM 1983 C CA . GLU A 1 257 ? 11.492 38.281 2.74 1 72.12 257 GLU A CA 1
ATOM 1984 C C . GLU A 1 257 ? 12.07 37.094 1.997 1 72.12 257 GLU A C 1
ATOM 1986 O O . GLU A 1 257 ? 13.148 36.594 2.348 1 72.12 257 GLU A O 1
ATOM 1991 N N . MET A 1 258 ? 11.289 36.625 1.124 1 71.69 258 MET A N 1
ATOM 1992 C CA . MET A 1 258 ? 11.75 35.469 0.327 1 71.69 258 MET A CA 1
ATOM 1993 C C . MET A 1 258 ? 12.727 35.938 -0.75 1 71.69 258 MET A C 1
ATOM 1995 O O . MET A 1 258 ? 12.578 37.031 -1.307 1 71.69 258 MET A O 1
ATOM 1999 N N . PRO A 1 259 ? 13.781 35.156 -0.821 1 66.75 259 PRO A N 1
ATOM 2000 C CA . PRO A 1 259 ? 14.703 35.5 -1.9 1 66.75 259 PRO A CA 1
ATOM 2001 C C . PRO A 1 259 ? 14.039 35.5 -3.273 1 66.75 259 PRO A C 1
ATOM 2003 O O . PRO A 1 259 ? 13.031 34.812 -3.467 1 66.75 259 PRO A O 1
ATOM 2006 N N . GLU A 1 260 ? 14.625 36.281 -4.215 1 62.72 260 GLU A N 1
ATOM 2007 C CA . GLU A 1 260 ? 14.133 36.344 -5.59 1 62.72 260 GLU A CA 1
ATOM 2008 C C . GLU A 1 260 ? 14.172 34.938 -6.238 1 62.72 260 GLU A C 1
ATOM 2010 O O . GLU A 1 260 ? 15.133 34.188 -6.066 1 62.72 260 GLU A O 1
ATOM 2015 N N . GLY A 1 261 ? 13.055 34.469 -6.887 1 59.97 261 GLY A N 1
ATOM 2016 C CA . GLY A 1 261 ? 13.031 33.219 -7.629 1 59.97 261 GLY A CA 1
ATOM 2017 C C . GLY A 1 261 ? 12.438 32.094 -6.84 1 59.97 261 GLY A C 1
ATOM 2018 O O . GLY A 1 261 ? 12.195 31 -7.387 1 59.97 261 GLY A O 1
ATOM 2019 N N . ILE A 1 262 ? 12.344 32.312 -5.59 1 62.97 262 ILE A N 1
ATOM 2020 C CA . ILE A 1 262 ? 11.75 31.234 -4.809 1 62.97 262 ILE A CA 1
ATOM 2021 C C . ILE A 1 262 ? 10.273 31.516 -4.57 1 62.97 262 ILE A C 1
ATOM 2023 O O . ILE A 1 262 ? 9.914 32.562 -3.992 1 62.97 262 ILE A O 1
ATOM 2027 N N . SER A 1 263 ? 9.539 30.703 -5.316 1 60.94 263 SER A N 1
ATOM 2028 C CA . SER A 1 263 ? 8.094 30.844 -5.152 1 60.94 263 SER A CA 1
ATOM 2029 C C . SER A 1 263 ? 7.68 30.656 -3.697 1 60.94 263 SER A C 1
ATOM 2031 O O . SER A 1 263 ? 8.344 29.953 -2.941 1 60.94 263 SER A O 1
ATOM 2033 N N . LYS A 1 264 ? 6.684 31.391 -3.334 1 56.56 264 LYS A N 1
ATOM 2034 C CA . LYS A 1 264 ? 6.109 31.281 -1.994 1 56.56 264 LYS A CA 1
ATOM 2035 C C . LYS A 1 264 ? 5.508 29.891 -1.769 1 56.56 264 LYS A C 1
ATOM 2037 O O . LYS A 1 264 ? 5.191 29.531 -0.635 1 56.56 264 LYS A O 1
ATOM 2042 N N . LYS A 1 265 ? 5.402 29.062 -2.844 1 58 265 LYS A N 1
ATOM 2043 C CA . LYS A 1 265 ? 4.938 27.688 -2.76 1 58 265 LYS A CA 1
ATOM 2044 C C . LYS A 1 265 ? 6.062 26.703 -3.076 1 58 265 LYS A C 1
ATOM 2046 O O . LYS A 1 265 ? 5.812 25.578 -3.531 1 58 265 LYS A O 1
ATOM 2051 N N . PHE A 1 266 ? 7.223 27.125 -2.916 1 55.81 266 PHE A N 1
ATOM 2052 C CA . PHE A 1 266 ? 8.414 26.453 -3.416 1 55.81 266 PHE A CA 1
ATOM 2053 C C . PHE A 1 266 ? 8.539 25.047 -2.816 1 55.81 266 PHE A C 1
ATOM 2055 O O . PHE A 1 266 ? 8.898 24.109 -3.516 1 55.81 266 PHE A O 1
ATOM 2062 N N . TYR A 1 267 ? 8.102 24.938 -1.635 1 55.59 267 TYR A N 1
ATOM 2063 C CA . TYR A 1 267 ? 8.297 23.656 -0.96 1 55.59 267 TYR A CA 1
ATOM 2064 C C . TYR A 1 267 ? 7.434 22.578 -1.589 1 55.59 267 TYR A C 1
ATOM 2066 O O . TYR A 1 267 ? 7.863 21.422 -1.707 1 55.59 267 TYR A O 1
ATOM 2074 N N . PHE A 1 268 ? 6.363 23.016 -2.131 1 57.84 268 PHE A N 1
ATOM 2075 C CA . PHE A 1 268 ? 5.453 22.031 -2.691 1 57.84 268 PHE A CA 1
ATOM 2076 C C . PHE A 1 268 ? 5.711 21.828 -4.18 1 57.84 268 PHE A C 1
ATOM 2078 O O . PHE A 1 268 ? 5.531 20.734 -4.707 1 57.84 268 PHE A O 1
ATOM 2085 N N . GLU A 1 269 ? 6.262 22.906 -4.703 1 58.31 269 GLU A N 1
ATOM 2086 C CA . GLU A 1 269 ? 6.312 22.906 -6.164 1 58.31 269 GLU A CA 1
ATOM 2087 C C . GLU A 1 269 ? 7.734 22.688 -6.668 1 58.31 269 GLU A C 1
ATOM 2089 O O . GLU A 1 269 ? 7.941 22.312 -7.82 1 58.31 269 GLU A O 1
ATOM 2094 N N . GLN A 1 270 ? 8.648 23 -5.664 1 59.84 270 GLN A N 1
ATOM 2095 C CA . GLN A 1 270 ? 10.023 22.906 -6.133 1 59.84 270 GLN A CA 1
ATOM 2096 C C . GLN A 1 270 ? 10.781 21.797 -5.402 1 59.84 270 GLN A C 1
ATOM 2098 O O . GLN A 1 270 ? 10.5 21.516 -4.234 1 59.84 270 GLN A O 1
ATOM 2103 N N . LEU A 1 271 ? 11.711 21.234 -6.191 1 59.03 271 LEU A N 1
ATOM 2104 C CA . LEU A 1 271 ? 12.562 20.156 -5.68 1 59.03 271 LEU A CA 1
ATOM 2105 C C . LEU A 1 271 ? 13.703 20.734 -4.832 1 59.03 271 LEU A C 1
ATOM 2107 O O . LEU A 1 271 ? 14.43 21.625 -5.281 1 59.03 271 LEU A O 1
ATOM 2111 N N . LEU A 1 272 ? 13.688 20.5 -3.574 1 60 272 LEU A N 1
ATOM 2112 C CA . LEU A 1 272 ? 14.75 20.969 -2.695 1 60 272 LEU A CA 1
ATOM 2113 C C . LEU A 1 272 ? 15.938 20.016 -2.709 1 60 272 LEU A C 1
ATOM 2115 O O . LEU A 1 272 ? 16.5 19.703 -1.657 1 60 272 LEU A O 1
ATOM 2119 N N . LEU A 1 273 ? 16.297 19.578 -3.787 1 63.81 273 LEU A N 1
ATOM 2120 C CA . LEU A 1 273 ? 17.266 18.484 -3.777 1 63.81 273 LEU A CA 1
ATOM 2121 C C . LEU A 1 273 ? 18.656 18.984 -4.16 1 63.81 273 LEU A C 1
ATOM 2123 O O . LEU A 1 273 ? 19.641 18.25 -4.047 1 63.81 273 LEU A O 1
ATOM 2127 N N . ASP A 1 274 ? 18.703 20.266 -4.457 1 68.5 274 ASP A N 1
ATOM 2128 C CA . ASP A 1 274 ? 20.078 20.688 -4.746 1 68.5 274 ASP A CA 1
ATOM 2129 C C . ASP A 1 274 ? 20.656 21.5 -3.586 1 68.5 274 ASP A C 1
ATOM 2131 O O . ASP A 1 274 ? 19.906 22.094 -2.807 1 68.5 274 ASP A O 1
ATOM 2135 N N . ASP A 1 275 ? 21.969 21.406 -3.449 1 70.94 275 ASP A N 1
ATOM 2136 C CA . ASP A 1 275 ? 22.719 21.984 -2.338 1 70.94 275 ASP A CA 1
ATOM 2137 C C . ASP A 1 275 ? 22.422 23.484 -2.203 1 70.94 275 ASP A C 1
ATOM 2139 O O . ASP A 1 275 ? 22.312 24 -1.09 1 70.94 275 ASP A O 1
ATOM 2143 N N . LYS A 1 276 ? 22.359 24.078 -3.316 1 73.06 276 LYS A N 1
ATOM 2144 C CA . LYS A 1 276 ? 22.125 25.516 -3.281 1 73.06 276 LYS A CA 1
ATOM 2145 C C . LYS A 1 276 ? 20.75 25.828 -2.686 1 73.06 276 LYS A C 1
ATOM 2147 O O . LYS A 1 276 ? 20.625 26.734 -1.858 1 73.06 276 LYS A O 1
ATOM 2152 N N . MET A 1 277 ? 19.734 25.062 -3.076 1 72.44 277 MET A N 1
ATOM 2153 C CA . MET A 1 277 ? 18.375 25.281 -2.586 1 72.44 277 MET A CA 1
ATOM 2154 C C . MET A 1 277 ? 18.266 24.906 -1.109 1 72.44 277 MET A C 1
ATOM 2156 O O . MET A 1 277 ? 17.547 25.578 -0.353 1 72.44 277 MET A O 1
ATOM 2160 N N . LEU A 1 278 ? 18.969 24 -0.785 1 75.44 278 LEU A N 1
ATOM 2161 C CA . LEU A 1 278 ? 18.969 23.578 0.615 1 75.44 278 LEU A CA 1
ATOM 2162 C C . LEU A 1 278 ? 19.594 24.672 1.498 1 75.44 278 LEU A C 1
ATOM 2164 O O . LEU A 1 278 ? 19.094 24.938 2.598 1 75.44 278 LEU A O 1
ATOM 2168 N N . MET A 1 279 ? 20.641 25.203 1.013 1 77.81 279 MET A N 1
ATOM 2169 C CA . MET A 1 279 ? 21.297 26.266 1.767 1 77.81 279 MET A CA 1
ATOM 2170 C C . MET A 1 279 ? 20.375 27.484 1.917 1 77.81 279 MET A C 1
ATOM 2172 O O . MET A 1 279 ? 20.344 28.109 2.975 1 77.81 279 MET A O 1
ATOM 2176 N N . GLU A 1 280 ? 19.734 27.766 0.841 1 76 280 GLU A N 1
ATOM 2177 C CA . GLU A 1 280 ? 18.797 28.891 0.895 1 76 280 GLU A CA 1
ATOM 2178 C C . GLU A 1 280 ? 17.656 28.594 1.866 1 76 280 GLU A C 1
ATOM 2180 O O . GLU A 1 280 ? 17.203 29.484 2.592 1 76 280 GLU A O 1
ATOM 2185 N N . PHE A 1 281 ? 17.219 27.438 1.807 1 78.25 281 PHE A N 1
ATOM 2186 C CA . PHE A 1 281 ? 16.156 27.016 2.715 1 78.25 281 PHE A CA 1
ATOM 2187 C C . PHE A 1 281 ? 16.609 27.141 4.164 1 78.25 281 PHE A C 1
ATOM 2189 O O . PHE A 1 281 ? 15.844 27.609 5.016 1 78.25 281 PHE A O 1
ATOM 2196 N N . VAL A 1 282 ? 17.797 26.812 4.398 1 77.81 282 VAL A N 1
ATOM 2197 C CA . VAL A 1 282 ? 18.344 26.891 5.75 1 77.81 282 VAL A CA 1
ATOM 2198 C C . VAL A 1 282 ? 18.453 28.359 6.172 1 77.81 282 VAL A C 1
ATOM 2200 O O . VAL A 1 282 ? 18.125 28.703 7.309 1 77.81 282 VAL A O 1
ATOM 2203 N N . LYS A 1 283 ? 18.859 29.141 5.277 1 80.56 283 LYS A N 1
ATOM 2204 C CA . LYS A 1 283 ? 18.984 30.562 5.551 1 80.56 283 LYS A CA 1
ATOM 2205 C C . LYS A 1 283 ? 17.609 31.172 5.855 1 80.56 283 LYS A C 1
ATOM 2207 O O . LYS A 1 283 ? 17.484 31.969 6.797 1 80.56 283 LYS A O 1
ATOM 2212 N N . LEU A 1 284 ? 16.672 30.844 5.062 1 80.19 284 LEU A N 1
ATOM 2213 C CA . LEU A 1 284 ? 15.328 31.375 5.262 1 80.19 284 LEU A CA 1
ATOM 2214 C C . LEU A 1 284 ? 14.75 30.906 6.59 1 80.19 284 LEU A C 1
ATOM 2216 O O . LEU A 1 284 ? 14.039 31.672 7.262 1 80.19 284 LEU A O 1
ATOM 2220 N N . SER A 1 285 ? 15.055 29.75 6.91 1 83 285 SER A N 1
ATOM 2221 C CA . SER A 1 285 ? 14.555 29.188 8.164 1 83 285 SER A CA 1
ATOM 2222 C C . SER A 1 285 ? 15.133 29.938 9.367 1 83 285 SER A C 1
ATOM 2224 O O . SER A 1 285 ? 14.484 30.047 10.406 1 83 285 SER A O 1
ATOM 2226 N N . SER A 1 286 ? 16.312 30.484 9.18 1 83.62 286 SER A N 1
ATOM 2227 C CA . SER A 1 286 ? 16.953 31.219 10.266 1 83.62 286 SER A CA 1
ATOM 2228 C C . SER A 1 286 ? 16.297 32.562 10.492 1 83.62 286 SER A C 1
ATOM 2230 O O . SER A 1 286 ? 16.5 33.188 11.539 1 83.62 286 SER A O 1
ATOM 2232 N N . LEU A 1 287 ? 15.477 32.938 9.523 1 84.38 287 LEU A N 1
ATOM 2233 C CA . LEU A 1 287 ? 14.82 34.25 9.625 1 84.38 287 LEU A CA 1
ATOM 2234 C C . LEU A 1 287 ? 13.484 34.125 10.344 1 84.38 287 LEU A C 1
ATOM 2236 O O . LEU A 1 287 ? 12.875 35.156 10.695 1 84.38 287 LEU A O 1
ATOM 2240 N N . VAL A 1 288 ? 13.055 33 10.531 1 91.69 288 VAL A N 1
ATOM 2241 C CA . VAL A 1 288 ? 11.805 32.781 11.258 1 91.69 288 VAL A CA 1
ATOM 2242 C C . VAL A 1 288 ? 11.977 33.25 12.711 1 91.69 288 VAL A C 1
ATOM 2244 O O . VAL A 1 288 ? 12.891 32.781 13.406 1 91.69 288 VAL A O 1
ATOM 2247 N N . THR A 1 289 ? 11.109 34.156 13.18 1 93.31 289 THR A N 1
ATOM 2248 C CA . THR A 1 289 ? 11.234 34.75 14.508 1 93.31 289 THR A CA 1
ATOM 2249 C C . THR A 1 289 ? 10.57 33.844 15.555 1 93.31 289 THR A C 1
ATOM 2251 O O . THR A 1 289 ? 9.766 32.969 15.219 1 93.31 289 THR A O 1
ATOM 2254 N N . GLU A 1 290 ? 10.969 34.094 16.766 1 95.44 290 GLU A N 1
ATOM 2255 C CA . GLU A 1 290 ? 10.32 33.406 17.875 1 95.44 290 GLU A CA 1
ATOM 2256 C C . GLU A 1 290 ? 8.812 33.656 17.875 1 95.44 290 GLU A C 1
ATOM 2258 O O . GLU A 1 290 ? 8.031 32.781 18.188 1 95.44 290 GLU A O 1
ATOM 2263 N N . GLU A 1 291 ? 8.453 34.844 17.562 1 95.94 291 GLU A N 1
ATOM 2264 C CA . GLU A 1 291 ? 7.043 35.188 17.5 1 95.94 291 GLU A CA 1
ATOM 2265 C C . GLU A 1 291 ? 6.293 34.344 16.484 1 95.94 291 GLU A C 1
ATOM 2267 O O . GLU A 1 291 ? 5.176 33.906 16.75 1 95.94 291 GLU A O 1
ATOM 2272 N N . MET A 1 292 ? 6.902 34.156 15.344 1 95.94 292 MET A N 1
ATOM 2273 C CA . MET A 1 292 ? 6.297 33.312 14.312 1 95.94 292 MET A CA 1
ATOM 2274 C C . MET A 1 292 ? 6.141 31.875 14.805 1 95.94 292 MET A C 1
ATOM 2276 O O . MET A 1 292 ? 5.09 31.266 14.609 1 95.94 292 MET A O 1
ATOM 2280 N N . ILE A 1 293 ? 7.199 31.375 15.43 1 97.19 293 ILE A N 1
ATOM 2281 C CA . ILE A 1 293 ? 7.16 30 15.914 1 97.19 293 ILE A CA 1
ATOM 2282 C C . ILE A 1 293 ? 6.051 29.844 16.953 1 97.19 293 ILE A C 1
ATOM 2284 O O . ILE A 1 293 ? 5.273 28.891 16.906 1 97.19 293 ILE A O 1
ATOM 2288 N N . ARG A 1 294 ? 5.871 30.812 17.828 1 97.44 294 ARG A N 1
ATOM 2289 C CA . ARG A 1 294 ? 4.844 30.781 18.859 1 97.44 294 ARG A CA 1
ATOM 2290 C C . ARG A 1 294 ? 3.447 30.859 18.25 1 97.44 294 ARG A C 1
ATOM 2292 O O . ARG A 1 294 ? 2.48 30.359 18.844 1 97.44 294 ARG A O 1
ATOM 2299 N N . ASP A 1 295 ? 3.418 31.469 17.094 1 97.94 295 ASP A N 1
ATOM 2300 C CA . ASP A 1 295 ? 2.125 31.641 16.453 1 97.94 295 ASP A CA 1
ATOM 2301 C C . ASP A 1 295 ? 1.72 30.391 15.672 1 97.94 295 ASP A C 1
ATOM 2303 O O . ASP A 1 295 ? 0.537 30.047 15.609 1 97.94 295 ASP A O 1
ATOM 2307 N N . PHE A 1 296 ? 2.713 29.656 15.109 1 98 296 PHE A N 1
ATOM 2308 C CA . PHE A 1 296 ? 2.434 28.547 14.203 1 98 296 PHE A CA 1
ATOM 2309 C C . PHE A 1 296 ? 2.51 27.219 14.938 1 98 296 PHE A C 1
ATOM 2311 O O . PHE A 1 296 ? 2.033 26.203 14.43 1 98 296 PHE A O 1
ATOM 2318 N N . PHE A 1 297 ? 3.184 27.141 16.109 1 98.56 297 PHE A N 1
ATOM 2319 C CA . PHE A 1 297 ? 3.418 25.891 16.828 1 98.56 297 PHE A CA 1
ATOM 2320 C C . PHE A 1 297 ? 2.723 25.922 18.172 1 98.56 297 PHE A C 1
ATOM 2322 O O . PHE A 1 297 ? 2.244 26.969 18.625 1 98.56 297 PHE A O 1
ATOM 2329 N N . ILE A 1 298 ? 2.518 24.797 18.812 1 98.75 298 ILE A N 1
ATOM 2330 C CA . ILE A 1 298 ? 2.25 24.641 20.234 1 98.75 298 ILE A CA 1
ATOM 2331 C C . ILE A 1 298 ? 3.561 24.406 20.984 1 98.75 298 ILE A C 1
ATOM 2333 O O . ILE A 1 298 ? 4.07 23.281 21.031 1 98.75 298 ILE A O 1
ATOM 2337 N N . VAL A 1 299 ? 4.102 25.5 21.609 1 98.69 299 VAL A N 1
ATOM 2338 C CA . VAL A 1 299 ? 5.473 25.406 22.094 1 98.69 299 VAL A CA 1
ATOM 2339 C C . VAL A 1 299 ? 5.57 26.078 23.469 1 98.69 299 VAL A C 1
ATOM 2341 O O . VAL A 1 299 ? 4.953 27.109 23.719 1 98.69 299 VAL A O 1
ATOM 2344 N N . GLY A 1 300 ? 6.301 25.469 24.422 1 98.62 300 GLY A N 1
ATOM 2345 C CA . GLY A 1 300 ? 6.594 26.078 25.719 1 98.62 300 GLY A CA 1
ATOM 2346 C C . GLY A 1 300 ? 6.332 25.141 26.875 1 98.62 300 GLY A C 1
ATOM 2347 O O . GLY A 1 300 ? 6.496 23.922 26.75 1 98.62 300 GLY A O 1
ATOM 2348 N N . THR A 1 301 ? 6.051 25.766 27.984 1 98.5 301 THR A N 1
ATOM 2349 C CA . THR A 1 301 ? 5.629 25.016 29.156 1 98.5 301 THR A CA 1
ATOM 2350 C C . THR A 1 301 ? 4.234 24.422 28.953 1 98.5 301 THR A C 1
ATOM 2352 O O . THR A 1 301 ? 3.537 24.797 28 1 98.5 301 THR A O 1
ATOM 2355 N N . PRO A 1 302 ? 3.836 23.469 29.828 1 98.38 302 PRO A N 1
ATOM 2356 C CA . PRO A 1 302 ? 2.475 22.938 29.703 1 98.38 302 PRO A CA 1
ATOM 2357 C C . PRO A 1 302 ? 1.414 24.047 29.703 1 98.38 302 PRO A C 1
ATOM 2359 O O . PRO A 1 302 ? 0.446 23.969 28.938 1 98.38 302 PRO A O 1
ATOM 2362 N N . GLU A 1 303 ? 1.603 25.062 30.516 1 98.12 303 GLU A N 1
ATOM 2363 C CA . GLU A 1 303 ? 0.655 26.172 30.578 1 98.12 303 GLU A CA 1
ATOM 2364 C C . GLU A 1 303 ? 0.631 26.953 29.266 1 98.12 303 GLU A C 1
ATOM 2366 O O . GLU A 1 303 ? -0.439 27.312 28.781 1 98.12 303 GLU A O 1
ATOM 2371 N N . ASP A 1 304 ? 1.824 27.188 28.719 1 98.31 304 ASP A N 1
ATOM 2372 C CA . ASP A 1 304 ? 1.914 27.859 27.422 1 98.31 304 ASP A CA 1
ATOM 2373 C C . ASP A 1 304 ? 1.137 27.094 26.359 1 98.31 304 ASP A C 1
ATOM 2375 O O . ASP A 1 304 ? 0.423 27.688 25.547 1 98.31 304 ASP A O 1
ATOM 2379 N N . CYS A 1 305 ? 1.35 25.797 26.359 1 98.62 305 CYS A N 1
ATOM 2380 C CA . CYS A 1 305 ? 0.74 24.938 25.359 1 98.62 305 CYS A CA 1
ATOM 2381 C C . CYS A 1 305 ? -0.776 24.906 25.5 1 98.62 305 CYS A C 1
ATOM 2383 O O . CYS A 1 305 ? -1.503 24.969 24.516 1 98.62 305 CYS A O 1
ATOM 2385 N N . GLU A 1 306 ? -1.301 24.859 26.719 1 97.94 306 GLU A N 1
ATOM 2386 C CA . GLU A 1 306 ? -2.74 24.906 26.953 1 97.94 306 GLU A CA 1
ATOM 2387 C C . GLU A 1 306 ? -3.355 26.188 26.422 1 97.94 306 GLU A C 1
ATOM 2389 O O . GLU A 1 306 ? -4.418 26.156 25.797 1 97.94 306 GLU A O 1
ATOM 2394 N N . GLU A 1 307 ? -2.676 27.266 26.703 1 98.12 307 GLU A N 1
ATOM 2395 C CA . GLU A 1 307 ? -3.16 28.547 26.234 1 98.12 307 GLU A CA 1
ATOM 2396 C C . GLU A 1 307 ? -3.227 28.594 24.719 1 98.12 307 GLU A C 1
ATOM 2398 O O . GLU A 1 307 ? -4.203 29.078 24.141 1 98.12 307 GLU A O 1
ATOM 2403 N N . LYS A 1 308 ? -2.156 28.125 24.094 1 98.62 308 LYS A N 1
ATOM 2404 C CA . LYS A 1 308 ? -2.117 28.125 22.641 1 98.62 308 LYS A CA 1
ATOM 2405 C C . LYS A 1 308 ? -3.201 27.219 22.062 1 98.62 308 LYS A C 1
ATOM 2407 O O . LYS A 1 308 ? -3.84 27.562 21.062 1 98.62 308 LYS A O 1
ATOM 2412 N N . ILE A 1 309 ? -3.383 26.047 22.625 1 98.44 309 ILE A N 1
ATOM 2413 C CA . ILE A 1 309 ? -4.422 25.109 22.188 1 98.44 309 ILE A CA 1
ATOM 2414 C C . ILE A 1 309 ? -5.789 25.781 22.297 1 98.44 309 ILE A C 1
ATOM 2416 O O . ILE A 1 309 ? -6.625 25.656 21.406 1 98.44 309 ILE A O 1
ATOM 2420 N N . GLU A 1 310 ? -6.023 26.531 23.391 1 98 310 GLU A N 1
ATOM 2421 C CA . GLU A 1 310 ? -7.281 27.25 23.562 1 98 310 GLU A CA 1
ATOM 2422 C C . GLU A 1 310 ? -7.504 28.234 22.422 1 98 310 GLU A C 1
ATOM 2424 O O . GLU A 1 310 ? -8.625 28.391 21.938 1 98 310 GLU A O 1
ATOM 2429 N N . GLU A 1 311 ? -6.441 28.922 22.031 1 98.5 311 GLU A N 1
ATOM 2430 C CA . GLU A 1 311 ? -6.539 29.859 20.922 1 98.5 311 GLU A CA 1
ATOM 2431 C C . GLU A 1 311 ? -6.98 29.141 19.641 1 98.5 311 GLU A C 1
ATOM 2433 O O . GLU A 1 311 ? -7.832 29.641 18.906 1 98.5 311 GLU A O 1
ATOM 2438 N N . PHE A 1 312 ? -6.371 27.969 19.375 1 98.69 312 PHE A N 1
ATOM 2439 C CA . PHE A 1 312 ? -6.707 27.219 18.172 1 98.69 312 PHE A CA 1
ATOM 2440 C C . PHE A 1 312 ? -8.125 26.656 18.25 1 98.69 312 PHE A C 1
ATOM 2442 O O . PHE A 1 312 ? -8.836 26.609 17.25 1 98.69 312 PHE A O 1
ATOM 2449 N N . VAL A 1 313 ? -8.531 26.25 19.438 1 98.19 313 VAL A N 1
ATOM 2450 C CA . VAL A 1 313 ? -9.891 25.75 19.625 1 98.19 313 VAL A CA 1
ATOM 2451 C C . VAL A 1 313 ? -10.891 26.875 19.344 1 98.19 313 VAL A C 1
ATOM 2453 O O . VAL A 1 313 ? -11.883 26.656 18.641 1 98.19 313 VAL A O 1
ATOM 2456 N N . LYS A 1 314 ? -10.625 28.047 19.859 1 97.81 314 LYS A N 1
ATOM 2457 C CA . LYS A 1 314 ? -11.484 29.203 19.594 1 97.81 314 LYS A CA 1
ATOM 2458 C C . LYS A 1 314 ? -11.531 29.531 18.109 1 97.81 314 LYS A C 1
ATOM 2460 O O . LYS A 1 314 ? -12.555 30 17.609 1 97.81 314 LYS A O 1
ATOM 2465 N N . ALA A 1 315 ? -10.406 29.203 17.469 1 98.44 315 ALA A N 1
ATOM 2466 C CA . ALA A 1 315 ? -10.32 29.469 16.031 1 98.44 315 ALA A CA 1
ATOM 2467 C C . ALA A 1 315 ? -11.086 28.422 15.234 1 98.44 315 ALA A C 1
ATOM 2469 O O . ALA A 1 315 ? -11.336 28.609 14.039 1 98.44 315 ALA A O 1
ATOM 2470 N N . GLY A 1 316 ? -11.422 27.266 15.875 1 97.81 316 GLY A N 1
ATOM 2471 C CA . GLY A 1 316 ? -12.289 26.297 15.203 1 97.81 316 GLY A CA 1
ATOM 2472 C C . GLY A 1 316 ? -11.68 24.906 15.117 1 97.81 316 GLY A C 1
ATOM 2473 O O . GLY A 1 316 ? -12.297 23.984 14.586 1 97.81 316 GLY A O 1
ATOM 2474 N N . VAL A 1 317 ? -10.469 24.703 15.68 1 98.38 317 VAL A N 1
ATOM 2475 C CA . VAL A 1 317 ? -9.828 23.391 15.609 1 98.38 317 VAL A CA 1
ATOM 2476 C C . VAL A 1 317 ? -10.508 22.422 16.578 1 98.38 317 VAL A C 1
ATOM 2478 O O . VAL A 1 317 ? -10.734 22.766 17.75 1 98.38 317 VAL A O 1
ATOM 2481 N N . LYS A 1 318 ? -10.828 21.25 16.062 1 97.38 318 LYS A N 1
ATOM 2482 C CA . LYS A 1 318 ? -11.461 20.25 16.906 1 97.38 318 LYS A CA 1
ATOM 2483 C C . LYS A 1 318 ? -10.602 18.984 17.016 1 97.38 318 LYS A C 1
ATOM 2485 O O . LYS A 1 318 ? -10.836 18.141 17.875 1 97.38 318 LYS A O 1
ATOM 2490 N N . HIS A 1 319 ? -9.656 18.828 16.156 1 98.31 319 HIS A N 1
ATOM 2491 C CA . HIS A 1 319 ? -8.828 17.641 16.062 1 98.31 319 HIS A CA 1
ATOM 2492 C C . HIS A 1 319 ? -7.375 18 15.766 1 98.31 319 HIS A C 1
ATOM 2494 O O . HIS A 1 319 ? -7.039 18.328 14.625 1 98.31 319 HIS A O 1
ATOM 2500 N N . PHE A 1 320 ? -6.531 17.891 16.812 1 98.62 320 PHE A N 1
ATOM 2501 C CA . PHE A 1 320 ? -5.113 18.188 16.641 1 98.62 320 PHE A CA 1
ATOM 2502 C C . PHE A 1 320 ? -4.352 16.922 16.25 1 98.62 320 PHE A C 1
ATOM 2504 O O . PHE A 1 320 ? -4.488 15.883 16.891 1 98.62 320 PHE A O 1
ATOM 2511 N N . MET A 1 321 ? -3.613 16.984 15.227 1 98.69 321 MET A N 1
ATOM 2512 C CA . MET A 1 321 ? -2.674 15.93 14.828 1 98.69 321 MET A CA 1
ATOM 2513 C C . MET A 1 321 ? -1.233 16.375 15.062 1 98.69 321 MET A C 1
ATOM 2515 O O . MET A 1 321 ? -0.646 17.062 14.219 1 98.69 321 MET A O 1
ATOM 2519 N N . LEU A 1 322 ? -0.661 15.922 16.125 1 98.62 322 LEU A N 1
ATOM 2520 C CA . LEU A 1 322 ? 0.525 16.516 16.734 1 98.62 322 LEU A CA 1
ATOM 2521 C C . LEU A 1 322 ? 1.797 15.914 16.141 1 98.62 322 LEU A C 1
ATOM 2523 O O . LEU A 1 322 ? 1.95 14.695 16.125 1 98.62 322 LEU A O 1
ATOM 2527 N N . ILE A 1 323 ? 2.6 16.75 15.688 1 98.19 323 ILE A N 1
ATOM 2528 C CA . ILE A 1 323 ? 3.977 16.391 15.367 1 98.19 323 ILE A CA 1
ATOM 2529 C C . ILE A 1 323 ? 4.883 16.703 16.562 1 98.19 323 ILE A C 1
ATOM 2531 O O . ILE A 1 323 ? 5.23 17.875 16.781 1 98.19 323 ILE A O 1
ATOM 2535 N N . ASN A 1 324 ? 5.293 15.703 17.25 1 97.69 324 ASN A N 1
ATOM 2536 C CA . ASN A 1 324 ? 6.059 15.844 18.484 1 97.69 324 ASN A CA 1
ATOM 2537 C C . ASN A 1 324 ? 7.527 16.141 18.203 1 97.69 324 ASN A C 1
ATOM 2539 O O . ASN A 1 324 ? 8.273 15.266 17.75 1 97.69 324 ASN A O 1
ATOM 2543 N N . VAL A 1 325 ? 7.934 17.344 18.531 1 96.06 325 VAL A N 1
ATOM 2544 C CA . VAL A 1 325 ? 9.32 17.734 18.281 1 96.06 325 VAL A CA 1
ATOM 2545 C C . VAL A 1 325 ? 9.961 18.219 19.578 1 96.06 325 VAL A C 1
ATOM 2547 O O . VAL A 1 325 ? 10.93 18.984 19.547 1 96.06 325 VAL A O 1
ATOM 2550 N N . GLY A 1 326 ? 9.422 17.906 20.672 1 95.25 326 GLY A N 1
ATOM 2551 C CA . GLY A 1 326 ? 9.961 18.312 21.969 1 95.25 326 GLY A CA 1
ATOM 2552 C C . GLY A 1 326 ? 11.305 17.688 22.281 1 95.25 326 GLY A C 1
ATOM 2553 O O . GLY A 1 326 ? 11.672 16.672 21.688 1 95.25 326 GLY A O 1
ATOM 2554 N N . PRO A 1 327 ? 11.977 18.344 23.203 1 94.75 327 PRO A N 1
ATOM 2555 C CA . PRO A 1 327 ? 13.305 17.828 23.547 1 94.75 327 PRO A CA 1
ATOM 2556 C C . PRO A 1 327 ? 13.258 16.406 24.109 1 94.75 327 PRO A C 1
ATOM 2558 O O . PRO A 1 327 ? 14.18 15.617 23.875 1 94.75 327 PRO A O 1
ATOM 2561 N N . ASP A 1 328 ? 12.234 16.125 24.844 1 96 328 ASP A N 1
ATOM 2562 C CA . ASP A 1 328 ? 11.961 14.797 25.375 1 96 328 ASP A CA 1
ATOM 2563 C C . ASP A 1 328 ? 10.586 14.305 24.938 1 96 328 ASP A C 1
ATOM 2565 O O . ASP A 1 328 ? 9.578 14.609 25.578 1 96 328 ASP A O 1
ATOM 2569 N N . PRO A 1 329 ? 10.586 13.445 23.891 1 94.62 329 PRO A N 1
ATOM 2570 C CA . PRO A 1 329 ? 9.297 13.016 23.344 1 94.62 329 PRO A CA 1
ATOM 2571 C C . PRO A 1 329 ? 8.422 12.312 24.375 1 94.62 329 PRO A C 1
ATOM 2573 O O . PRO A 1 329 ? 7.191 12.406 24.312 1 94.62 329 PRO A O 1
ATOM 2576 N N . LYS A 1 330 ? 9.031 11.648 25.297 1 95.75 330 LYS A N 1
ATOM 2577 C CA . LYS A 1 330 ? 8.258 10.961 26.328 1 95.75 330 LYS A CA 1
ATOM 2578 C C . LYS A 1 330 ? 7.59 11.953 27.266 1 95.75 330 LYS A C 1
ATOM 2580 O O . LYS A 1 330 ? 6.465 11.734 27.719 1 95.75 330 LYS A O 1
ATOM 2585 N N . TYR A 1 331 ? 8.336 12.984 27.578 1 97.38 331 TYR A N 1
ATOM 2586 C CA . TYR A 1 331 ? 7.762 14.016 28.438 1 97.38 331 TYR A CA 1
ATOM 2587 C C . TYR A 1 331 ? 6.578 14.695 27.75 1 97.38 331 TYR A C 1
ATOM 2589 O O . TYR A 1 331 ? 5.559 14.961 28.391 1 97.38 331 TYR A O 1
ATOM 2597 N N . VAL A 1 332 ? 6.703 14.969 26.484 1 97.94 332 VAL A N 1
ATOM 2598 C CA . VAL A 1 332 ? 5.621 15.594 25.734 1 97.94 332 VAL A CA 1
ATOM 2599 C C . VAL A 1 332 ? 4.367 14.727 25.812 1 97.94 332 VAL A C 1
ATOM 2601 O O . VAL A 1 332 ? 3.277 15.219 26.109 1 97.94 332 VAL A O 1
ATOM 2604 N N . LEU A 1 333 ? 4.559 13.461 25.531 1 97.81 333 LEU A N 1
ATOM 2605 C CA . LEU A 1 333 ? 3.434 12.531 25.562 1 97.81 333 LEU A CA 1
ATOM 2606 C C . LEU A 1 333 ? 2.807 12.477 26.953 1 97.81 333 LEU A C 1
ATOM 2608 O O . LEU A 1 333 ? 1.583 12.406 27.078 1 97.81 333 LEU A O 1
ATOM 2612 N N . LYS A 1 334 ? 3.609 12.469 27.953 1 97.75 334 LYS A N 1
ATOM 2613 C CA . LYS A 1 334 ? 3.129 12.453 29.344 1 97.75 334 LYS A CA 1
ATOM 2614 C C . LYS A 1 334 ? 2.291 13.688 29.641 1 97.75 334 LYS A C 1
ATOM 2616 O O . LYS A 1 334 ? 1.225 13.594 30.25 1 97.75 334 LYS A O 1
ATOM 2621 N N . VAL A 1 335 ? 2.773 14.836 29.234 1 98.19 335 VAL A N 1
ATOM 2622 C CA . VAL A 1 335 ? 2.068 16.094 29.484 1 98.19 335 VAL A CA 1
ATOM 2623 C C . VAL A 1 335 ? 0.711 16.062 28.781 1 98.19 335 VAL A C 1
ATOM 2625 O O . VAL A 1 335 ? -0.302 16.453 29.375 1 98.19 335 VAL A O 1
ATOM 2628 N N . TYR A 1 336 ? 0.72 15.617 27.562 1 98 336 TYR A N 1
ATOM 2629 C CA . TYR A 1 336 ? -0.553 15.539 26.859 1 98 336 TYR A CA 1
ATOM 2630 C C . TYR A 1 336 ? -1.502 14.562 27.531 1 98 336 TYR A C 1
ATOM 2632 O O . TYR A 1 336 ? -2.68 14.867 27.734 1 98 336 TYR A O 1
ATOM 2640 N N . ALA A 1 337 ? -1.063 13.398 27.938 1 97.19 337 ALA A N 1
ATOM 2641 C CA . ALA A 1 337 ? -1.885 12.336 28.516 1 97.19 337 ALA A CA 1
ATOM 2642 C C . ALA A 1 337 ? -2.445 12.75 29.875 1 97.19 337 ALA A C 1
ATOM 2644 O O . ALA A 1 337 ? -3.609 12.477 30.188 1 97.19 337 ALA A O 1
ATOM 2645 N N . GLU A 1 338 ? -1.662 13.438 30.688 1 97 338 GLU A N 1
ATOM 2646 C CA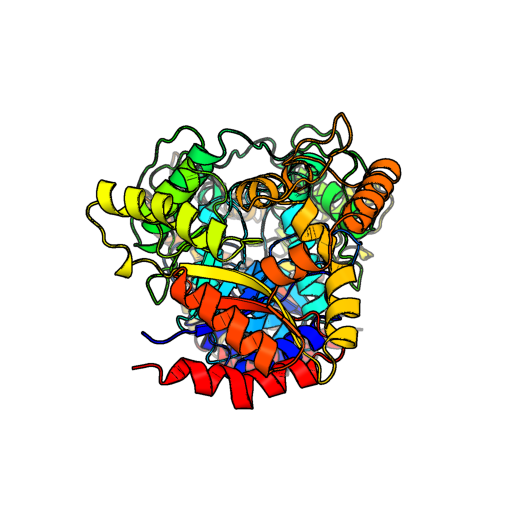 . GLU A 1 338 ? -2.006 13.648 32.094 1 97 338 GLU A CA 1
ATOM 2647 C C . GLU A 1 338 ? -2.607 15.031 32.312 1 97 338 GLU A C 1
ATOM 2649 O O . GLU A 1 338 ? -3.309 15.258 33.281 1 97 338 GLU A O 1
ATOM 2654 N N . ARG A 1 339 ? -2.344 15.922 31.359 1 96.44 339 ARG A N 1
ATOM 2655 C CA . ARG A 1 339 ? -2.754 17.297 31.625 1 96.44 339 ARG A CA 1
ATOM 2656 C C . ARG A 1 339 ? -3.584 17.859 30.484 1 96.44 339 ARG A C 1
ATOM 2658 O O . ARG A 1 339 ? -4.746 18.219 30.672 1 96.44 339 ARG A O 1
ATOM 2665 N N . ILE A 1 340 ? -3.055 17.797 29.344 1 97.06 340 ILE A N 1
ATOM 2666 C CA . ILE A 1 340 ? -3.648 18.562 28.25 1 97.06 340 ILE A CA 1
ATOM 2667 C C . ILE A 1 340 ? -4.934 17.891 27.781 1 97.06 340 ILE A C 1
ATOM 2669 O O . ILE A 1 340 ? -5.984 18.531 27.703 1 97.06 340 ILE A O 1
ATOM 2673 N N . ILE A 1 341 ? -4.891 16.562 27.469 1 96.69 341 ILE A N 1
ATOM 2674 C CA . ILE A 1 341 ? -6.059 15.852 26.953 1 96.69 341 ILE A CA 1
ATOM 2675 C C . ILE A 1 341 ? -7.195 15.914 27.969 1 96.69 341 ILE A C 1
ATOM 2677 O O . ILE A 1 341 ? -8.32 16.297 27.625 1 96.69 341 ILE A O 1
ATOM 2681 N N . PRO A 1 342 ? -6.977 15.648 29.266 1 94.44 342 PRO A N 1
ATOM 2682 C CA . PRO A 1 342 ? -8.062 15.75 30.25 1 94.44 342 PRO A CA 1
ATOM 2683 C C . PRO A 1 342 ? -8.648 17.156 30.344 1 94.44 342 PRO A C 1
ATOM 2685 O O . PRO A 1 342 ? -9.844 17.328 30.578 1 94.44 342 PRO A O 1
ATOM 2688 N N . ALA A 1 343 ? -7.781 18.125 30.156 1 93.44 343 ALA A N 1
ATOM 2689 C CA . ALA A 1 343 ? -8.219 19.5 30.281 1 93.44 343 ALA A CA 1
ATOM 2690 C C . ALA A 1 343 ? -9.172 19.891 29.156 1 93.44 343 ALA A C 1
ATOM 2692 O O . ALA A 1 343 ? -10.023 20.766 29.328 1 93.44 343 ALA A O 1
ATOM 2693 N N . PHE A 1 344 ? -9.023 19.266 28.031 1 94.25 344 PHE A N 1
ATOM 2694 C CA . PHE A 1 344 ? -9.805 19.672 26.875 1 94.25 344 PHE A CA 1
ATOM 2695 C C . PHE A 1 344 ? -10.852 18.625 26.516 1 94.25 344 PHE A C 1
ATOM 2697 O O . PHE A 1 344 ? -11.609 18.797 25.562 1 94.25 344 PHE A O 1
ATOM 2704 N N . SER A 1 345 ? -10.844 17.328 27.125 1 77.62 345 SER A N 1
ATOM 2705 C CA . SER A 1 345 ? -11.836 16.281 26.875 1 77.62 345 SER A CA 1
ATOM 2706 C C . SER A 1 345 ? -13.219 16.703 27.359 1 77.62 345 SER A C 1
ATOM 2708 O O . SER A 1 345 ? -14.227 16.328 26.766 1 77.62 345 SER A O 1
ATOM 2710 N N . GLU A 1 346 ? -13.32 17.078 28.688 1 58.47 346 GLU A N 1
ATOM 2711 C CA . GLU A 1 346 ? -14.602 17.422 29.297 1 58.47 346 GLU A CA 1
ATOM 2712 C C . GLU A 1 346 ? -15.078 18.797 28.875 1 58.47 346 GLU A C 1
ATOM 2714 O O . GLU A 1 346 ? -16.031 19.344 29.438 1 58.47 346 GLU A O 1
ATOM 2719 N N . ILE A 1 347 ? -14.391 19.438 28.047 1 45.88 347 ILE A N 1
ATOM 2720 C CA . ILE A 1 347 ? -14.891 20.797 27.828 1 45.88 347 ILE A CA 1
ATOM 2721 C C . ILE A 1 347 ? -16.297 20.734 27.25 1 45.88 347 ILE A C 1
ATOM 2723 O O . ILE A 1 347 ? -16.516 20.141 26.188 1 45.88 347 ILE A O 1
ATOM 2727 N N . LYS A 1 348 ? -17.328 20.688 28.109 1 38.69 348 LYS A N 1
ATOM 2728 C CA . LYS A 1 348 ? -18.781 20.875 27.953 1 38.69 348 LYS A CA 1
ATOM 2729 C C . LYS A 1 348 ? -19.078 22.141 27.156 1 38.69 348 LYS A C 1
ATOM 2731 O O . LYS A 1 348 ? -18.484 23.188 27.391 1 38.69 348 LYS A O 1
ATOM 2736 N N . MET B 1 1 ? 19.156 -31.438 -3.543 1 58.06 1 MET B N 1
ATOM 2737 C CA . MET B 1 1 ? 18.688 -30.062 -3.645 1 58.06 1 MET B CA 1
ATOM 2738 C C . MET B 1 1 ? 17.422 -29.844 -2.816 1 58.06 1 MET B C 1
ATOM 2740 O O . MET B 1 1 ? 16.547 -30.719 -2.781 1 58.06 1 MET B O 1
ATOM 2744 N N . SER B 1 2 ? 17.406 -28.844 -1.868 1 83.06 2 SER B N 1
ATOM 2745 C CA . SER B 1 2 ? 16.328 -28.688 -0.896 1 83.06 2 SER B CA 1
ATOM 2746 C C . SER B 1 2 ? 15.117 -28.016 -1.521 1 83.06 2 SER B C 1
ATOM 2748 O O . SER B 1 2 ? 15.25 -27.047 -2.268 1 83.06 2 SER B O 1
ATOM 2750 N N . VAL B 1 3 ? 13.961 -28.766 -1.604 1 95.69 3 VAL B N 1
ATOM 2751 C CA . VAL B 1 3 ? 12.672 -28.281 -2.086 1 95.69 3 VAL B CA 1
ATOM 2752 C C . VAL B 1 3 ? 11.992 -27.453 -0.995 1 95.69 3 VAL B C 1
ATOM 2754 O O . VAL B 1 3 ? 12 -27.844 0.177 1 95.69 3 VAL B O 1
ATOM 2757 N N . ARG B 1 4 ? 11.523 -26.344 -1.38 1 97.31 4 ARG B N 1
ATOM 2758 C CA . ARG B 1 4 ? 10.828 -25.469 -0.439 1 97.31 4 ARG B CA 1
ATOM 2759 C C . ARG B 1 4 ? 9.328 -25.422 -0.742 1 97.31 4 ARG B C 1
ATOM 2761 O O . ARG B 1 4 ? 8.922 -25.5 -1.902 1 97.31 4 ARG B O 1
ATOM 2768 N N . PHE B 1 5 ? 8.57 -25.281 0.331 1 98.25 5 PHE B N 1
ATOM 2769 C CA . PHE B 1 5 ? 7.121 -25.188 0.223 1 98.25 5 PHE B CA 1
ATOM 2770 C C . PHE B 1 5 ? 6.621 -23.891 0.871 1 98.25 5 PHE B C 1
ATOM 2772 O O . PHE B 1 5 ? 7.074 -23.516 1.954 1 98.25 5 PHE B O 1
ATOM 2779 N N . GLY B 1 6 ? 5.793 -23.203 0.168 1 98.5 6 GLY B N 1
ATOM 2780 C CA . GLY B 1 6 ? 5.086 -22.031 0.681 1 98.5 6 GLY B CA 1
ATOM 2781 C C . GLY B 1 6 ? 3.582 -22.125 0.515 1 98.5 6 GLY B C 1
ATOM 2782 O O . GLY B 1 6 ? 3.074 -23.109 -0.047 1 98.5 6 GLY B O 1
ATOM 2783 N N . MET B 1 7 ? 2.908 -21.234 1.048 1 98.5 7 MET B N 1
ATOM 2784 C CA . MET B 1 7 ? 1.46 -21.141 0.895 1 98.5 7 MET B CA 1
ATOM 2785 C C . MET B 1 7 ? 1.072 -19.859 0.163 1 98.5 7 MET B C 1
ATOM 2787 O O . MET B 1 7 ? 1.621 -18.797 0.439 1 98.5 7 MET B O 1
ATOM 2791 N N . LEU B 1 8 ? 0.312 -20.016 -0.776 1 98.56 8 LEU B N 1
ATOM 2792 C CA . LEU B 1 8 ? -0.289 -18.891 -1.474 1 98.56 8 LEU B CA 1
ATOM 2793 C C . LEU B 1 8 ? -1.698 -18.625 -0.958 1 98.56 8 LEU B C 1
ATOM 2795 O O . LEU B 1 8 ? -2.578 -19.484 -1.067 1 98.56 8 LEU B O 1
ATOM 2799 N N . LEU B 1 9 ? -1.894 -17.453 -0.376 1 97.88 9 LEU B N 1
ATOM 2800 C CA . LEU B 1 9 ? -3.174 -17.031 0.186 1 97.88 9 LEU B CA 1
ATOM 2801 C C . LEU B 1 9 ? -4.031 -16.344 -0.872 1 97.88 9 LEU B C 1
ATOM 2803 O O . LEU B 1 9 ? -3.994 -15.125 -1.013 1 97.88 9 LEU B O 1
ATOM 2807 N N . SER B 1 10 ? -4.82 -17.125 -1.454 1 94.5 10 SER B N 1
ATOM 2808 C CA . SER B 1 10 ? -5.559 -16.641 -2.617 1 94.5 10 SER B CA 1
ATOM 2809 C C . SER B 1 10 ? -6.922 -16.078 -2.215 1 94.5 10 SER B C 1
ATOM 2811 O O . SER B 1 10 ? -7.598 -16.641 -1.351 1 94.5 10 SER B O 1
ATOM 2813 N N . PRO B 1 11 ? -7.344 -14.969 -2.926 1 92.38 11 PRO B N 1
ATOM 2814 C CA . PRO B 1 11 ? -8.766 -14.602 -2.857 1 92.38 11 PRO B CA 1
ATOM 2815 C C . PRO B 1 11 ? -9.656 -15.555 -3.648 1 92.38 11 PRO B C 1
ATOM 2817 O O . PRO B 1 11 ? -9.18 -16.234 -4.562 1 92.38 11 PRO B O 1
ATOM 2820 N N . PRO B 1 12 ? -10.961 -15.602 -3.373 1 92.94 12 PRO B N 1
ATOM 2821 C CA . PRO B 1 12 ? -11.617 -14.906 -2.258 1 92.94 12 PRO B CA 1
ATOM 2822 C C . PRO B 1 12 ? -11.148 -15.414 -0.895 1 92.94 12 PRO B C 1
ATOM 2824 O O . PRO B 1 12 ? -10.891 -16.609 -0.726 1 92.94 12 PRO B O 1
ATOM 2827 N N . MET B 1 13 ? -11.078 -14.445 0.002 1 95.94 13 MET B N 1
ATOM 2828 C CA . MET B 1 13 ? -10.523 -14.758 1.316 1 95.94 13 MET B CA 1
ATOM 2829 C C . MET B 1 13 ? -11.602 -14.688 2.395 1 95.94 13 MET B C 1
ATOM 2831 O O . MET B 1 13 ? -12.641 -14.055 2.199 1 95.94 13 MET B O 1
ATOM 2835 N N . PRO B 1 14 ? -11.336 -15.445 3.496 1 95.69 14 PRO B N 1
ATOM 2836 C CA . PRO B 1 14 ? -12.156 -15.164 4.676 1 95.69 14 PRO B CA 1
ATOM 2837 C C . PRO B 1 14 ? -11.805 -13.828 5.328 1 95.69 14 PRO B C 1
ATOM 2839 O O . PRO B 1 14 ? -11.039 -13.047 4.766 1 95.69 14 PRO B O 1
ATOM 2842 N N . ALA B 1 15 ? -12.445 -13.57 6.449 1 97 15 ALA B N 1
ATOM 2843 C CA . ALA B 1 15 ? -12.109 -12.359 7.191 1 97 15 ALA B CA 1
ATOM 2844 C C . ALA B 1 15 ? -10.617 -12.289 7.48 1 97 15 ALA B C 1
ATOM 2846 O O . ALA B 1 15 ? -9.977 -13.312 7.738 1 97 15 ALA B O 1
ATOM 2847 N N . LEU B 1 16 ? -10.039 -11.117 7.477 1 98.31 16 LEU B N 1
ATOM 2848 C CA . LEU B 1 16 ? -8.586 -10.93 7.484 1 98.31 16 LEU B CA 1
ATOM 2849 C C . LEU B 1 16 ? -7.98 -11.461 8.781 1 98.31 16 LEU B C 1
ATOM 2851 O O . LEU B 1 16 ? -6.844 -11.945 8.781 1 98.31 16 LEU B O 1
ATOM 2855 N N . GLU B 1 17 ? -8.711 -11.414 9.867 1 97.44 17 GLU B N 1
ATOM 2856 C CA . GLU B 1 17 ? -8.227 -12.023 11.102 1 97.44 17 GLU B CA 1
ATOM 2857 C C . GLU B 1 17 ? -7.957 -13.516 10.914 1 97.44 17 GLU B C 1
ATOM 2859 O O . GLU B 1 17 ? -6.969 -14.047 11.422 1 97.44 17 GLU B O 1
ATOM 2864 N N . LYS B 1 18 ? -8.867 -14.164 10.188 1 97.88 18 LYS B N 1
ATOM 2865 C CA . LYS B 1 18 ? -8.703 -15.586 9.898 1 97.88 18 LYS B CA 1
ATOM 2866 C C . LYS B 1 18 ? -7.543 -15.82 8.93 1 97.88 18 LYS B C 1
ATOM 2868 O O . LYS B 1 18 ? -6.812 -16.797 9.055 1 97.88 18 LYS B O 1
ATOM 2873 N N . VAL B 1 19 ? -7.367 -14.938 7.992 1 98.5 19 VAL B N 1
ATOM 2874 C CA . VAL B 1 19 ? -6.262 -15.055 7.047 1 98.5 19 VAL B CA 1
ATOM 2875 C C . VAL B 1 19 ? -4.93 -14.984 7.789 1 98.5 19 VAL B C 1
ATOM 2877 O O . VAL B 1 19 ? -4.008 -15.742 7.496 1 98.5 19 VAL B O 1
ATOM 2880 N N . ILE B 1 20 ? -4.836 -14.047 8.727 1 98.75 20 ILE B N 1
ATOM 2881 C CA . ILE B 1 20 ? -3.619 -13.891 9.516 1 98.75 20 ILE B CA 1
ATOM 2882 C C . ILE B 1 20 ? -3.346 -15.172 10.305 1 98.75 20 ILE B C 1
ATOM 2884 O O . ILE B 1 20 ? -2.211 -15.648 10.344 1 98.75 20 ILE B O 1
ATOM 2888 N N . LYS B 1 21 ? -4.398 -15.781 10.875 1 98.38 21 LYS B N 1
ATOM 2889 C CA . LYS B 1 21 ? -4.246 -17.031 11.609 1 98.38 21 LYS B CA 1
ATOM 2890 C C . LYS B 1 21 ? -3.783 -18.156 10.688 1 98.38 21 LYS B C 1
ATOM 2892 O O . LYS B 1 21 ? -2.926 -18.969 11.062 1 98.38 21 LYS B O 1
ATOM 2897 N N . ILE B 1 22 ? -4.359 -18.203 9.492 1 98.12 22 ILE B N 1
ATOM 2898 C CA . ILE B 1 22 ? -3.98 -19.203 8.5 1 98.12 22 ILE B CA 1
ATOM 2899 C C . ILE B 1 22 ? -2.51 -19.031 8.133 1 98.12 22 ILE B C 1
ATOM 2901 O O . ILE B 1 22 ? -1.767 -20.016 8.039 1 98.12 22 ILE B O 1
ATOM 2905 N N . ALA B 1 23 ? -2.088 -17.812 7.969 1 98.69 23 ALA B N 1
ATOM 2906 C CA . ALA B 1 23 ? -0.699 -17.516 7.633 1 98.69 23 ALA B CA 1
ATOM 2907 C C . ALA B 1 23 ? 0.245 -17.969 8.742 1 98.69 23 ALA B C 1
ATOM 2909 O O . ALA B 1 23 ? 1.293 -18.562 8.469 1 98.69 23 ALA B O 1
ATOM 2910 N N . GLN B 1 24 ? -0.117 -17.672 9.969 1 98.69 24 GLN B N 1
ATOM 2911 C CA . GLN B 1 24 ? 0.697 -18.078 11.109 1 98.69 24 GLN B CA 1
ATOM 2912 C C . GLN B 1 24 ? 0.79 -19.594 11.211 1 98.69 24 GLN B C 1
ATOM 2914 O O . GLN B 1 24 ? 1.861 -20.141 11.492 1 98.69 24 GLN B O 1
ATOM 2919 N N . GLN B 1 25 ? -0.356 -20.25 10.961 1 98.12 25 GLN B N 1
ATOM 2920 C CA . GLN B 1 25 ? -0.371 -21.719 10.984 1 98.12 25 GLN B CA 1
ATOM 2921 C C . GLN B 1 25 ? 0.513 -22.297 9.883 1 98.12 25 GLN B C 1
ATOM 2923 O O . GLN B 1 25 ? 1.224 -23.281 10.102 1 98.12 25 GLN B O 1
ATOM 2928 N N . ALA B 1 26 ? 0.419 -21.688 8.719 1 98.25 26 ALA B N 1
ATOM 2929 C CA . ALA B 1 26 ? 1.266 -22.109 7.613 1 98.25 26 ALA B CA 1
ATOM 2930 C C . ALA B 1 26 ? 2.744 -21.984 7.969 1 98.25 26 ALA B C 1
ATOM 2932 O O . ALA B 1 26 ? 3.529 -22.906 7.75 1 98.25 26 ALA B O 1
ATOM 2933 N N . GLU B 1 27 ? 3.104 -20.859 8.516 1 97.81 27 GLU B N 1
ATOM 2934 C CA . GLU B 1 27 ? 4.484 -20.641 8.93 1 97.81 27 GLU B CA 1
ATOM 2935 C C . GLU B 1 27 ? 4.926 -21.656 9.961 1 97.81 27 GLU B C 1
ATOM 2937 O O . GLU B 1 27 ? 6.012 -22.234 9.859 1 97.81 27 GLU B O 1
ATOM 2942 N N . ASP B 1 28 ? 4.082 -21.922 10.922 1 96.81 28 ASP B N 1
ATOM 2943 C CA . ASP B 1 28 ? 4.379 -22.875 11.984 1 96.81 28 ASP B CA 1
ATOM 2944 C C . ASP B 1 28 ? 4.5 -24.297 11.438 1 96.81 28 ASP B C 1
ATOM 2946 O O . ASP B 1 28 ? 5.168 -25.141 12.031 1 96.81 28 ASP B O 1
ATOM 2950 N N . SER B 1 29 ? 3.859 -24.516 10.297 1 96.56 29 SER B N 1
ATOM 2951 C CA . SER B 1 29 ? 3.865 -25.844 9.68 1 96.56 29 SER B CA 1
ATOM 2952 C C . SER B 1 29 ? 5.105 -26.031 8.812 1 96.56 29 SER B C 1
ATOM 2954 O O . SER B 1 29 ? 5.262 -27.078 8.18 1 96.56 29 SER B O 1
ATOM 2956 N N . GLY B 1 30 ? 5.93 -25.016 8.719 1 96.25 30 GLY B N 1
ATOM 2957 C CA . GLY B 1 30 ? 7.18 -25.172 7.992 1 96.25 30 GLY B CA 1
ATOM 2958 C C . GLY B 1 30 ? 7.152 -24.547 6.609 1 96.25 30 GLY B C 1
ATOM 2959 O O . GLY B 1 30 ? 8.102 -24.688 5.84 1 96.25 30 GLY B O 1
ATOM 2960 N N . MET B 1 31 ? 6.102 -23.844 6.348 1 97.81 31 MET B N 1
ATOM 2961 C CA . MET B 1 31 ? 6.047 -23.172 5.055 1 97.81 31 MET B CA 1
ATOM 2962 C C . MET B 1 31 ? 7.125 -22.094 4.957 1 97.81 31 MET B C 1
ATOM 2964 O O . MET B 1 31 ? 7.238 -21.25 5.84 1 97.81 31 MET B O 1
ATOM 2968 N N . PHE B 1 32 ? 7.832 -22.109 3.891 1 97.75 32 PHE B N 1
ATOM 2969 C CA . PHE B 1 32 ? 8.984 -21.25 3.65 1 97.75 32 PHE B CA 1
ATOM 2970 C C . PHE B 1 32 ? 8.547 -19.859 3.23 1 97.75 32 PHE B C 1
ATOM 2972 O O . PHE B 1 32 ? 9.227 -18.875 3.514 1 97.75 32 PHE B O 1
ATOM 2979 N N . SER B 1 33 ? 7.383 -19.734 2.555 1 98.81 33 SER B N 1
ATOM 2980 C CA . SER B 1 33 ? 6.926 -18.469 2.02 1 98.81 33 SER B CA 1
ATOM 2981 C C . SER B 1 33 ? 5.41 -18.328 2.119 1 98.81 33 SER B C 1
ATOM 2983 O O . SER B 1 33 ? 4.695 -19.344 2.148 1 98.81 33 SER B O 1
ATOM 2985 N N . LEU B 1 34 ? 4.969 -17.141 2.277 1 98.94 34 LEU B N 1
ATOM 2986 C CA . LEU B 1 34 ? 3.576 -16.719 2.176 1 98.94 34 LEU B CA 1
ATOM 2987 C C . LEU B 1 34 ? 3.391 -15.719 1.038 1 98.94 34 LEU B C 1
ATOM 2989 O O . LEU B 1 34 ? 3.99 -14.641 1.051 1 98.94 34 LEU B O 1
ATOM 2993 N N . THR B 1 35 ? 2.643 -16.109 0.078 1 98.88 35 THR B N 1
ATOM 2994 C CA . THR B 1 35 ? 2.453 -15.32 -1.138 1 98.88 35 THR B CA 1
ATOM 2995 C C . THR B 1 35 ? 1.005 -14.852 -1.258 1 98.88 35 THR B C 1
ATOM 2997 O O . THR B 1 35 ? 0.077 -15.609 -0.956 1 98.88 35 THR B O 1
ATOM 3000 N N . VAL B 1 36 ? 0.785 -13.602 -1.684 1 98.75 36 VAL B N 1
ATOM 3001 C CA . VAL B 1 36 ? -0.564 -13.062 -1.82 1 98.75 36 VAL B CA 1
ATOM 3002 C C . VAL B 1 36 ? -0.765 -12.531 -3.236 1 98.75 36 VAL B C 1
ATOM 3004 O O . VAL B 1 36 ? -0.073 -11.594 -3.656 1 98.75 36 VAL B O 1
ATOM 3007 N N . PRO B 1 37 ? -1.712 -13.117 -3.998 1 97.75 37 PRO B N 1
ATOM 3008 C CA . PRO B 1 37 ? -2.053 -12.539 -5.301 1 97.75 37 PRO B CA 1
ATOM 3009 C C . PRO B 1 37 ? -2.713 -11.172 -5.188 1 97.75 37 PRO B C 1
ATOM 3011 O O . PRO B 1 37 ? -3.51 -10.938 -4.273 1 97.75 37 PRO B O 1
ATOM 3014 N N . ASP B 1 38 ? -2.426 -10.289 -6.141 1 97.31 38 ASP B N 1
ATOM 3015 C CA . ASP B 1 38 ? -2.914 -8.914 -6.086 1 97.31 38 ASP B CA 1
ATOM 3016 C C . ASP B 1 38 ? -4.059 -8.695 -7.074 1 97.31 38 ASP B C 1
ATOM 3018 O O . ASP B 1 38 ? -3.893 -8.016 -8.086 1 97.31 38 ASP B O 1
ATOM 3022 N N . HIS B 1 39 ? -5.23 -9.211 -6.73 1 94.81 39 HIS B N 1
ATOM 3023 C CA . HIS B 1 39 ? -6.414 -9.102 -7.574 1 94.81 39 HIS B CA 1
ATOM 3024 C C . HIS B 1 39 ? -7.387 -8.062 -7.027 1 94.81 39 HIS B C 1
ATOM 3026 O O . HIS B 1 39 ? -7.465 -7.855 -5.812 1 94.81 39 HIS B O 1
ATOM 3032 N N . THR B 1 40 ? -8.039 -7.438 -8 1 92.75 40 THR B N 1
ATOM 3033 C CA . THR B 1 40 ? -9.148 -6.57 -7.602 1 92.75 40 THR B CA 1
ATOM 3034 C C . THR B 1 40 ? -10.469 -7.32 -7.668 1 92.75 40 THR B C 1
ATOM 3036 O O . THR B 1 40 ? -11.414 -6.996 -6.938 1 92.75 40 THR B O 1
ATOM 3039 N N . LEU B 1 41 ? -10.508 -8.297 -8.594 1 87.75 41 LEU B N 1
ATOM 3040 C CA . LEU B 1 41 ? -11.711 -9.078 -8.852 1 87.75 41 LEU B CA 1
ATOM 3041 C C . LEU B 1 41 ? -11.375 -10.562 -8.992 1 87.75 41 LEU B C 1
ATOM 3043 O O . LEU B 1 41 ? -10.281 -10.914 -9.445 1 87.75 41 LEU B O 1
ATOM 3047 N N . MET B 1 42 ? -12.281 -11.336 -8.555 1 84.25 42 MET B N 1
ATOM 3048 C CA . MET B 1 42 ? -12.141 -12.781 -8.672 1 84.25 42 MET B CA 1
ATOM 3049 C C . MET B 1 42 ? -13.398 -13.414 -9.25 1 84.25 42 MET B C 1
ATOM 3051 O O . MET B 1 42 ? -14.492 -12.852 -9.125 1 84.25 42 MET B O 1
ATOM 3055 N N . VAL B 1 43 ? -13.211 -14.555 -9.906 1 75.81 43 VAL B N 1
ATOM 3056 C CA . VAL B 1 43 ? -14.297 -15.438 -10.328 1 75.81 43 VAL B CA 1
ATOM 3057 C C . VAL B 1 43 ? -14.117 -16.812 -9.703 1 75.81 43 VAL B C 1
ATOM 3059 O O . VAL B 1 43 ? -13.125 -17.5 -9.977 1 75.81 43 VAL B O 1
ATOM 3062 N N . PRO B 1 44 ? -15.047 -17.25 -8.977 1 77.5 44 PRO B N 1
ATOM 3063 C CA . PRO B 1 44 ? -16.234 -16.547 -8.508 1 77.5 44 PRO B CA 1
ATOM 3064 C C . PRO B 1 44 ? -15.906 -15.352 -7.613 1 77.5 44 PRO B C 1
ATOM 3066 O O . PRO B 1 44 ? -14.805 -15.273 -7.066 1 77.5 44 PRO B O 1
ATOM 3069 N N . PRO B 1 45 ? -16.906 -14.484 -7.469 1 84.62 45 PRO B N 1
ATOM 3070 C CA . PRO B 1 45 ? -16.656 -13.273 -6.68 1 84.62 45 PRO B CA 1
ATOM 3071 C C . PRO B 1 45 ? -16.469 -13.57 -5.195 1 84.62 45 PRO B C 1
ATOM 3073 O O . PRO B 1 45 ? -17.016 -14.555 -4.684 1 84.62 45 PRO B O 1
ATOM 3076 N N . GLY B 1 46 ? -15.711 -12.688 -4.562 1 90.38 46 GLY B N 1
ATOM 3077 C CA . GLY B 1 46 ? -15.531 -12.773 -3.121 1 90.38 46 GLY B CA 1
ATOM 3078 C C . GLY B 1 46 ? -14.609 -11.703 -2.57 1 90.38 46 GLY B C 1
ATOM 3079 O O . GLY B 1 46 ? -14.203 -10.789 -3.297 1 90.38 46 GLY B O 1
ATOM 3080 N N . PHE B 1 47 ? -14.391 -11.812 -1.233 1 95.56 47 PHE B N 1
ATOM 3081 C CA . PHE B 1 47 ? -13.57 -10.852 -0.503 1 95.56 47 PHE B CA 1
ATOM 3082 C C . PHE B 1 47 ? -12.141 -10.844 -1.036 1 95.56 47 PHE B C 1
ATOM 3084 O O . PHE B 1 47 ? -11.438 -11.852 -0.959 1 95.56 47 PHE B O 1
ATOM 3091 N N . THR B 1 48 ? -11.711 -9.672 -1.629 1 96.81 48 THR B N 1
ATOM 3092 C CA . THR B 1 48 ? -10.43 -9.531 -2.309 1 96.81 48 THR B CA 1
ATOM 3093 C C . THR B 1 48 ? -9.664 -8.32 -1.778 1 96.81 48 THR B C 1
ATOM 3095 O O . THR B 1 48 ? -9.734 -7.234 -2.355 1 96.81 48 THR B O 1
ATOM 3098 N N . PRO B 1 49 ? -8.945 -8.516 -0.729 1 98.31 49 PRO B N 1
ATOM 3099 C CA . PRO B 1 49 ? -8.148 -7.426 -0.168 1 98.31 49 PRO B CA 1
ATOM 3100 C C . PRO B 1 49 ? -6.93 -7.09 -1.026 1 98.31 49 PRO B C 1
ATOM 3102 O O . PRO B 1 49 ? -6.562 -7.859 -1.916 1 98.31 49 PRO B O 1
ATOM 3105 N N . ASN B 1 50 ? -6.398 -5.914 -0.786 1 98.69 50 ASN B N 1
ATOM 3106 C CA . ASN B 1 50 ? -5.145 -5.512 -1.417 1 98.69 50 ASN B CA 1
ATOM 3107 C C . ASN B 1 50 ? -3.973 -6.348 -0.911 1 98.69 50 ASN B C 1
ATOM 3109 O O . ASN B 1 50 ? -3.791 -6.504 0.298 1 98.69 50 ASN B O 1
ATOM 3113 N N . ALA B 1 51 ? -3.229 -6.844 -1.791 1 98.81 51 ALA B N 1
ATOM 3114 C CA . ALA B 1 51 ? -2.162 -7.785 -1.461 1 98.81 51 ALA B CA 1
ATOM 3115 C C . ALA B 1 51 ? -1.061 -7.105 -0.653 1 98.81 51 ALA B C 1
ATOM 3117 O O . ALA B 1 51 ? -0.555 -7.672 0.319 1 98.81 51 ALA B O 1
ATOM 3118 N N . LEU B 1 52 ? -0.667 -5.879 -1.027 1 98.88 52 LEU B N 1
ATOM 3119 C CA . LEU B 1 52 ? 0.461 -5.199 -0.404 1 98.88 52 LEU B CA 1
ATOM 3120 C C . LEU B 1 52 ? 0.126 -4.789 1.026 1 98.88 52 LEU B C 1
ATOM 3122 O O . LEU B 1 52 ? 0.963 -4.914 1.924 1 98.88 52 LEU B O 1
ATOM 3126 N N . SER B 1 53 ? -1.097 -4.348 1.234 1 98.88 53 SER B N 1
ATOM 3127 C CA . SER B 1 53 ? -1.54 -4.023 2.588 1 98.88 53 SER B CA 1
ATOM 3128 C C . SER B 1 53 ? -1.56 -5.266 3.473 1 98.88 53 SER B C 1
ATOM 3130 O O . SER B 1 53 ? -1.118 -5.223 4.621 1 98.88 53 SER B O 1
ATOM 3132 N N . LEU B 1 54 ? -2.08 -6.332 2.943 1 98.94 54 LEU B N 1
ATOM 3133 C CA . LEU B 1 54 ? -2.125 -7.574 3.705 1 98.94 54 LEU B CA 1
ATOM 3134 C C . LEU B 1 54 ? -0.718 -8.062 4.035 1 98.94 54 LEU B C 1
ATOM 3136 O O . LEU B 1 54 ? -0.457 -8.508 5.152 1 98.94 54 LEU B O 1
ATOM 3140 N N . LEU B 1 55 ? 0.159 -7.977 3.068 1 98.94 55 LEU B N 1
ATOM 3141 C CA . LEU B 1 55 ? 1.539 -8.391 3.293 1 98.94 55 LEU B CA 1
ATOM 3142 C C . LEU B 1 55 ? 2.191 -7.555 4.387 1 98.94 55 LEU B C 1
ATOM 3144 O O . LEU B 1 55 ? 2.99 -8.062 5.172 1 98.94 55 LEU B O 1
ATOM 3148 N N . SER B 1 56 ? 1.895 -6.254 4.391 1 98.94 56 SER B N 1
ATOM 3149 C CA . SER B 1 56 ? 2.414 -5.395 5.449 1 98.94 56 SER B CA 1
ATOM 3150 C C . SER B 1 56 ? 1.932 -5.855 6.82 1 98.94 56 SER B C 1
ATOM 3152 O O . SER B 1 56 ? 2.705 -5.883 7.781 1 98.94 56 SER B O 1
ATOM 3154 N N . ALA B 1 57 ? 0.664 -6.203 6.91 1 98.94 57 ALA B N 1
ATOM 3155 C CA . ALA B 1 57 ? 0.116 -6.73 8.156 1 98.94 57 ALA B CA 1
ATOM 3156 C C . ALA B 1 57 ? 0.789 -8.047 8.539 1 98.94 57 ALA B C 1
ATOM 3158 O O . ALA B 1 57 ? 1.179 -8.234 9.695 1 98.94 57 ALA B O 1
ATOM 3159 N N . LEU B 1 58 ? 0.948 -8.945 7.574 1 98.94 58 LEU B N 1
ATOM 3160 C CA . LEU B 1 58 ? 1.557 -10.25 7.828 1 98.94 58 LEU B CA 1
ATOM 3161 C C . LEU B 1 58 ? 3.01 -10.094 8.266 1 98.94 58 LEU B C 1
ATOM 3163 O O . LEU B 1 58 ? 3.516 -10.891 9.055 1 98.94 58 LEU B O 1
ATOM 3167 N N . ALA B 1 59 ? 3.668 -9.039 7.738 1 98.94 59 ALA B N 1
ATOM 3168 C CA . ALA B 1 59 ? 5.066 -8.789 8.07 1 98.94 59 ALA B CA 1
ATOM 3169 C C . ALA B 1 59 ? 5.258 -8.648 9.578 1 98.94 59 ALA B C 1
ATOM 3171 O O . ALA B 1 59 ? 6.266 -9.102 10.133 1 98.94 59 ALA B O 1
ATOM 3172 N N . VAL B 1 60 ? 4.254 -8.047 10.273 1 98.88 60 VAL B N 1
ATOM 3173 C CA . VAL B 1 60 ? 4.402 -7.801 11.703 1 98.88 60 VAL B CA 1
ATOM 3174 C C . VAL B 1 60 ? 3.631 -8.859 12.492 1 98.88 60 VAL B C 1
ATOM 3176 O O . VAL B 1 60 ? 3.621 -8.836 13.727 1 98.88 60 VAL B O 1
ATOM 3179 N N . LYS B 1 61 ? 2.975 -9.828 11.781 1 98.88 61 LYS B N 1
ATOM 3180 C CA . LYS B 1 61 ? 2.207 -10.867 12.461 1 98.88 61 LYS B CA 1
ATOM 3181 C C . LYS B 1 61 ? 2.844 -12.242 12.25 1 98.88 61 LYS B C 1
ATOM 3183 O O . LYS B 1 61 ? 2.367 -13.242 12.797 1 98.88 61 LYS B O 1
ATOM 3188 N N . THR B 1 62 ? 3.908 -12.359 11.438 1 98.75 62 THR B N 1
ATOM 3189 C CA . THR B 1 62 ? 4.738 -13.547 11.258 1 98.75 62 THR B CA 1
ATOM 3190 C C . THR B 1 62 ? 6.211 -13.211 11.484 1 98.75 62 THR B C 1
ATOM 3192 O O . THR B 1 62 ? 6.574 -12.047 11.633 1 98.75 62 THR B O 1
ATOM 3195 N N . SER B 1 63 ? 7.125 -14.258 11.508 1 98.19 63 SER B N 1
ATOM 3196 C CA . SER B 1 63 ? 8.492 -13.945 11.914 1 98.19 63 SER B CA 1
ATOM 3197 C C . SER B 1 63 ? 9.508 -14.734 11.102 1 98.19 63 SER B C 1
ATOM 3199 O O . SER B 1 63 ? 10.711 -14.461 11.164 1 98.19 63 SER B O 1
ATOM 3201 N N . LYS B 1 64 ? 9.055 -15.688 10.273 1 98.12 64 LYS B N 1
ATOM 3202 C CA . LYS B 1 64 ? 10.023 -16.594 9.656 1 98.12 64 LYS B CA 1
ATOM 3203 C C . LYS B 1 64 ? 9.836 -16.641 8.141 1 98.12 64 LYS B C 1
ATOM 3205 O O . LYS B 1 64 ? 10.805 -16.516 7.387 1 98.12 64 LYS B O 1
ATOM 3210 N N . ALA B 1 65 ? 8.594 -16.828 7.676 1 98.69 65 ALA B N 1
ATOM 3211 C CA . ALA B 1 65 ? 8.305 -17.094 6.266 1 98.69 65 ALA B CA 1
ATOM 3212 C C . ALA B 1 65 ? 8.633 -15.867 5.406 1 98.69 65 ALA B C 1
ATOM 3214 O O . ALA B 1 65 ? 8.414 -14.734 5.824 1 98.69 65 ALA B O 1
ATOM 3215 N N . MET B 1 66 ? 9.156 -16.078 4.273 1 98.81 66 MET B N 1
ATOM 3216 C CA . MET B 1 66 ? 9.258 -15.016 3.279 1 98.81 66 MET B CA 1
ATOM 3217 C C . MET B 1 66 ? 7.871 -14.531 2.863 1 98.81 66 MET B C 1
ATOM 3219 O O . MET B 1 66 ? 6.922 -15.32 2.809 1 98.81 66 MET B O 1
ATOM 3223 N N . LEU B 1 67 ? 7.758 -13.281 2.633 1 98.94 67 LEU B N 1
ATOM 3224 C CA . LEU B 1 67 ? 6.484 -12.648 2.299 1 98.94 67 LEU B CA 1
ATOM 3225 C C . LEU B 1 67 ? 6.562 -11.953 0.946 1 98.94 67 LEU B C 1
ATOM 3227 O O . LEU B 1 67 ? 7.453 -11.133 0.719 1 98.94 67 LEU B O 1
ATOM 3231 N N . GLY B 1 68 ? 5.652 -12.242 0.041 1 98.88 68 GLY B N 1
ATOM 3232 C CA . GLY B 1 68 ? 5.719 -11.547 -1.233 1 98.88 68 GLY B CA 1
ATOM 3233 C C . GLY B 1 68 ? 4.445 -11.672 -2.049 1 98.88 68 GLY B C 1
ATOM 3234 O O . GLY B 1 68 ? 3.486 -12.312 -1.616 1 98.88 68 GLY B O 1
ATOM 3235 N N . THR B 1 69 ? 4.371 -10.984 -3.139 1 98.88 69 THR B N 1
ATOM 3236 C CA . THR B 1 69 ? 3.217 -10.992 -4.031 1 98.88 69 THR B CA 1
ATOM 3237 C C . THR B 1 69 ? 3.301 -12.148 -5.02 1 98.88 69 THR B C 1
ATOM 3239 O O . THR B 1 69 ? 4.387 -12.484 -5.5 1 98.88 69 THR B O 1
ATOM 3242 N N . GLY B 1 70 ? 2.174 -12.812 -5.352 1 98.38 70 GLY B N 1
ATOM 3243 C CA . GLY B 1 70 ? 2.062 -13.844 -6.363 1 98.38 70 GLY B CA 1
ATOM 3244 C C . GLY B 1 70 ? 0.981 -13.562 -7.391 1 98.38 70 GLY B C 1
ATOM 3245 O O . GLY B 1 70 ? -0.003 -14.297 -7.48 1 98.38 70 GLY B O 1
ATOM 3246 N N . VAL B 1 71 ? 0.948 -12.484 -8.039 1 97.56 71 VAL B N 1
ATOM 3247 C CA . VAL B 1 71 ? 1.922 -11.438 -8.328 1 97.56 71 VAL B CA 1
ATOM 3248 C C . VAL B 1 71 ? 1.221 -10.078 -8.391 1 97.56 71 VAL B C 1
ATOM 3250 O O . VAL B 1 71 ? -0.009 -10.008 -8.336 1 97.56 71 VAL B O 1
ATOM 3253 N N . THR B 1 72 ? 1.882 -9.047 -8.359 1 98.38 72 THR B N 1
ATOM 3254 C CA . THR B 1 72 ? 1.419 -7.699 -8.664 1 98.38 72 THR B CA 1
ATOM 3255 C C . THR B 1 72 ? 2.018 -7.203 -9.977 1 98.38 72 THR B C 1
ATOM 3257 O O . THR B 1 72 ? 2.418 -8.008 -10.828 1 98.38 72 THR B O 1
ATOM 3260 N N . ASP B 1 73 ? 1.908 -5.867 -10.289 1 98.06 73 ASP B N 1
ATOM 3261 C CA . ASP B 1 73 ? 2.367 -5.395 -11.594 1 98.06 73 ASP B CA 1
ATOM 3262 C C . ASP B 1 73 ? 2.82 -3.938 -11.516 1 98.06 73 ASP B C 1
ATOM 3264 O O . ASP B 1 73 ? 2.508 -3.232 -10.555 1 98.06 73 ASP B O 1
ATOM 3268 N N . VAL B 1 74 ? 3.562 -3.521 -12.523 1 98.25 74 VAL B N 1
ATOM 3269 C CA . VAL B 1 74 ? 4.031 -2.143 -12.625 1 98.25 74 VAL B CA 1
ATOM 3270 C C . VAL B 1 74 ? 3.143 -1.366 -13.594 1 98.25 74 VAL B C 1
ATOM 3272 O O . VAL B 1 74 ? 3.602 -0.431 -14.258 1 98.25 74 VAL B O 1
ATOM 3275 N N . VAL B 1 75 ? 1.907 -1.852 -13.797 1 97.44 75 VAL B N 1
ATOM 3276 C CA . VAL B 1 75 ? 0.895 -1.169 -14.594 1 97.44 75 VAL B CA 1
ATOM 3277 C C . VAL B 1 75 ? -0.034 -0.373 -13.68 1 97.44 75 VAL B C 1
ATOM 3279 O O . VAL B 1 75 ? -0.161 0.845 -13.82 1 97.44 75 VAL B O 1
ATOM 3282 N N . ARG B 1 76 ? -0.483 -1.071 -12.648 1 97.62 76 ARG B N 1
ATOM 3283 C CA . ARG B 1 76 ? -1.355 -0.419 -11.68 1 97.62 76 ARG B CA 1
ATOM 3284 C C . ARG B 1 76 ? -0.547 0.418 -10.695 1 97.62 76 ARG B C 1
ATOM 3286 O O . ARG B 1 76 ? -1.043 1.416 -10.164 1 97.62 76 ARG B O 1
ATOM 3293 N N . TYR B 1 77 ? 0.678 0.026 -10.438 1 98.31 77 TYR B N 1
ATOM 3294 C CA . TYR B 1 77 ? 1.575 0.716 -9.523 1 98.31 77 TYR B CA 1
ATOM 3295 C C . TYR B 1 77 ? 2.77 1.307 -10.258 1 98.31 77 TYR B C 1
ATOM 3297 O O . TYR B 1 77 ? 3.453 0.604 -11.008 1 98.31 77 TYR B O 1
ATOM 3305 N N . HIS B 1 78 ? 2.986 2.564 -10.023 1 98.31 78 HIS B N 1
ATOM 3306 C CA . HIS B 1 78 ? 4.246 3.109 -10.523 1 98.31 78 HIS B CA 1
ATOM 3307 C C . HIS B 1 78 ? 5.441 2.418 -9.883 1 98.31 78 HIS B C 1
ATOM 3309 O O . HIS B 1 78 ? 5.426 2.139 -8.68 1 98.31 78 HIS B O 1
ATOM 3315 N N . PRO B 1 79 ? 6.527 2.184 -10.625 1 98.56 79 PRO B N 1
ATOM 3316 C CA . PRO B 1 79 ? 7.676 1.469 -10.062 1 98.56 79 PRO B CA 1
ATOM 3317 C C . PRO B 1 79 ? 8.211 2.123 -8.789 1 98.56 79 PRO B C 1
ATOM 3319 O O . PRO B 1 79 ? 8.648 1.426 -7.871 1 98.56 79 PRO B O 1
ATOM 3322 N N . SER B 1 80 ? 8.195 3.449 -8.703 1 98.06 80 SER B N 1
ATOM 3323 C CA . SER B 1 80 ? 8.711 4.129 -7.52 1 98.06 80 SER B CA 1
ATOM 3324 C C . SER B 1 80 ? 7.844 3.85 -6.297 1 98.06 80 SER B C 1
ATOM 3326 O O . SER B 1 80 ? 8.359 3.703 -5.184 1 98.06 80 SER B O 1
ATOM 3328 N N . VAL B 1 81 ? 6.527 3.752 -6.516 1 98.5 81 VAL B N 1
ATOM 3329 C CA . VAL B 1 81 ? 5.586 3.445 -5.441 1 98.5 81 VAL B CA 1
ATOM 3330 C C . VAL B 1 81 ? 5.805 2.014 -4.957 1 98.5 81 VAL B C 1
ATOM 3332 O O . VAL B 1 81 ? 5.922 1.77 -3.756 1 98.5 81 VAL B O 1
ATOM 3335 N N . LEU B 1 82 ? 5.891 1.166 -5.906 1 98.75 82 LEU B N 1
ATOM 3336 C CA . LEU B 1 82 ? 6.074 -0.24 -5.566 1 98.75 82 LEU B CA 1
ATOM 3337 C C . LEU B 1 82 ? 7.41 -0.458 -4.863 1 98.75 82 LEU B C 1
ATOM 3339 O O . LEU B 1 82 ? 7.492 -1.237 -3.91 1 98.75 82 LEU B O 1
ATOM 3343 N N . ALA B 1 83 ? 8.461 0.206 -5.336 1 98.75 83 ALA B N 1
ATOM 3344 C CA . ALA B 1 83 ? 9.781 0.106 -4.715 1 98.75 83 ALA B CA 1
ATOM 3345 C C . ALA B 1 83 ? 9.727 0.528 -3.248 1 98.75 83 ALA B C 1
ATOM 3347 O O . ALA B 1 83 ? 10.289 -0.146 -2.381 1 98.75 83 ALA B O 1
ATOM 3348 N N . GLN B 1 84 ? 9.062 1.612 -2.982 1 98.81 84 GLN B N 1
ATOM 3349 C CA . GLN B 1 84 ? 8.992 2.113 -1.615 1 98.81 84 GLN B CA 1
ATOM 3350 C C . GLN B 1 84 ? 8.156 1.188 -0.733 1 98.81 84 GLN B C 1
ATOM 3352 O O . GLN B 1 84 ? 8.523 0.914 0.41 1 98.81 84 GLN B O 1
ATOM 3357 N N . ILE B 1 85 ? 7.051 0.692 -1.261 1 98.88 85 ILE B N 1
ATOM 3358 C CA . ILE B 1 85 ? 6.176 -0.206 -0.517 1 98.88 85 ILE B CA 1
ATOM 3359 C C . ILE B 1 85 ? 6.941 -1.468 -0.126 1 98.88 85 ILE B C 1
ATOM 3361 O O . ILE B 1 85 ? 6.945 -1.86 1.043 1 98.88 85 ILE B O 1
ATOM 3365 N N . MET B 1 86 ? 7.617 -2.014 -1.043 1 98.94 86 MET B N 1
ATOM 3366 C CA . MET B 1 86 ? 8.289 -3.283 -0.788 1 98.94 86 MET B CA 1
ATOM 3367 C C . MET B 1 86 ? 9.492 -3.09 0.135 1 98.94 86 MET B C 1
ATOM 3369 O O . MET B 1 86 ? 9.797 -3.959 0.953 1 98.94 86 MET B O 1
ATOM 3373 N N . ALA B 1 87 ? 10.211 -1.976 -0.041 1 98.88 87 ALA B N 1
ATOM 3374 C CA . ALA B 1 87 ? 11.273 -1.675 0.913 1 98.88 87 ALA B CA 1
ATOM 3375 C C . ALA B 1 87 ? 10.727 -1.546 2.33 1 98.88 87 ALA B C 1
ATOM 3377 O O . ALA B 1 87 ? 11.352 -2 3.289 1 98.88 87 ALA B O 1
ATOM 3378 N N . THR B 1 88 ? 9.578 -0.93 2.469 1 98.94 88 THR B N 1
ATOM 3379 C CA . THR B 1 88 ? 8.938 -0.785 3.773 1 98.94 88 THR B CA 1
ATOM 3380 C C . THR B 1 88 ? 8.555 -2.148 4.344 1 98.94 88 THR B C 1
ATOM 3382 O O . THR B 1 88 ? 8.82 -2.436 5.512 1 98.94 88 THR B O 1
ATOM 3385 N N . ILE B 1 89 ? 7.969 -3.02 3.523 1 98.94 89 ILE B N 1
ATOM 3386 C CA . ILE B 1 89 ? 7.59 -4.363 3.955 1 98.94 89 ILE B CA 1
ATOM 3387 C C . ILE B 1 89 ? 8.844 -5.145 4.348 1 98.94 89 ILE B C 1
ATOM 3389 O O . ILE B 1 89 ? 8.82 -5.926 5.305 1 98.94 89 ILE B O 1
ATOM 3393 N N . ASP B 1 90 ? 9.922 -4.918 3.627 1 98.94 90 ASP B N 1
ATOM 3394 C CA . ASP B 1 90 ? 11.195 -5.562 3.953 1 98.94 90 ASP B CA 1
ATOM 3395 C C . ASP B 1 90 ? 11.656 -5.176 5.355 1 98.94 90 ASP B C 1
ATOM 3397 O O . ASP B 1 90 ? 12.109 -6.027 6.121 1 98.94 90 ASP B O 1
ATOM 3401 N N . HIS B 1 91 ? 11.523 -3.906 5.68 1 98.88 91 HIS B N 1
ATOM 3402 C CA . HIS B 1 91 ? 11.891 -3.449 7.016 1 98.88 91 HIS B CA 1
ATOM 3403 C C . HIS B 1 91 ? 10.938 -3.996 8.07 1 98.88 91 HIS B C 1
ATOM 3405 O O . HIS B 1 91 ? 11.359 -4.438 9.133 1 98.88 91 HIS B O 1
ATOM 3411 N N . LEU B 1 92 ? 9.633 -3.973 7.785 1 98.94 92 LEU B N 1
ATOM 3412 C CA . LEU B 1 92 ? 8.633 -4.461 8.727 1 98.94 92 LEU B CA 1
ATOM 3413 C C . LEU B 1 92 ? 8.844 -5.941 9.023 1 98.94 92 LEU B C 1
ATOM 3415 O O . LEU B 1 92 ? 8.57 -6.398 10.141 1 98.94 92 LEU B O 1
ATOM 3419 N N . SER B 1 93 ? 9.367 -6.691 8.055 1 98.81 93 SER B N 1
ATOM 3420 C CA . SER B 1 93 ? 9.516 -8.141 8.172 1 98.81 93 SER B CA 1
ATOM 3421 C C . SER B 1 93 ? 10.945 -8.516 8.555 1 98.81 93 SER B C 1
ATOM 3423 O O . SER B 1 93 ? 11.258 -9.703 8.711 1 98.81 93 SER B O 1
ATOM 3425 N N . TYR B 1 94 ? 11.836 -7.539 8.656 1 98.44 94 TYR B N 1
ATOM 3426 C CA . TYR B 1 94 ? 13.242 -7.727 9 1 98.44 94 TYR B CA 1
ATOM 3427 C C . TYR B 1 94 ? 13.953 -8.57 7.941 1 98.44 94 TYR B C 1
ATOM 3429 O O . TYR B 1 94 ? 14.633 -9.539 8.266 1 98.44 94 TYR B O 1
ATOM 3437 N N . GLY B 1 95 ? 13.641 -8.234 6.676 1 98.62 95 GLY B N 1
ATOM 3438 C CA . GLY B 1 95 ? 14.422 -8.789 5.578 1 98.62 95 GLY B CA 1
ATOM 3439 C C . GLY B 1 95 ? 13.789 -10.031 4.965 1 98.62 95 GLY B C 1
ATOM 3440 O O . GLY B 1 95 ? 14.5 -10.914 4.484 1 98.62 95 GLY B O 1
ATOM 3441 N N . ARG B 1 96 ? 12.422 -10.117 4.91 1 98.75 96 ARG B N 1
ATOM 3442 C CA . ARG B 1 96 ? 11.781 -11.344 4.441 1 98.75 96 ARG B CA 1
ATOM 3443 C C . ARG B 1 96 ? 10.938 -11.078 3.201 1 98.75 96 ARG B C 1
ATOM 3445 O O . ARG B 1 96 ? 10.133 -11.922 2.803 1 98.75 96 ARG B O 1
ATOM 3452 N N . ALA B 1 97 ? 11.078 -9.922 2.596 1 98.88 97 ALA B N 1
ATOM 3453 C CA . ALA B 1 97 ? 10.203 -9.539 1.493 1 98.88 97 ALA B CA 1
ATOM 3454 C C . ALA B 1 97 ? 10.727 -10.078 0.165 1 98.88 97 ALA B C 1
ATOM 3456 O O . ALA B 1 97 ? 11.938 -10.148 -0.049 1 98.88 97 ALA B O 1
ATOM 3457 N N . PHE B 1 98 ? 9.875 -10.461 -0.726 1 98.94 98 PHE B N 1
ATOM 3458 C CA . PHE B 1 98 ? 10.164 -10.656 -2.141 1 98.94 98 PHE B CA 1
ATOM 3459 C C . PHE B 1 98 ? 9.047 -10.102 -3.01 1 98.94 98 PHE B C 1
ATOM 3461 O O . PHE B 1 98 ? 7.922 -9.922 -2.539 1 98.94 98 PHE B O 1
ATOM 3468 N N . LEU B 1 99 ? 9.352 -9.781 -4.223 1 98.94 99 LEU B N 1
ATOM 3469 C CA . LEU B 1 99 ? 8.398 -9.133 -5.113 1 98.94 99 LEU B CA 1
ATOM 3470 C C . LEU B 1 99 ? 8.102 -10.016 -6.324 1 98.94 99 LEU B C 1
ATOM 3472 O O . LEU B 1 99 ? 8.992 -10.305 -7.121 1 98.94 99 LEU B O 1
ATOM 3476 N N . GLY B 1 100 ? 6.883 -10.492 -6.395 1 98.94 100 GLY B N 1
ATOM 3477 C CA . GLY B 1 100 ? 6.41 -11.141 -7.602 1 98.94 100 GLY B CA 1
ATOM 3478 C C . GLY B 1 100 ? 5.695 -10.203 -8.555 1 98.94 100 GLY B C 1
ATOM 3479 O O . GLY B 1 100 ? 4.746 -9.523 -8.164 1 98.94 100 GLY B O 1
ATOM 3480 N N . LEU B 1 101 ? 6.109 -10.211 -9.773 1 98.81 101 LEU B N 1
ATOM 3481 C CA . LEU B 1 101 ? 5.559 -9.312 -10.781 1 98.81 101 LEU B CA 1
ATOM 3482 C C . LEU B 1 101 ? 5.027 -10.094 -11.977 1 98.81 101 LEU B C 1
ATOM 3484 O O . LEU B 1 101 ? 5.535 -11.172 -12.297 1 98.81 101 LEU B O 1
ATOM 3488 N N . GLY B 1 102 ? 4.043 -9.594 -12.562 1 97.19 102 GLY B N 1
ATOM 3489 C CA . GLY B 1 102 ? 3.545 -10.031 -13.859 1 97.19 102 GLY B CA 1
ATOM 3490 C C . GLY B 1 102 ? 3.244 -8.883 -14.805 1 97.19 102 GLY B C 1
ATOM 3491 O O . GLY B 1 102 ? 3.463 -7.719 -14.461 1 97.19 102 GLY B O 1
ATOM 3492 N N . ALA B 1 103 ? 2.744 -9.211 -15.969 1 93.25 103 ALA B N 1
ATOM 3493 C CA . ALA B 1 103 ? 2.506 -8.219 -17.016 1 93.25 103 ALA B CA 1
ATOM 3494 C C . ALA B 1 103 ? 1.176 -7.504 -16.812 1 93.25 103 ALA B C 1
ATOM 3496 O O . ALA B 1 103 ? 0.861 -6.543 -17.516 1 93.25 103 ALA B O 1
ATOM 3497 N N . GLY B 1 104 ? 0.456 -7.941 -15.875 1 90.75 104 GLY B N 1
ATOM 3498 C CA . GLY B 1 104 ? -0.874 -7.398 -15.648 1 90.75 104 GLY B CA 1
ATOM 3499 C C . GLY B 1 104 ? -1.981 -8.305 -16.141 1 90.75 104 GLY B C 1
ATOM 3500 O O . GLY B 1 104 ? -1.721 -9.281 -16.859 1 90.75 104 GLY B O 1
ATOM 3501 N N . GLU B 1 105 ? -3.213 -7.992 -15.688 1 88.81 105 GLU B N 1
ATOM 3502 C CA . GLU B 1 105 ? -4.414 -8.719 -16.094 1 88.81 105 GLU B CA 1
ATOM 3503 C C . GLU B 1 105 ? -5.562 -7.762 -16.391 1 88.81 105 GLU B C 1
ATOM 3505 O O . GLU B 1 105 ? -5.758 -6.777 -15.672 1 88.81 105 GLU B O 1
ATOM 3510 N N . ALA B 1 106 ? -6.316 -8.102 -17.359 1 87.19 106 ALA B N 1
ATOM 3511 C CA . ALA B 1 106 ? -7.375 -7.223 -17.859 1 87.19 106 ALA B CA 1
ATOM 3512 C C . ALA B 1 106 ? -8.375 -6.879 -16.75 1 87.19 106 ALA B C 1
ATOM 3514 O O . ALA B 1 106 ? -8.773 -5.723 -16.609 1 87.19 106 ALA B O 1
ATOM 3515 N N . MET B 1 107 ? -8.719 -7.82 -15.977 1 85.62 107 MET B N 1
ATOM 3516 C CA . MET B 1 107 ? -9.773 -7.633 -14.977 1 85.62 107 MET B CA 1
ATOM 3517 C C . MET B 1 107 ? -9.352 -6.602 -13.938 1 85.62 107 MET B C 1
ATOM 3519 O O . MET B 1 107 ? -10.195 -5.914 -13.359 1 85.62 107 MET B O 1
ATOM 3523 N N . ASN B 1 108 ? -8.039 -6.457 -13.758 1 91.69 108 ASN B N 1
ATOM 3524 C CA . ASN B 1 108 ? -7.52 -5.539 -12.75 1 91.69 108 ASN B CA 1
ATOM 3525 C C . ASN B 1 108 ? -7.203 -4.172 -13.352 1 91.69 108 ASN B C 1
ATOM 3527 O O . ASN B 1 108 ? -6.949 -3.213 -12.617 1 91.69 108 ASN B O 1
ATOM 3531 N N . ILE B 1 109 ? -7.203 -4.078 -14.711 1 94.44 109 ILE B N 1
ATOM 3532 C CA . ILE B 1 109 ? -6.637 -2.898 -15.352 1 94.44 109 ILE B CA 1
ATOM 3533 C C . ILE B 1 109 ? -7.707 -2.191 -16.172 1 94.44 109 ILE B C 1
ATOM 3535 O O . ILE B 1 109 ? -8.008 -1.019 -15.945 1 94.44 109 ILE B O 1
ATOM 3539 N N . LYS B 1 110 ? -8.414 -2.869 -17.031 1 92.25 110 LYS B N 1
ATOM 3540 C CA . LYS B 1 110 ? -9.242 -2.295 -18.094 1 92.25 110 LYS B CA 1
ATOM 3541 C C . LYS B 1 110 ? -10.445 -1.562 -17.5 1 92.25 110 LYS B C 1
ATOM 3543 O O . LYS B 1 110 ? -10.766 -0.447 -17.922 1 92.25 110 LYS B O 1
ATOM 3548 N N . PRO B 1 111 ? -11.148 -2.154 -16.469 1 92.94 111 PRO B N 1
ATOM 3549 C CA . PRO B 1 111 ? -12.312 -1.445 -15.938 1 92.94 111 PRO B CA 1
ATOM 3550 C C . PRO B 1 111 ? -11.945 -0.092 -15.328 1 92.94 111 PRO B C 1
ATOM 3552 O O . PRO B 1 111 ? -12.797 0.799 -15.242 1 92.94 111 PRO B O 1
ATOM 3555 N N . PHE B 1 112 ? -10.734 0.067 -15.023 1 96.44 112 PHE B N 1
ATOM 3556 C CA . PHE B 1 112 ? -10.328 1.252 -14.273 1 96.44 112 PHE B CA 1
ATOM 3557 C C . PHE B 1 112 ? -9.656 2.27 -15.188 1 96.44 112 PHE B C 1
ATOM 3559 O O . PHE B 1 112 ? -9.148 3.289 -14.727 1 96.44 112 PHE B O 1
ATOM 3566 N N . GLY B 1 113 ? -9.578 1.965 -16.453 1 96.31 113 GLY B N 1
ATOM 3567 C CA . GLY B 1 113 ? -9.086 2.912 -17.438 1 96.31 113 GLY B CA 1
ATOM 3568 C C . GLY B 1 113 ? -7.578 3.1 -17.375 1 96.31 113 GLY B C 1
ATOM 3569 O O . GLY B 1 113 ? -7.055 4.121 -17.828 1 96.31 113 GLY B O 1
ATOM 3570 N N . ILE B 1 114 ? -6.867 2.23 -16.75 1 95.94 114 ILE B N 1
ATOM 3571 C CA . ILE B 1 114 ? -5.414 2.293 -16.656 1 95.94 114 ILE B CA 1
ATOM 3572 C C . ILE B 1 114 ? -4.789 1.849 -17.984 1 95.94 114 ILE B C 1
ATOM 3574 O O . ILE B 1 114 ? -5.195 0.838 -18.562 1 95.94 114 ILE B O 1
ATOM 3578 N N . GLU B 1 115 ? -3.84 2.586 -18.484 1 94.25 115 GLU B N 1
ATOM 3579 C CA . GLU B 1 115 ? -3.205 2.27 -19.75 1 94.25 115 GLU B CA 1
ATOM 3580 C C . GLU B 1 115 ? -2.393 0.981 -19.656 1 94.25 115 GLU B C 1
ATOM 3582 O O . GLU B 1 115 ? -1.58 0.817 -18.75 1 94.25 115 GLU B O 1
ATOM 3587 N N . TRP B 1 116 ? -2.695 0.112 -20.531 1 93.69 116 TRP B N 1
ATOM 3588 C CA . TRP B 1 116 ? -2.02 -1.181 -20.578 1 93.69 116 TRP B CA 1
ATOM 3589 C C . TRP B 1 116 ? -1.358 -1.389 -21.938 1 93.69 116 TRP B C 1
ATOM 3591 O O . TRP B 1 116 ? -1.973 -1.933 -22.859 1 93.69 116 TRP B O 1
ATOM 3601 N N . LYS B 1 117 ? -0.108 -0.935 -22.062 1 92.25 117 LYS B N 1
ATOM 3602 C CA . LYS B 1 117 ? 0.594 -1.016 -23.344 1 92.25 117 LYS B CA 1
ATOM 3603 C C . LYS B 1 117 ? 1.994 -1.596 -23.172 1 92.25 117 LYS B C 1
ATOM 3605 O O . LYS B 1 117 ? 2.58 -1.495 -22.094 1 92.25 117 LYS B O 1
ATOM 3610 N N . LYS B 1 118 ? 2.49 -2.23 -24.156 1 93.44 118 LYS B N 1
ATOM 3611 C CA . LYS B 1 118 ? 3.857 -2.742 -24.219 1 93.44 118 LYS B CA 1
ATOM 3612 C C . LYS B 1 118 ? 4.207 -3.527 -22.953 1 93.44 118 LYS B C 1
ATOM 3614 O O . LYS B 1 118 ? 5.168 -3.193 -22.266 1 93.44 118 LYS B O 1
ATOM 3619 N N . PRO B 1 119 ? 3.465 -4.582 -22.766 1 92.56 119 PRO B N 1
ATOM 3620 C CA . PRO B 1 119 ? 3.605 -5.293 -21.484 1 92.56 119 PRO B CA 1
ATOM 3621 C C . PRO B 1 119 ? 5.043 -5.719 -21.203 1 92.56 119 PRO B C 1
ATOM 3623 O O . PRO B 1 119 ? 5.512 -5.602 -20.062 1 92.56 119 PRO B O 1
ATOM 3626 N N . TYR B 1 120 ? 5.766 -6.219 -22.234 1 95.75 120 TYR B N 1
ATOM 3627 C CA . TYR B 1 120 ? 7.145 -6.645 -22.031 1 95.75 120 TYR B CA 1
ATOM 3628 C C . TYR B 1 120 ? 8.031 -5.465 -21.641 1 95.75 120 TYR B C 1
ATOM 3630 O O . TYR B 1 120 ? 8.781 -5.539 -20.672 1 95.75 120 TYR B O 1
ATOM 3638 N N . THR B 1 121 ? 7.922 -4.383 -22.391 1 97.62 121 THR B N 1
ATOM 3639 C CA . THR B 1 121 ? 8.727 -3.189 -22.156 1 97.62 121 THR B CA 1
ATOM 3640 C C . THR B 1 121 ? 8.422 -2.588 -20.797 1 97.62 121 THR B C 1
ATOM 3642 O O . THR B 1 121 ? 9.336 -2.189 -20.062 1 97.62 121 THR B O 1
ATOM 3645 N N . THR B 1 122 ? 7.141 -2.531 -20.484 1 97.88 122 THR B N 1
ATOM 3646 C CA . THR B 1 122 ? 6.719 -1.984 -19.203 1 97.88 122 THR B CA 1
ATOM 3647 C C . THR B 1 122 ? 7.309 -2.793 -18.047 1 97.88 122 THR B C 1
ATOM 3649 O O . THR B 1 122 ? 7.836 -2.223 -17.094 1 97.88 122 THR B O 1
ATOM 3652 N N . LEU B 1 123 ? 7.246 -4.055 -18.219 1 98 123 LEU B N 1
ATOM 3653 C CA . LEU B 1 123 ? 7.754 -4.957 -17.188 1 98 123 LEU B CA 1
ATOM 3654 C C . LEU B 1 123 ? 9.266 -4.809 -17.031 1 98 123 LEU B C 1
ATOM 3656 O O . LEU B 1 123 ? 9.766 -4.664 -15.922 1 98 123 LEU B O 1
ATOM 3660 N N . ARG B 1 124 ? 10.031 -4.852 -18.094 1 98.5 124 ARG B N 1
ATOM 3661 C CA . ARG B 1 124 ? 11.492 -4.746 -18.047 1 98.5 124 ARG B CA 1
ATOM 3662 C C . ARG B 1 124 ? 11.922 -3.418 -17.422 1 98.5 124 ARG B C 1
ATOM 3664 O O . ARG B 1 124 ? 12.742 -3.395 -16.5 1 98.5 124 ARG B O 1
ATOM 3671 N N . GLU B 1 125 ? 11.359 -2.301 -17.953 1 98.75 125 GLU B N 1
ATOM 3672 C CA . GLU B 1 125 ? 11.719 -0.986 -17.438 1 98.75 125 GLU B CA 1
ATOM 3673 C C . GLU B 1 125 ? 11.367 -0.862 -15.953 1 98.75 125 GLU B C 1
ATOM 3675 O O . GLU B 1 125 ? 12.156 -0.321 -15.172 1 98.75 125 GLU B O 1
ATOM 3680 N N . GLY B 1 126 ? 10.141 -1.373 -15.594 1 98.75 126 GLY B N 1
ATOM 3681 C CA . GLY B 1 126 ? 9.734 -1.329 -14.203 1 98.75 126 GLY B CA 1
ATOM 3682 C C . GLY B 1 126 ? 10.703 -2.043 -13.273 1 98.75 126 GLY B C 1
ATOM 3683 O O . GLY B 1 126 ? 11.07 -1.514 -12.227 1 98.75 126 GLY B O 1
ATOM 3684 N N . ILE B 1 127 ? 11.141 -3.223 -13.664 1 98.81 127 ILE B N 1
ATOM 3685 C CA . ILE B 1 127 ? 12.062 -4.023 -12.867 1 98.81 127 ILE B CA 1
ATOM 3686 C C . ILE B 1 127 ? 13.406 -3.301 -12.742 1 98.81 127 ILE B C 1
ATOM 3688 O O . ILE B 1 127 ? 13.969 -3.213 -11.648 1 98.81 127 ILE B O 1
ATOM 3692 N N . GLU B 1 128 ? 13.898 -2.768 -13.797 1 98.56 128 GLU B N 1
ATOM 3693 C CA . GLU B 1 128 ? 15.164 -2.041 -13.789 1 98.56 128 GLU B CA 1
ATOM 3694 C C . GLU B 1 128 ? 15.102 -0.839 -12.852 1 98.56 128 GLU B C 1
ATOM 3696 O O . GLU B 1 128 ? 16.031 -0.609 -12.07 1 98.56 128 GLU B O 1
ATOM 3701 N N . ILE B 1 129 ? 14.031 -0.12 -12.938 1 98.69 129 ILE B N 1
ATOM 3702 C CA . ILE B 1 129 ? 13.859 1.077 -12.125 1 98.69 129 ILE B CA 1
ATOM 3703 C C . ILE B 1 129 ? 13.797 0.691 -10.648 1 98.69 129 ILE B C 1
ATOM 3705 O O . ILE B 1 129 ? 14.469 1.303 -9.812 1 98.69 129 ILE B O 1
ATOM 3709 N N . ILE B 1 130 ? 13.039 -0.333 -10.336 1 98.81 130 ILE B N 1
ATOM 3710 C CA . ILE B 1 130 ? 12.875 -0.77 -8.953 1 98.81 130 ILE B CA 1
ATOM 3711 C C . ILE B 1 130 ? 14.234 -1.178 -8.383 1 98.81 130 ILE B C 1
ATOM 3713 O O . ILE B 1 130 ? 14.602 -0.763 -7.285 1 98.81 130 ILE B O 1
ATOM 3717 N N . LYS B 1 131 ? 15.008 -1.938 -9.109 1 98.5 131 LYS B N 1
ATOM 3718 C CA . LYS B 1 131 ? 16.312 -2.396 -8.648 1 98.5 131 LYS B CA 1
ATOM 3719 C C . LYS B 1 131 ? 17.25 -1.219 -8.398 1 98.5 131 LYS B C 1
ATOM 3721 O O . LYS B 1 131 ? 17.969 -1.194 -7.391 1 98.5 131 LYS B O 1
ATOM 3726 N N . ARG B 1 132 ? 17.219 -0.246 -9.25 1 98 132 ARG B N 1
ATOM 3727 C CA . ARG B 1 132 ? 18.094 0.913 -9.102 1 98 132 ARG B CA 1
ATOM 3728 C C . ARG B 1 132 ? 17.672 1.76 -7.902 1 98 132 ARG B C 1
ATOM 3730 O O . ARG B 1 132 ? 18.531 2.262 -7.164 1 98 132 ARG B O 1
ATOM 3737 N N . LEU B 1 133 ? 16.391 1.929 -7.746 1 98.06 133 LEU B N 1
ATOM 3738 C CA . LEU B 1 133 ? 15.891 2.668 -6.586 1 98.06 133 LEU B CA 1
ATOM 3739 C C . LEU B 1 133 ? 16.297 1.976 -5.289 1 98.06 133 LEU B C 1
ATOM 3741 O O . LEU B 1 133 ? 16.688 2.637 -4.32 1 98.06 133 LEU B O 1
ATOM 3745 N N . TRP B 1 134 ? 16.234 0.66 -5.273 1 98.5 134 TRP B N 1
ATOM 3746 C CA . TRP B 1 134 ? 16.594 -0.109 -4.086 1 98.5 134 TRP B CA 1
ATOM 3747 C C . TRP B 1 134 ? 18.094 -0.026 -3.812 1 98.5 134 TRP B C 1
ATOM 3749 O O . TRP B 1 134 ? 18.531 -0.168 -2.67 1 98.5 134 TRP B O 1
ATOM 3759 N N . ALA B 1 135 ? 18.891 0.226 -4.785 1 95.75 135 ALA B N 1
ATOM 3760 C CA . ALA B 1 135 ? 20.344 0.335 -4.645 1 95.75 135 ALA B CA 1
ATOM 3761 C C . ALA B 1 135 ? 20.734 1.671 -4.02 1 95.75 135 ALA B C 1
ATOM 3763 O O . ALA B 1 135 ? 21.875 1.85 -3.586 1 95.75 135 ALA B O 1
ATOM 3764 N N . GLY B 1 136 ? 19.766 2.625 -3.943 1 89.56 136 GLY B N 1
ATOM 3765 C CA . GLY B 1 136 ? 20.031 3.916 -3.33 1 89.56 136 GLY B CA 1
ATOM 3766 C C . GLY B 1 136 ? 20.656 4.914 -4.285 1 89.56 136 GLY B C 1
ATOM 3767 O O . GLY B 1 136 ? 21.125 5.977 -3.867 1 89.56 136 GLY B O 1
ATOM 3768 N N . ASP B 1 137 ? 20.578 4.707 -5.496 1 84.12 137 ASP B N 1
ATOM 3769 C CA . ASP B 1 137 ? 21.141 5.578 -6.52 1 84.12 137 ASP B CA 1
ATOM 3770 C C . ASP B 1 137 ? 20.219 6.762 -6.809 1 84.12 137 ASP B C 1
ATOM 3772 O O . ASP B 1 137 ? 19 6.641 -6.723 1 84.12 137 ASP B O 1
ATOM 3776 N N . ARG B 1 138 ? 20.891 7.875 -7.035 1 91.44 138 ARG B N 1
ATOM 3777 C CA . ARG B 1 138 ? 20.219 8.977 -7.727 1 91.44 138 ARG B CA 1
ATOM 3778 C C . ARG B 1 138 ? 20.469 8.906 -9.227 1 91.44 138 ARG B C 1
ATOM 3780 O O . ARG B 1 138 ? 21.609 8.859 -9.68 1 91.44 138 ARG B O 1
ATOM 3787 N N . PHE B 1 139 ? 19.312 8.781 -10.055 1 96.12 139 PHE B N 1
ATOM 3788 C CA . PHE B 1 139 ? 19.531 8.531 -11.477 1 96.12 139 PHE B CA 1
ATOM 3789 C C . PHE B 1 139 ? 18.359 9.062 -12.305 1 96.12 139 PHE B C 1
ATOM 3791 O O . PHE B 1 139 ? 17.312 9.422 -11.758 1 96.12 139 PHE B O 1
ATOM 3798 N N . SER B 1 140 ? 18.688 9.164 -13.57 1 97.44 140 SER B N 1
ATOM 3799 C CA . SER B 1 140 ? 17.656 9.43 -14.57 1 97.44 140 SER B CA 1
ATOM 3800 C C . SER B 1 140 ? 17.391 8.211 -15.438 1 97.44 140 SER B C 1
ATOM 3802 O O . SER B 1 140 ? 18.266 7.34 -15.57 1 97.44 140 SER B O 1
ATOM 3804 N N . TYR B 1 141 ? 16.219 8.047 -15.891 1 97.88 141 TYR B N 1
ATOM 3805 C CA . TYR B 1 141 ? 15.789 6.934 -16.719 1 97.88 141 TYR B CA 1
ATOM 3806 C C . TYR B 1 141 ? 14.93 7.426 -17.875 1 97.88 141 TYR B C 1
ATOM 3808 O O . TYR B 1 141 ? 13.945 8.141 -17.672 1 97.88 141 TYR B O 1
ATOM 3816 N N . GLU B 1 142 ? 15.305 7.078 -19.062 1 98.12 142 GLU B N 1
ATOM 3817 C CA . GLU B 1 142 ? 14.547 7.438 -20.25 1 98.12 142 GLU B CA 1
ATOM 3818 C C . GLU B 1 142 ? 14.102 6.195 -21.016 1 98.12 142 GLU B C 1
ATOM 3820 O O . GLU B 1 142 ? 14.727 5.809 -22 1 98.12 142 GLU B O 1
ATOM 3825 N N . GLY B 1 143 ? 12.984 5.727 -20.578 1 98.06 143 GLY B N 1
ATOM 3826 C CA . GLY B 1 143 ? 12.43 4.562 -21.25 1 98.06 143 GLY B CA 1
ATOM 3827 C C . GLY B 1 143 ? 11.273 4.902 -22.172 1 98.06 143 GLY B C 1
ATOM 3828 O O . GLY B 1 143 ? 11 6.078 -22.422 1 98.06 143 GLY B O 1
ATOM 3829 N N . LYS B 1 144 ? 10.656 3.896 -22.75 1 97.75 144 LYS B N 1
ATOM 3830 C CA . LYS B 1 144 ? 9.477 4.047 -23.594 1 97.75 144 LYS B CA 1
ATOM 3831 C C . LYS B 1 144 ? 8.219 4.246 -22.75 1 97.75 144 LYS B C 1
ATOM 3833 O O . LYS B 1 144 ? 7.293 4.941 -23.156 1 97.75 144 LYS B O 1
ATOM 3838 N N . ARG B 1 145 ? 8.227 3.646 -21.516 1 97.5 145 ARG B N 1
ATOM 3839 C CA . ARG B 1 145 ? 7.035 3.672 -20.672 1 97.5 145 ARG B CA 1
ATOM 3840 C C . ARG B 1 145 ? 7.234 4.586 -19.469 1 97.5 145 ARG B C 1
ATOM 3842 O O . ARG B 1 145 ? 6.281 5.18 -18.969 1 97.5 145 ARG B O 1
ATOM 3849 N N . PHE B 1 146 ? 8.492 4.637 -19.047 1 98.12 146 PHE B N 1
ATOM 3850 C CA . PHE B 1 146 ? 8.766 5.398 -17.828 1 98.12 146 PHE B CA 1
ATOM 3851 C C . PHE B 1 146 ? 9.891 6.406 -18.062 1 98.12 146 PHE B C 1
ATOM 3853 O O . PHE B 1 146 ? 10.805 6.156 -18.859 1 98.12 146 PHE B O 1
ATOM 3860 N N . ARG B 1 147 ? 9.789 7.52 -17.359 1 97.94 147 ARG B N 1
ATOM 3861 C CA . ARG B 1 147 ? 10.82 8.547 -17.312 1 97.94 147 ARG B CA 1
ATOM 3862 C C . ARG B 1 147 ? 11.055 9.008 -15.875 1 97.94 147 ARG B C 1
ATOM 3864 O O . ARG B 1 147 ? 10.109 9.211 -15.117 1 97.94 147 ARG B O 1
ATOM 3871 N N . LEU B 1 148 ? 12.18 9 -15.453 1 97.44 148 LEU B N 1
ATOM 3872 C CA . LEU B 1 148 ? 12.609 9.547 -14.172 1 97.44 148 LEU B CA 1
ATOM 3873 C C . LEU B 1 148 ? 13.703 10.594 -14.367 1 97.44 148 LEU B C 1
ATOM 3875 O O . LEU B 1 148 ? 14.5 10.5 -15.305 1 97.44 148 LEU B O 1
ATOM 3879 N N . ASP B 1 149 ? 13.734 11.609 -13.5 1 94.81 149 ASP B N 1
ATOM 3880 C CA . ASP B 1 149 ? 14.727 12.68 -13.539 1 94.81 149 ASP B CA 1
ATOM 3881 C C . ASP B 1 149 ? 15.398 12.859 -12.188 1 94.81 149 ASP B C 1
ATOM 3883 O O . ASP B 1 149 ? 14.805 13.414 -11.258 1 94.81 149 ASP B O 1
ATOM 3887 N N . ASP B 1 150 ? 16.609 12.414 -12.086 1 92.12 150 ASP B N 1
ATOM 3888 C CA . ASP B 1 150 ? 17.406 12.508 -10.867 1 92.12 150 ASP B CA 1
ATOM 3889 C C . ASP B 1 150 ? 16.641 11.938 -9.672 1 92.12 150 ASP B C 1
ATOM 3891 O O . ASP B 1 150 ? 16.531 12.594 -8.633 1 92.12 150 ASP B O 1
ATOM 3895 N N . ALA B 1 151 ? 16.125 10.805 -9.867 1 94.69 151 ALA B N 1
ATOM 3896 C CA . ALA B 1 151 ? 15.203 10.219 -8.898 1 94.69 151 ALA B CA 1
ATOM 3897 C C . ALA B 1 151 ? 15.953 9.336 -7.902 1 94.69 151 ALA B C 1
ATOM 3899 O O . ALA B 1 151 ? 16.969 8.734 -8.242 1 94.69 151 ALA B O 1
ATOM 3900 N N . PHE B 1 152 ? 15.477 9.328 -6.684 1 94 152 PHE B N 1
ATOM 3901 C CA . PHE B 1 152 ? 15.945 8.406 -5.656 1 94 152 PHE B CA 1
ATOM 3902 C C . PHE B 1 152 ? 14.906 8.242 -4.555 1 94 152 PHE B C 1
ATOM 3904 O O . PHE B 1 152 ? 13.953 9.016 -4.477 1 94 152 PHE B O 1
ATOM 3911 N N . LEU B 1 153 ? 15.07 7.195 -3.766 1 95.75 153 LEU B N 1
ATOM 3912 C CA . LEU B 1 153 ? 14.297 6.988 -2.543 1 95.75 153 LEU B CA 1
ATOM 3913 C C . LEU B 1 153 ? 15.188 7.113 -1.312 1 95.75 153 LEU B C 1
ATOM 3915 O O . LEU B 1 153 ? 16.375 6.805 -1.367 1 95.75 153 LEU B O 1
ATOM 3919 N N . GLN B 1 154 ? 14.641 7.602 -0.28 1 95.06 154 GLN B N 1
ATOM 3920 C CA . GLN B 1 154 ? 15.406 7.742 0.955 1 95.06 154 GLN B CA 1
ATOM 3921 C C . GLN B 1 154 ? 15.312 6.484 1.811 1 95.06 154 GLN B C 1
ATOM 3923 O O . GLN B 1 154 ? 16.062 6.32 2.77 1 95.06 154 GLN B O 1
ATOM 3928 N N . ILE B 1 155 ? 14.445 5.555 1.439 1 96.69 155 ILE B N 1
ATOM 3929 C CA . ILE B 1 155 ? 14.414 4.242 2.076 1 96.69 155 ILE B CA 1
ATOM 3930 C C . ILE B 1 155 ? 15.203 3.24 1.236 1 96.69 155 ILE B C 1
ATOM 3932 O O . ILE B 1 155 ? 15.047 3.188 0.014 1 96.69 155 ILE B O 1
ATOM 3936 N N . LYS B 1 156 ? 16.016 2.506 1.855 1 96.75 156 LYS B N 1
ATOM 3937 C CA . LYS B 1 156 ? 16.719 1.368 1.276 1 96.75 156 LYS B CA 1
ATOM 3938 C C . LYS B 1 156 ? 16.297 0.063 1.947 1 96.75 156 LYS B C 1
ATOM 3940 O O . LYS B 1 156 ? 16.156 0.005 3.17 1 96.75 156 LYS B O 1
ATOM 3945 N N . PRO B 1 157 ? 16.062 -0.949 1.146 1 98.19 157 PRO B N 1
ATOM 3946 C CA . PRO B 1 157 ? 15.719 -2.225 1.78 1 98.19 157 PRO B CA 1
ATOM 3947 C C . PRO B 1 157 ? 16.828 -2.756 2.68 1 98.19 157 PRO B C 1
ATOM 3949 O O . PRO B 1 157 ? 18 -2.371 2.523 1 98.19 157 PRO B O 1
ATOM 3952 N N . LEU B 1 158 ? 16.5 -3.621 3.605 1 97.81 158 LEU B N 1
ATOM 3953 C CA . LEU B 1 158 ? 17.453 -4.254 4.508 1 97.81 158 LEU B CA 1
ATOM 3954 C C . LEU B 1 158 ? 18.297 -5.293 3.77 1 97.81 158 LEU B C 1
ATOM 3956 O O . LEU B 1 158 ? 19.453 -5.52 4.113 1 97.81 158 LEU B O 1
ATOM 3960 N N . GLN B 1 159 ? 17.656 -5.867 2.805 1 97.56 159 GLN B N 1
ATOM 3961 C CA . GLN B 1 159 ? 18.297 -6.883 1.985 1 97.56 159 GLN B CA 1
ATOM 3962 C C . GLN B 1 159 ? 18.031 -6.652 0.501 1 97.56 159 GLN B C 1
ATOM 3964 O O . GLN B 1 159 ? 17.219 -5.793 0.14 1 97.56 159 GLN B O 1
ATOM 3969 N N . LYS B 1 160 ? 18.766 -7.426 -0.3 1 97.69 160 LYS B N 1
ATOM 3970 C CA . LYS B 1 160 ? 18.359 -7.477 -1.704 1 97.69 160 LYS B CA 1
ATOM 3971 C C . LYS B 1 160 ? 17.031 -8.203 -1.876 1 97.69 160 LYS B C 1
ATOM 3973 O O . LYS B 1 160 ? 16.969 -9.43 -1.725 1 97.69 160 LYS B O 1
ATOM 3978 N N . ILE B 1 161 ? 16.031 -7.492 -2.156 1 98.81 161 ILE B N 1
ATOM 3979 C CA . ILE B 1 161 ? 14.703 -8.094 -2.295 1 98.81 161 ILE B CA 1
ATOM 3980 C C . ILE B 1 161 ? 14.633 -8.891 -3.598 1 98.81 161 ILE B C 1
ATOM 3982 O O . ILE B 1 161 ? 14.789 -8.32 -4.684 1 98.81 161 ILE B O 1
ATOM 3986 N N . PRO B 1 162 ? 14.422 -10.18 -3.533 1 98.88 162 PRO B N 1
ATOM 3987 C CA . PRO B 1 162 ? 14.297 -10.961 -4.762 1 98.88 162 PRO B CA 1
ATOM 3988 C C . PRO B 1 162 ? 13.078 -10.555 -5.598 1 98.88 162 PRO B C 1
ATOM 3990 O O . PRO B 1 162 ? 12.023 -10.242 -5.043 1 98.88 162 PRO B O 1
ATOM 3993 N N . ILE B 1 163 ? 13.258 -10.625 -6.859 1 98.94 163 ILE B N 1
ATOM 3994 C CA . ILE B 1 163 ? 12.164 -10.375 -7.789 1 98.94 163 ILE B CA 1
ATOM 3995 C C . ILE B 1 163 ? 11.836 -11.648 -8.562 1 98.94 163 ILE B C 1
ATOM 3997 O O . ILE B 1 163 ? 12.727 -12.258 -9.164 1 98.94 163 ILE B O 1
ATOM 4001 N N . TYR B 1 164 ? 10.586 -12.055 -8.469 1 98.94 164 TYR B N 1
ATOM 4002 C CA . TYR B 1 164 ? 10.055 -13.18 -9.234 1 98.94 164 TYR B CA 1
ATOM 4003 C C . TYR B 1 164 ? 9.172 -12.695 -10.375 1 98.94 164 TYR B C 1
ATOM 4005 O O . TYR B 1 164 ? 8.516 -11.656 -10.266 1 98.94 164 TYR B O 1
ATOM 4013 N N . LEU B 1 165 ? 9.156 -13.469 -11.438 1 98.75 165 LEU B N 1
ATOM 4014 C CA . LEU B 1 165 ? 8.25 -13.141 -12.531 1 98.75 165 LEU B CA 1
ATOM 4015 C C . LEU B 1 165 ? 7.246 -14.273 -12.75 1 98.75 165 LEU B C 1
ATOM 4017 O O . LEU B 1 165 ? 7.629 -15.438 -12.859 1 98.75 165 LEU B O 1
ATOM 4021 N N . GLY B 1 166 ? 5.957 -13.898 -12.664 1 97.44 166 GLY B N 1
ATOM 4022 C CA . GLY B 1 166 ? 4.922 -14.828 -13.094 1 97.44 166 GLY B CA 1
ATOM 4023 C C . GLY B 1 166 ? 4.793 -14.914 -14.602 1 97.44 166 GLY B C 1
ATOM 4024 O O . GLY B 1 166 ? 3.707 -14.727 -15.156 1 97.44 166 GLY B O 1
ATOM 4025 N N . ALA B 1 167 ? 5.789 -15.258 -15.312 1 93.19 167 ALA B N 1
ATOM 4026 C CA . ALA B 1 167 ? 5.93 -15.211 -16.766 1 93.19 167 ALA B CA 1
ATOM 4027 C C . ALA B 1 167 ? 5.281 -16.422 -17.422 1 93.19 167 ALA B C 1
ATOM 4029 O O . ALA B 1 167 ? 5.586 -17.562 -17.062 1 93.19 167 ALA B O 1
ATOM 4030 N N . ASN B 1 168 ? 4.457 -16.156 -18.438 1 89.94 168 ASN B N 1
ATOM 4031 C CA . ASN B 1 168 ? 3.789 -17.234 -19.141 1 89.94 168 ASN B CA 1
ATOM 4032 C C . ASN B 1 168 ? 4.207 -17.297 -20.609 1 89.94 168 ASN B C 1
ATOM 4034 O O . ASN B 1 168 ? 4.004 -18.312 -21.266 1 89.94 168 ASN B O 1
ATOM 4038 N N . GLY B 1 169 ? 4.773 -16.234 -21.141 1 92.12 169 GLY B N 1
ATOM 4039 C CA . GLY B 1 169 ? 5.219 -16.203 -22.531 1 92.12 169 GLY B CA 1
ATOM 4040 C C . GLY B 1 169 ? 6.715 -16.422 -22.688 1 92.12 169 GLY B C 1
ATOM 4041 O O . GLY B 1 169 ? 7.469 -16.266 -21.719 1 92.12 169 GLY B O 1
ATOM 4042 N N . VAL B 1 170 ? 7.121 -16.766 -23.875 1 96.06 170 VAL B N 1
ATOM 4043 C CA . VAL B 1 170 ? 8.516 -17.062 -24.156 1 96.06 170 VAL B CA 1
ATOM 4044 C C . VAL B 1 170 ? 9.391 -15.867 -23.797 1 96.06 170 VAL B C 1
ATOM 4046 O O . VAL B 1 170 ? 10.375 -16 -23.062 1 96.06 170 VAL B O 1
ATOM 4049 N N . LYS B 1 171 ? 9.039 -14.711 -24.234 1 96.69 171 LYS B N 1
ATOM 4050 C CA . LYS B 1 171 ? 9.859 -13.523 -24.047 1 96.69 171 LYS B CA 1
ATOM 4051 C C . LYS B 1 171 ? 9.953 -13.148 -22.562 1 96.69 171 LYS B C 1
ATOM 4053 O O . LYS B 1 171 ? 11.016 -12.727 -22.094 1 96.69 171 LYS B O 1
ATOM 4058 N N . THR B 1 172 ? 8.828 -13.266 -21.859 1 97.31 172 THR B N 1
ATOM 4059 C CA . THR B 1 172 ? 8.852 -12.906 -20.438 1 97.31 172 THR B CA 1
ATOM 4060 C C . THR B 1 172 ? 9.578 -13.977 -19.625 1 97.31 172 THR B C 1
ATOM 4062 O O . THR B 1 172 ? 10.219 -13.656 -18.625 1 97.31 172 THR B O 1
ATOM 4065 N N . ARG B 1 173 ? 9.492 -15.234 -20.078 1 98.38 173 ARG B N 1
ATOM 4066 C CA . ARG B 1 173 ? 10.289 -16.266 -19.422 1 98.38 173 ARG B CA 1
ATOM 4067 C C . ARG B 1 173 ? 11.781 -16 -19.594 1 98.38 173 ARG B C 1
ATOM 4069 O O . ARG B 1 173 ? 12.547 -16.141 -18.641 1 98.38 173 ARG B O 1
ATOM 4076 N N . GLU B 1 174 ? 12.18 -15.625 -20.75 1 98.75 174 GLU B N 1
ATOM 4077 C CA . GLU B 1 174 ? 13.578 -15.258 -20.969 1 98.75 174 GLU B CA 1
ATOM 4078 C C . GLU B 1 174 ? 13.984 -14.062 -20.109 1 98.75 174 GLU B C 1
ATOM 4080 O O . GLU B 1 174 ? 15.086 -14.039 -19.562 1 98.75 174 GLU B O 1
ATOM 4085 N N . LEU B 1 175 ? 13.062 -13.141 -19.984 1 98.69 175 LEU B N 1
ATOM 4086 C CA . LEU B 1 175 ? 13.305 -11.977 -19.141 1 98.69 175 LEU B CA 1
ATOM 4087 C C . LEU B 1 175 ? 13.57 -12.383 -17.703 1 98.69 175 LEU B C 1
ATOM 4089 O O . LEU B 1 175 ? 14.453 -11.828 -17.047 1 98.69 175 LEU B O 1
ATOM 4093 N N . ALA B 1 176 ? 12.789 -13.297 -17.188 1 98.75 176 ALA B N 1
ATOM 4094 C CA . ALA B 1 176 ? 12.977 -13.789 -15.82 1 98.75 176 ALA B CA 1
ATOM 4095 C C . ALA B 1 176 ? 14.406 -14.281 -15.609 1 98.75 176 ALA B C 1
ATOM 4097 O O . ALA B 1 176 ? 15.039 -13.945 -14.609 1 98.75 176 ALA B O 1
ATOM 4098 N N . GLY B 1 177 ? 14.891 -15.047 -16.562 1 98.81 177 GLY B N 1
ATOM 4099 C CA . GLY B 1 177 ? 16.25 -15.547 -16.484 1 98.81 177 GLY B CA 1
ATOM 4100 C C . GLY B 1 177 ? 17.297 -14.453 -16.562 1 98.81 177 GLY B C 1
ATOM 4101 O O . GLY B 1 177 ? 18.328 -14.523 -15.898 1 98.81 177 GLY B O 1
ATOM 4102 N N . GLU B 1 178 ? 16.984 -13.461 -17.344 1 98.69 178 GLU B N 1
ATOM 4103 C CA . GLU B 1 178 ? 17.938 -12.406 -17.641 1 98.69 178 GLU B CA 1
ATOM 4104 C C . GLU B 1 178 ? 18.141 -11.492 -16.438 1 98.69 178 GLU B C 1
ATOM 4106 O O . GLU B 1 178 ? 19.266 -11.156 -16.078 1 98.69 178 GLU B O 1
ATOM 4111 N N . ILE B 1 179 ? 16.969 -11.125 -15.695 1 98.44 179 ILE B N 1
ATOM 4112 C CA . ILE B 1 179 ? 17.188 -10.008 -14.789 1 98.44 179 ILE B CA 1
ATOM 4113 C C . ILE B 1 179 ? 16.453 -10.258 -13.469 1 98.44 179 ILE B C 1
ATOM 4115 O O . ILE B 1 179 ? 16.438 -9.398 -12.586 1 98.44 179 ILE B O 1
ATOM 4119 N N . CYS B 1 180 ? 15.789 -11.406 -13.297 1 98.75 180 CYS B N 1
ATOM 4120 C CA . CYS B 1 180 ? 15.047 -11.664 -12.07 1 98.75 180 CYS B CA 1
ATOM 4121 C C . CYS B 1 180 ? 15.727 -12.75 -11.242 1 98.75 180 CYS B C 1
ATOM 4123 O O . CYS B 1 180 ? 16.766 -13.281 -11.633 1 98.75 180 CYS B O 1
ATOM 4125 N N . ASP B 1 181 ? 15.195 -12.969 -10.078 1 98.81 181 ASP B N 1
ATOM 4126 C CA . ASP B 1 181 ? 15.766 -13.922 -9.133 1 98.81 181 ASP B CA 1
ATOM 4127 C C . ASP B 1 181 ? 14.953 -15.219 -9.094 1 98.81 181 ASP B C 1
ATOM 4129 O O . ASP B 1 181 ? 15.398 -16.219 -8.531 1 98.81 181 ASP B O 1
ATOM 4133 N N . GLY B 1 182 ? 13.781 -15.141 -9.711 1 98.81 182 GLY B N 1
ATOM 4134 C CA . GLY B 1 182 ? 12.938 -16.328 -9.719 1 98.81 182 GLY B CA 1
ATOM 4135 C C . GLY B 1 182 ? 11.906 -16.328 -10.828 1 98.81 182 GLY B C 1
ATOM 4136 O O . GLY B 1 182 ? 11.602 -15.273 -11.398 1 98.81 182 GLY B O 1
ATOM 4137 N N . TRP B 1 183 ? 11.422 -17.484 -11.156 1 98.88 183 TRP B N 1
ATOM 4138 C CA . TRP B 1 183 ? 10.289 -17.734 -12.039 1 98.88 183 TRP B CA 1
ATOM 4139 C C . TRP B 1 183 ? 9.148 -18.406 -11.281 1 98.88 183 TRP B C 1
ATOM 4141 O O . TRP B 1 183 ? 9.367 -19.391 -10.578 1 98.88 183 TRP B O 1
ATOM 4151 N N . MET B 1 184 ? 7.926 -17.797 -11.367 1 98.44 184 MET B N 1
ATOM 4152 C CA . MET B 1 184 ? 6.828 -18.297 -10.539 1 98.44 184 MET B CA 1
ATOM 4153 C C . MET B 1 184 ? 5.539 -18.391 -11.352 1 98.44 184 MET B C 1
ATOM 4155 O O . MET B 1 184 ? 4.598 -17.641 -11.117 1 98.44 184 MET B O 1
ATOM 4159 N N . PRO B 1 185 ? 5.477 -19.297 -12.281 1 97.62 185 PRO B N 1
ATOM 4160 C CA . PRO B 1 185 ? 4.266 -19.484 -13.086 1 97.62 185 PRO B CA 1
ATOM 4161 C C . PRO B 1 185 ? 3.139 -20.156 -12.305 1 97.62 185 PRO B C 1
ATOM 4163 O O . PRO B 1 185 ? 3.34 -20.594 -11.164 1 97.62 185 PRO B O 1
ATOM 4166 N N . ILE B 1 186 ? 1.974 -20.141 -12.961 1 95.19 186 ILE B N 1
ATOM 4167 C CA . ILE B 1 186 ? 0.823 -20.891 -12.461 1 95.19 186 ILE B CA 1
ATOM 4168 C C . ILE B 1 186 ? 0.304 -21.828 -13.547 1 95.19 186 ILE B C 1
ATOM 4170 O O . ILE B 1 186 ? 0.542 -21.609 -14.734 1 95.19 186 ILE B O 1
ATOM 4174 N N . ALA B 1 187 ? -0.328 -22.906 -13.18 1 91.25 187 ALA B N 1
ATOM 4175 C CA . ALA B 1 187 ? -1.036 -23.828 -14.07 1 91.25 187 ALA B CA 1
ATOM 4176 C C . ALA B 1 187 ? -0.073 -24.5 -15.047 1 91.25 187 ALA B C 1
ATOM 4178 O O . ALA B 1 187 ? -0.276 -24.453 -16.266 1 91.25 187 ALA B O 1
ATOM 4179 N N . GLU B 1 188 ? 0.902 -25.141 -14.617 1 97.12 188 GLU B N 1
ATOM 4180 C CA . GLU B 1 188 ? 1.834 -25.953 -15.398 1 97.12 188 GLU B CA 1
ATOM 4181 C C . GLU B 1 188 ? 1.672 -27.422 -15.078 1 97.12 188 GLU B C 1
ATOM 4183 O O . GLU B 1 188 ? 1.353 -27.797 -13.945 1 97.12 188 GLU B O 1
ATOM 4188 N N . THR B 1 189 ? 1.921 -28.266 -16.062 1 98.19 189 THR B N 1
ATOM 4189 C CA . THR B 1 189 ? 2.207 -29.688 -15.836 1 98.19 189 THR B CA 1
ATOM 4190 C C . THR B 1 189 ? 3.707 -29.922 -15.695 1 98.19 189 THR B C 1
ATOM 4192 O O . THR B 1 189 ? 4.512 -29.047 -16.031 1 98.19 189 THR B O 1
ATOM 4195 N N . PRO B 1 190 ? 4.102 -31.125 -15.148 1 98.69 190 PRO B N 1
ATOM 4196 C CA . PRO B 1 190 ? 5.539 -31.406 -15.148 1 98.69 190 PRO B CA 1
ATOM 4197 C C . PRO B 1 190 ? 6.168 -31.266 -16.531 1 98.69 190 PRO B C 1
ATOM 4199 O O . PRO B 1 190 ? 7.262 -30.719 -16.672 1 98.69 190 PRO B O 1
ATOM 4202 N N . LYS B 1 191 ? 5.441 -31.688 -17.531 1 98.44 191 LYS B N 1
ATOM 4203 C CA . LYS B 1 191 ? 5.941 -31.609 -18.891 1 98.44 191 LYS B CA 1
ATOM 4204 C C . LYS B 1 191 ? 6.125 -30.156 -19.344 1 98.44 191 LYS B C 1
ATOM 4206 O O . LYS B 1 191 ? 7.207 -29.781 -19.781 1 98.44 191 LYS B O 1
ATOM 4211 N N . THR B 1 192 ? 5.074 -29.359 -19.219 1 98.31 192 THR B N 1
ATOM 4212 C CA . THR B 1 192 ? 5.156 -27.984 -19.688 1 98.31 192 THR B CA 1
ATOM 4213 C C . THR B 1 192 ? 6.152 -27.188 -18.844 1 98.31 192 THR B C 1
ATOM 4215 O O . THR B 1 192 ? 6.828 -26.297 -19.344 1 98.31 192 THR B O 1
ATOM 4218 N N . TYR B 1 193 ? 6.215 -27.516 -17.547 1 98.56 193 TYR B N 1
ATOM 4219 C CA . TYR B 1 193 ? 7.18 -26.812 -16.703 1 98.56 193 TYR B CA 1
ATOM 4220 C C . TYR B 1 193 ? 8.602 -27.047 -17.203 1 98.56 193 TYR B C 1
ATOM 4222 O O . TYR B 1 193 ? 9.375 -26.094 -17.344 1 98.56 193 TYR B O 1
ATOM 4230 N N . ARG B 1 194 ? 8.953 -28.297 -17.438 1 98.44 194 ARG B N 1
ATOM 4231 C CA . ARG B 1 194 ? 10.289 -28.641 -17.922 1 98.44 194 ARG B CA 1
ATOM 4232 C C . ARG B 1 194 ? 10.586 -27.938 -19.25 1 98.44 194 ARG B C 1
ATOM 4234 O O . ARG B 1 194 ? 11.672 -27.391 -19.422 1 98.44 194 ARG B O 1
ATOM 4241 N N . GLU B 1 195 ? 9.664 -27.938 -20.125 1 98.38 195 GLU B N 1
ATOM 4242 C CA . GLU B 1 195 ? 9.844 -27.328 -21.438 1 98.38 195 GLU B CA 1
ATOM 4243 C C . GLU B 1 195 ? 9.984 -25.812 -21.328 1 98.38 195 GLU B C 1
ATOM 4245 O O . GLU B 1 195 ? 10.875 -25.219 -21.938 1 98.38 195 GLU B O 1
ATOM 4250 N N . ASN B 1 196 ? 9.102 -25.203 -20.547 1 98.44 196 ASN B N 1
ATOM 4251 C CA . ASN B 1 196 ? 9.07 -23.75 -20.438 1 98.44 196 ASN B CA 1
ATOM 4252 C C . ASN B 1 196 ? 10.25 -23.219 -19.625 1 98.44 196 ASN B C 1
ATOM 4254 O O . ASN B 1 196 ? 10.688 -22.078 -19.812 1 98.44 196 ASN B O 1
ATOM 4258 N N . LEU B 1 197 ? 10.773 -24.047 -18.766 1 98.69 197 LEU B N 1
ATOM 4259 C CA . LEU B 1 197 ? 11.961 -23.688 -18 1 98.69 197 LEU B CA 1
ATOM 4260 C C . LEU B 1 197 ? 13.156 -23.453 -18.906 1 98.69 197 LEU B C 1
ATOM 4262 O O . LEU B 1 197 ? 14.055 -22.688 -18.578 1 98.69 197 LEU B O 1
ATOM 4266 N N . LYS B 1 198 ? 13.156 -24.062 -20.094 1 98.69 198 LYS B N 1
ATOM 4267 C CA . LYS B 1 198 ? 14.234 -23.891 -21.062 1 98.69 198 LYS B CA 1
ATOM 4268 C C . LYS B 1 198 ? 14.32 -22.438 -21.531 1 98.69 198 LYS B C 1
ATOM 4270 O O . LYS B 1 198 ? 15.406 -21.938 -21.828 1 98.69 198 LYS B O 1
ATOM 4275 N N . ASP B 1 199 ? 13.164 -21.766 -21.609 1 98.75 199 ASP B N 1
ATOM 4276 C CA . ASP B 1 199 ? 13.164 -20.359 -21.969 1 98.75 199 ASP B CA 1
ATOM 4277 C C . ASP B 1 199 ? 13.875 -19.516 -20.906 1 98.75 199 ASP B C 1
ATOM 4279 O O . ASP B 1 199 ? 14.633 -18.594 -21.234 1 98.75 199 ASP B O 1
ATOM 4283 N N . VAL B 1 200 ? 13.625 -19.828 -19.625 1 98.88 200 VAL B N 1
ATOM 4284 C CA . VAL B 1 200 ? 14.289 -19.141 -18.531 1 98.88 200 VAL B CA 1
ATOM 4285 C C . VAL B 1 200 ? 15.797 -19.375 -18.594 1 98.88 200 VAL B C 1
ATOM 4287 O O . VAL B 1 200 ? 16.578 -18.438 -18.438 1 98.88 200 VAL B O 1
ATOM 4290 N N . GLU B 1 201 ? 16.156 -20.609 -18.891 1 98.75 201 GLU B N 1
ATOM 4291 C CA . GLU B 1 201 ? 17.562 -20.953 -19.016 1 98.75 201 GLU B CA 1
ATOM 4292 C C . GLU B 1 201 ? 18.219 -20.172 -20.156 1 98.75 201 GLU B C 1
ATOM 4294 O O . GLU B 1 201 ? 19.359 -19.719 -20.016 1 98.75 201 GLU B O 1
ATOM 4299 N N . ARG B 1 202 ? 17.547 -20.078 -21.234 1 98.69 202 ARG B N 1
ATOM 4300 C CA . ARG B 1 202 ? 18.062 -19.281 -22.344 1 98.69 202 ARG B CA 1
ATOM 4301 C C . ARG B 1 202 ? 18.297 -17.844 -21.922 1 98.69 202 ARG B C 1
ATOM 4303 O O . ARG B 1 202 ? 19.297 -17.234 -22.312 1 98.69 202 ARG B O 1
ATOM 4310 N N . GLY B 1 203 ? 17.344 -17.312 -21.172 1 98.69 203 GLY B N 1
ATOM 4311 C CA . GLY B 1 203 ? 17.516 -15.984 -20.641 1 98.69 203 GLY B CA 1
ATOM 4312 C C . GLY B 1 203 ? 18.75 -15.852 -19.766 1 98.69 203 GLY B C 1
ATOM 4313 O O . GLY B 1 203 ? 19.5 -14.875 -19.859 1 98.69 203 GLY B O 1
ATOM 4314 N N . CYS B 1 204 ? 18.953 -16.844 -18.938 1 98.69 204 CYS B N 1
ATOM 4315 C CA . CYS B 1 204 ? 20.141 -16.875 -18.094 1 98.69 204 CYS B CA 1
ATOM 4316 C C . CYS B 1 204 ? 21.422 -16.844 -18.953 1 98.69 204 CYS B C 1
ATOM 4318 O O . CYS B 1 204 ? 22.312 -16.031 -18.703 1 98.69 204 CYS B O 1
ATOM 4320 N N . SER B 1 205 ? 21.422 -17.625 -19.891 1 98.38 205 SER B N 1
ATOM 4321 C CA . SER B 1 205 ? 22.594 -17.734 -20.75 1 98.38 205 SER B CA 1
ATOM 4322 C C . SER B 1 205 ? 22.906 -16.406 -21.438 1 98.38 205 SER B C 1
ATOM 4324 O O . SER B 1 205 ? 24.078 -16 -21.5 1 98.38 205 SER B O 1
ATOM 4326 N N . LYS B 1 206 ? 21.953 -15.766 -21.922 1 98.06 206 LYS B N 1
ATOM 4327 C CA . LYS B 1 206 ? 22.125 -14.477 -22.578 1 98.06 206 LYS B CA 1
ATOM 4328 C C . LYS B 1 206 ? 22.75 -13.453 -21.641 1 98.06 206 LYS B C 1
ATOM 4330 O O . LYS B 1 206 ? 23.5 -12.57 -22.078 1 98.06 206 LYS B O 1
ATOM 4335 N N . ALA B 1 207 ? 22.469 -13.602 -20.359 1 98.25 207 ALA B N 1
ATOM 4336 C CA . ALA B 1 207 ? 22.938 -12.625 -19.375 1 98.25 207 ALA B CA 1
ATOM 4337 C C . ALA B 1 207 ? 24.188 -13.117 -18.656 1 98.25 207 ALA B C 1
ATOM 4339 O O . ALA B 1 207 ? 24.672 -12.477 -17.734 1 98.25 207 ALA B O 1
ATOM 4340 N N . GLY B 1 208 ? 24.703 -14.289 -19 1 98.38 208 GLY B N 1
ATOM 4341 C CA . GLY B 1 208 ? 25.891 -14.852 -18.359 1 98.38 208 GLY B CA 1
ATOM 4342 C C . GLY B 1 208 ? 25.609 -15.414 -16.984 1 98.38 208 GLY B C 1
ATOM 4343 O O . GLY B 1 208 ? 26.484 -15.406 -16.109 1 98.38 208 GLY B O 1
ATOM 4344 N N . ARG B 1 209 ? 24.359 -15.805 -16.797 1 98.19 209 ARG B N 1
ATOM 4345 C CA . ARG B 1 209 ? 23.953 -16.391 -15.539 1 98.19 209 ARG B CA 1
ATOM 4346 C C . ARG B 1 209 ? 23.688 -17.891 -15.688 1 98.19 209 ARG B C 1
ATOM 4348 O O . ARG B 1 209 ? 23.766 -18.438 -16.797 1 98.19 209 ARG B O 1
ATOM 4355 N N . ASN B 1 210 ? 23.453 -18.5 -14.492 1 97.62 210 ASN B N 1
ATOM 4356 C CA . ASN B 1 210 ? 23.109 -19.922 -14.453 1 97.62 210 ASN B CA 1
ATOM 4357 C C . ASN B 1 210 ? 21.734 -20.156 -13.852 1 97.62 210 ASN B C 1
ATOM 4359 O O . ASN B 1 210 ? 21.297 -19.391 -12.984 1 97.62 210 ASN B O 1
ATOM 4363 N N . LEU B 1 211 ? 21.125 -21.188 -14.297 1 97.62 211 LEU B N 1
ATOM 4364 C CA . LEU B 1 211 ? 19.781 -21.5 -13.836 1 97.62 211 LEU B CA 1
ATOM 4365 C C . LEU B 1 211 ? 19.75 -21.719 -12.328 1 97.62 211 LEU B C 1
ATOM 4367 O O . LEU B 1 211 ? 18.734 -21.5 -11.68 1 97.62 211 LEU B O 1
ATOM 4371 N N . ASP B 1 212 ? 20.906 -22.094 -11.789 1 95.94 212 ASP B N 1
ATOM 4372 C CA . ASP B 1 212 ? 20.984 -22.344 -10.352 1 95.94 212 ASP B CA 1
ATOM 4373 C C . ASP B 1 212 ? 20.797 -21.047 -9.562 1 95.94 212 ASP B C 1
ATOM 4375 O O . ASP B 1 212 ? 20.531 -21.078 -8.359 1 95.94 212 ASP B O 1
ATOM 4379 N N . GLU B 1 213 ? 20.891 -19.938 -10.234 1 97.25 213 GLU B N 1
ATOM 4380 C CA . GLU B 1 213 ? 20.719 -18.625 -9.602 1 97.25 213 GLU B CA 1
ATOM 4381 C C . GLU B 1 213 ? 19.25 -18.234 -9.555 1 97.25 213 GLU B C 1
ATOM 4383 O O . GLU B 1 213 ? 18.891 -17.234 -8.93 1 97.25 213 GLU B O 1
ATOM 4388 N N . ILE B 1 214 ? 18.469 -19.016 -10.211 1 98.31 214 ILE B N 1
ATOM 4389 C CA . ILE B 1 214 ? 17.031 -18.719 -10.312 1 98.31 214 ILE B CA 1
ATOM 4390 C C . ILE B 1 214 ? 16.25 -19.641 -9.367 1 98.31 214 ILE B C 1
ATOM 4392 O O . ILE B 1 214 ? 16.422 -20.859 -9.391 1 98.31 214 ILE B O 1
ATOM 4396 N N . ASP B 1 215 ? 15.492 -19.031 -8.492 1 98.44 215 ASP B N 1
ATOM 4397 C CA . ASP B 1 215 ? 14.523 -19.828 -7.746 1 98.44 215 ASP B CA 1
ATOM 4398 C C . ASP B 1 215 ? 13.375 -20.281 -8.648 1 98.44 215 ASP B C 1
ATOM 4400 O O . ASP B 1 215 ? 12.516 -19.484 -9.008 1 98.44 215 ASP B O 1
ATOM 4404 N N . THR B 1 216 ? 13.383 -21.516 -9 1 98.56 216 THR B N 1
ATOM 4405 C CA . THR B 1 216 ? 12.352 -22.078 -9.867 1 98.56 216 THR B CA 1
ATOM 4406 C C . THR B 1 216 ? 11.117 -22.469 -9.055 1 98.56 216 THR B C 1
ATOM 4408 O O . THR B 1 216 ? 11.047 -23.594 -8.531 1 98.56 216 THR B O 1
ATOM 4411 N N . ALA B 1 217 ? 10.148 -21.562 -9.047 1 98.81 217 ALA B N 1
ATOM 4412 C CA . ALA B 1 217 ? 8.945 -21.719 -8.227 1 98.81 217 ALA B CA 1
ATOM 4413 C C . ALA B 1 217 ? 7.742 -22.094 -9.078 1 98.81 217 ALA B C 1
ATOM 4415 O O . ALA B 1 217 ? 7.828 -22.109 -10.312 1 98.81 217 ALA B O 1
ATOM 4416 N N . LEU B 1 218 ? 6.68 -22.484 -8.391 1 98.75 218 LEU B N 1
ATOM 4417 C CA . LEU B 1 218 ? 5.43 -22.844 -9.055 1 98.75 218 LEU B CA 1
ATOM 4418 C C . LEU B 1 218 ? 4.234 -22.594 -8.141 1 98.75 218 LEU B C 1
ATOM 4420 O O . LEU B 1 218 ? 4.184 -23.109 -7.02 1 98.75 218 LEU B O 1
ATOM 4424 N N . GLN B 1 219 ? 3.373 -21.734 -8.602 1 98.62 219 GLN B N 1
ATOM 4425 C CA . GLN B 1 219 ? 2.064 -21.641 -7.965 1 98.62 219 GLN B CA 1
ATOM 4426 C C . GLN B 1 219 ? 1.176 -22.828 -8.359 1 98.62 219 GLN B C 1
ATOM 4428 O O . GLN B 1 219 ? 0.893 -23.031 -9.539 1 98.62 219 GLN B O 1
ATOM 4433 N N . ILE B 1 220 ? 0.68 -23.547 -7.391 1 98.5 220 ILE B N 1
ATOM 4434 C CA . ILE B 1 220 ? 0.001 -24.781 -7.77 1 98.5 220 ILE B CA 1
ATOM 4435 C C . ILE B 1 220 ? -1.079 -25.109 -6.742 1 98.5 220 ILE B C 1
ATOM 4437 O O . ILE B 1 220 ? -0.878 -24.922 -5.539 1 98.5 220 ILE B O 1
ATOM 4441 N N . TYR B 1 221 ? -2.223 -25.594 -7.258 1 98.31 221 TYR B N 1
ATOM 4442 C CA . TYR B 1 221 ? -3.324 -26.031 -6.406 1 98.31 221 TYR B CA 1
ATOM 4443 C C . TYR B 1 221 ? -3.021 -27.391 -5.781 1 98.31 221 TYR B C 1
ATOM 4445 O O . TYR B 1 221 ? -2.428 -28.266 -6.426 1 98.31 221 TYR B O 1
ATOM 4453 N N . THR B 1 222 ? -3.441 -27.594 -4.547 1 98.69 222 THR B N 1
ATOM 4454 C CA . THR B 1 222 ? -3.273 -28.875 -3.896 1 98.69 222 THR B CA 1
ATOM 4455 C C . THR B 1 222 ? -4.535 -29.266 -3.123 1 98.69 222 THR B C 1
ATOM 4457 O O . THR B 1 222 ? -5.188 -28.406 -2.527 1 98.69 222 THR B O 1
ATOM 4460 N N . ALA B 1 223 ? -4.988 -30.422 -3.277 1 98.56 223 ALA B N 1
ATOM 4461 C CA . ALA B 1 223 ? -6.066 -31.047 -2.518 1 98.56 223 ALA B CA 1
ATOM 4462 C C . ALA B 1 223 ? -5.648 -32.438 -2.016 1 98.56 223 ALA B C 1
ATOM 4464 O O . ALA B 1 223 ? -5.438 -33.344 -2.812 1 98.56 223 ALA B O 1
ATOM 4465 N N . VAL B 1 224 ? -5.543 -32.594 -0.691 1 98.56 224 VAL B N 1
ATOM 4466 C CA . VAL B 1 224 ? -5.105 -33.844 -0.076 1 98.56 224 VAL B CA 1
ATOM 4467 C C . VAL B 1 224 ? -6.207 -34.375 0.83 1 98.56 224 VAL B C 1
ATOM 4469 O O . VAL B 1 224 ? -6.824 -33.625 1.586 1 98.56 224 VAL B O 1
ATOM 4472 N N . ASP B 1 225 ? -6.492 -35.594 0.675 1 98.38 225 ASP B N 1
ATOM 4473 C CA . ASP B 1 225 ? -7.438 -36.281 1.538 1 98.38 225 ASP B CA 1
ATOM 4474 C C . ASP B 1 225 ? -7.07 -37.75 1.672 1 98.38 225 ASP B C 1
ATOM 4476 O O . ASP B 1 225 ? -6.211 -38.25 0.942 1 98.38 225 ASP B O 1
ATOM 4480 N N . THR B 1 226 ? -7.645 -38.406 2.656 1 97.75 226 THR B N 1
ATOM 4481 C CA . THR B 1 226 ? -7.449 -39.844 2.809 1 97.75 226 THR B CA 1
ATOM 4482 C C . THR B 1 226 ? -8.078 -40.594 1.644 1 97.75 226 THR B C 1
ATOM 4484 O O . THR B 1 226 ? -7.68 -41.719 1.337 1 97.75 226 THR B O 1
ATOM 4487 N N . SER B 1 227 ? -9 -39.969 1.011 1 97.69 227 SER B N 1
ATOM 4488 C CA . SER B 1 227 ? -9.68 -40.5 -0.159 1 97.69 227 SER B CA 1
ATOM 4489 C C . SER B 1 227 ? -9.336 -39.719 -1.418 1 97.69 227 SER B C 1
ATOM 4491 O O . SER B 1 227 ? -9.578 -38.5 -1.483 1 97.69 227 SER B O 1
ATOM 4493 N N . PHE B 1 228 ? -8.852 -40.469 -2.4 1 97.81 228 PHE B N 1
ATOM 4494 C CA . PHE B 1 228 ? -8.562 -39.844 -3.684 1 97.81 228 PHE B CA 1
ATOM 4495 C C . PHE B 1 228 ? -9.805 -39.156 -4.254 1 97.81 228 PHE B C 1
ATOM 4497 O O . PHE B 1 228 ? -9.742 -38.062 -4.766 1 97.81 228 PHE B O 1
ATOM 4504 N N . GLU B 1 229 ? -10.938 -39.812 -4.102 1 97.75 229 GLU B N 1
ATOM 4505 C CA . GLU B 1 229 ? -12.188 -39.344 -4.68 1 97.75 229 GLU B CA 1
ATOM 4506 C C . GLU B 1 229 ? -12.633 -38.031 -4.027 1 97.75 229 GLU B C 1
ATOM 4508 O O . GLU B 1 229 ? -13.094 -37.125 -4.711 1 97.75 229 GLU B O 1
ATOM 4513 N N . ARG B 1 230 ? -12.445 -37.969 -2.754 1 97.88 230 ARG B N 1
ATOM 4514 C CA . ARG B 1 230 ? -12.828 -36.75 -2.037 1 97.88 230 ARG B CA 1
ATOM 4515 C C . ARG B 1 230 ? -11.93 -35.562 -2.412 1 97.88 230 ARG B C 1
ATOM 4517 O O . ARG B 1 230 ? -12.406 -34.469 -2.609 1 97.88 230 ARG B O 1
ATOM 4524 N N . ALA B 1 231 ? -10.648 -35.812 -2.508 1 98.38 231 ALA B N 1
ATOM 4525 C CA . ALA B 1 231 ? -9.695 -34.781 -2.928 1 98.38 231 ALA B CA 1
ATOM 4526 C C . ALA B 1 231 ? -10.016 -34.281 -4.336 1 98.38 231 ALA B C 1
ATOM 4528 O O . ALA B 1 231 ? -10.031 -33.094 -4.582 1 98.38 231 ALA B O 1
ATOM 4529 N N . MET B 1 232 ? -10.32 -35.25 -5.219 1 97.5 232 MET B N 1
ATOM 4530 C CA . MET B 1 232 ? -10.57 -34.938 -6.621 1 97.5 232 MET B CA 1
ATOM 4531 C C . MET B 1 232 ? -11.867 -34.125 -6.777 1 97.5 232 MET B C 1
ATOM 4533 O O . MET B 1 232 ? -11.938 -33.219 -7.594 1 97.5 232 MET B O 1
ATOM 4537 N N . GLU B 1 233 ? -12.859 -34.531 -6.012 1 96.31 233 GLU B N 1
ATOM 4538 C CA . GLU B 1 233 ? -14.125 -33.812 -6.059 1 96.31 233 GLU B CA 1
ATOM 4539 C C . GLU B 1 233 ? -13.945 -32.312 -5.711 1 96.31 233 GLU B C 1
ATOM 4541 O O . GLU B 1 233 ? -14.5 -31.453 -6.383 1 96.31 233 GLU B O 1
ATOM 4546 N N . ARG B 1 234 ? -13.148 -32.062 -4.738 1 95.81 234 ARG B N 1
ATOM 4547 C CA . ARG B 1 234 ? -12.867 -30.688 -4.34 1 95.81 234 ARG B CA 1
ATOM 4548 C C . ARG B 1 234 ? -12.016 -29.984 -5.387 1 95.81 234 ARG B C 1
ATOM 4550 O O . ARG B 1 234 ? -12.281 -28.828 -5.727 1 95.81 234 ARG B O 1
ATOM 4557 N N . ALA B 1 235 ? -11.023 -30.641 -5.844 1 96.31 235 ALA B N 1
ATOM 4558 C CA . ALA B 1 235 ? -10.117 -30.062 -6.828 1 96.31 235 ALA B CA 1
ATOM 4559 C C . ALA B 1 235 ? -10.867 -29.672 -8.102 1 96.31 235 ALA B C 1
ATOM 4561 O O . ALA B 1 235 ? -10.555 -28.656 -8.727 1 96.31 235 ALA B O 1
ATOM 4562 N N . ARG B 1 236 ? -11.859 -30.422 -8.43 1 94.88 236 ARG B N 1
ATOM 4563 C CA . ARG B 1 236 ? -12.633 -30.203 -9.648 1 94.88 236 ARG B CA 1
ATOM 4564 C C . ARG B 1 236 ? -13.297 -28.828 -9.633 1 94.88 236 ARG B C 1
ATOM 4566 O O . ARG B 1 236 ? -13.477 -28.219 -10.688 1 94.88 236 ARG B O 1
ATOM 4573 N N . GLN B 1 237 ? -13.625 -28.391 -8.484 1 91.5 237 GLN B N 1
ATOM 4574 C CA . GLN B 1 237 ? -14.297 -27.109 -8.352 1 91.5 237 GLN B CA 1
ATOM 4575 C C . GLN B 1 237 ? -13.367 -25.953 -8.742 1 91.5 237 GLN B C 1
ATOM 4577 O O . GLN B 1 237 ? -13.82 -24.828 -8.953 1 91.5 237 GLN B O 1
ATOM 4582 N N . PHE B 1 238 ? -12.102 -26.219 -8.875 1 92.12 238 PHE B N 1
ATOM 4583 C CA . PHE B 1 238 ? -11.117 -25.188 -9.164 1 92.12 238 PHE B CA 1
ATOM 4584 C C . PHE B 1 238 ? -10.461 -25.406 -10.516 1 92.12 238 PHE B C 1
ATOM 4586 O O . PHE B 1 238 ? -9.422 -24.812 -10.82 1 92.12 238 PHE B O 1
ATOM 4593 N N . SER B 1 239 ? -11.062 -26.266 -11.32 1 90.44 239 SER B N 1
ATOM 4594 C CA . SER B 1 239 ? -10.492 -26.672 -12.602 1 90.44 239 SER B CA 1
ATOM 4595 C C . SER B 1 239 ? -10.516 -25.531 -13.609 1 90.44 239 SER B C 1
ATOM 4597 O O . SER B 1 239 ? -9.844 -25.594 -14.641 1 90.44 239 SER B O 1
ATOM 4599 N N . GLY B 1 240 ? -11.234 -24.422 -13.266 1 86.5 240 GLY B N 1
ATOM 4600 C CA . GLY B 1 240 ? -11.289 -23.266 -14.141 1 86.5 240 GLY B CA 1
ATOM 4601 C C . GLY B 1 240 ? -9.922 -22.688 -14.469 1 86.5 240 GLY B C 1
ATOM 4602 O O . GLY B 1 240 ? -9.719 -22.141 -15.555 1 86.5 240 GLY B O 1
ATOM 4603 N N . VAL B 1 241 ? -8.992 -22.844 -13.602 1 87.62 241 VAL B N 1
ATOM 4604 C CA . VAL B 1 241 ? -7.652 -22.312 -13.797 1 87.62 241 VAL B CA 1
ATOM 4605 C C . VAL B 1 241 ? -6.996 -22.984 -15 1 87.62 241 VAL B C 1
ATOM 4607 O O . VAL B 1 241 ? -6.195 -22.375 -15.711 1 87.62 241 VAL B O 1
ATOM 4610 N N . ILE B 1 242 ? -7.355 -24.234 -15.273 1 90.12 242 ILE B N 1
ATOM 4611 C CA . ILE B 1 242 ? -6.805 -24.969 -16.406 1 90.12 242 ILE B CA 1
ATOM 4612 C C . ILE B 1 242 ? -7.371 -24.422 -17.703 1 90.12 242 ILE B C 1
ATOM 4614 O O . ILE B 1 242 ? -6.652 -24.297 -18.703 1 90.12 242 ILE B O 1
ATOM 4618 N N . VAL B 1 243 ? -8.594 -24.016 -17.609 1 85.56 243 VAL B N 1
ATOM 4619 C CA . VAL B 1 243 ? -9.234 -23.406 -18.766 1 85.56 243 VAL B CA 1
ATOM 4620 C C . VAL B 1 243 ? -8.555 -22.078 -19.078 1 85.56 243 VAL B C 1
ATOM 4622 O O . VAL B 1 243 ? -8.359 -21.734 -20.25 1 85.56 243 VAL B O 1
ATOM 4625 N N . SER B 1 244 ? -8.18 -21.406 -18 1 81.62 244 SER B N 1
ATOM 4626 C CA . SER B 1 244 ? -7.512 -20.125 -18.156 1 81.62 244 SER B CA 1
ATOM 4627 C C . SER B 1 244 ? -6.113 -20.297 -18.75 1 81.62 244 SER B C 1
ATOM 4629 O O . SER B 1 244 ? -5.535 -19.344 -19.266 1 81.62 244 SER B O 1
ATOM 4631 N N . ALA B 1 245 ? -5.594 -21.469 -18.688 1 85.88 245 ALA B N 1
ATOM 4632 C CA . ALA B 1 245 ? -4.285 -21.828 -19.219 1 85.88 245 ALA B CA 1
ATOM 4633 C C . ALA B 1 245 ? -4.414 -22.781 -20.406 1 85.88 245 ALA B C 1
ATOM 4635 O O . ALA B 1 245 ? -3.695 -23.781 -20.469 1 85.88 245 ALA B O 1
ATOM 4636 N N . ALA B 1 246 ? -5.25 -22.5 -21.281 1 84.88 246 ALA B N 1
ATOM 4637 C CA . ALA B 1 246 ? -5.586 -23.406 -22.375 1 84.88 246 ALA B CA 1
ATOM 4638 C C . ALA B 1 246 ? -4.371 -23.688 -23.25 1 84.88 246 ALA B C 1
ATOM 4640 O O . ALA B 1 246 ? -4.195 -24.797 -23.75 1 84.88 246 ALA B O 1
ATOM 4641 N N . GLU B 1 247 ? -3.566 -22.734 -23.469 1 86.12 247 GLU B N 1
ATOM 4642 C CA . GLU B 1 247 ? -2.361 -22.906 -24.281 1 86.12 247 GLU B CA 1
ATOM 4643 C C . GLU B 1 247 ? -1.433 -23.953 -23.656 1 86.12 247 GLU B C 1
ATOM 4645 O O . GLU B 1 247 ? -0.843 -24.766 -24.359 1 86.12 247 GLU B O 1
ATOM 4650 N N . LYS B 1 248 ? -1.295 -23.922 -22.406 1 90.25 248 LYS B N 1
ATOM 4651 C CA . LYS B 1 248 ? -0.449 -24.891 -21.703 1 90.25 248 LYS B CA 1
ATOM 4652 C C . LYS B 1 248 ? -1.076 -26.281 -21.703 1 90.25 248 LYS B C 1
ATOM 4654 O O . LYS B 1 248 ? -0.367 -27.281 -21.766 1 90.25 248 LYS B O 1
ATOM 4659 N N . ALA B 1 249 ? -2.385 -26.312 -21.594 1 91.62 249 ALA B N 1
ATOM 4660 C CA . ALA B 1 249 ? -3.072 -27.594 -21.703 1 91.62 249 ALA B CA 1
ATOM 4661 C C . ALA B 1 249 ? -2.801 -28.234 -23.062 1 91.62 249 ALA B C 1
ATOM 4663 O O . ALA B 1 249 ? -2.516 -29.438 -23.141 1 91.62 249 ALA B O 1
ATOM 4664 N N . GLU B 1 250 ? -2.84 -27.406 -24.047 1 90.94 250 GLU B N 1
ATOM 4665 C CA . GLU B 1 250 ? -2.539 -27.906 -25.391 1 90.94 250 GLU B CA 1
ATOM 4666 C C . GLU B 1 250 ? -1.081 -28.359 -25.5 1 90.94 250 GLU B C 1
ATOM 4668 O O . GLU B 1 250 ? -0.784 -29.391 -26.094 1 90.94 250 GLU B O 1
ATOM 4673 N N . GLN B 1 251 ? -0.258 -27.578 -24.969 1 92.44 251 GLN B N 1
ATOM 4674 C CA . GLN B 1 251 ? 1.163 -27.906 -24.969 1 92.44 251 GLN B CA 1
ATOM 4675 C C . GLN B 1 251 ? 1.412 -29.25 -24.266 1 92.44 251 GLN B C 1
ATOM 4677 O O . GLN B 1 251 ? 2.314 -30 -24.641 1 92.44 251 GLN B O 1
ATOM 4682 N N . ALA B 1 252 ? 0.637 -29.516 -23.25 1 94.56 252 ALA B N 1
ATOM 4683 C CA . ALA B 1 252 ? 0.773 -30.734 -22.469 1 94.56 252 ALA B CA 1
ATOM 4684 C C . ALA B 1 252 ? 0.185 -31.938 -23.219 1 94.56 252 ALA B C 1
ATOM 4686 O O . ALA B 1 252 ? 0.362 -33.062 -22.797 1 94.56 252 ALA B O 1
ATOM 4687 N N . GLY B 1 253 ? -0.551 -31.625 -24.297 1 93.75 253 GLY B N 1
ATOM 4688 C CA . GLY B 1 253 ? -1.084 -32.719 -25.125 1 93.75 253 GLY B CA 1
ATOM 4689 C C . GLY B 1 253 ? -2.58 -32.906 -24.969 1 93.75 253 GLY B C 1
ATOM 4690 O O . GLY B 1 253 ? -3.148 -33.844 -25.484 1 93.75 253 GLY B O 1
ATOM 4691 N N . TYR B 1 254 ? -3.162 -31.938 -24.25 1 92.5 254 TYR B N 1
ATOM 4692 C CA . TYR B 1 254 ? -4.602 -32.031 -24.062 1 92.5 254 TYR B CA 1
ATOM 4693 C C . TYR B 1 254 ? -5.355 -31.188 -25.062 1 92.5 254 TYR B C 1
ATOM 4695 O O . TYR B 1 254 ? -4.801 -30.234 -25.625 1 92.5 254 TYR B O 1
ATOM 4703 N N . SER B 1 255 ? -6.602 -31.609 -25.406 1 83.75 255 SER B N 1
ATOM 4704 C CA . SER B 1 255 ? -7.469 -30.844 -26.297 1 83.75 255 SER B CA 1
ATOM 4705 C C . SER B 1 255 ? -8.648 -30.234 -25.531 1 83.75 255 SER B C 1
ATOM 4707 O O . SER B 1 255 ? -9.43 -30.969 -24.906 1 83.75 255 SER B O 1
ATOM 4709 N N . LEU B 1 256 ? -8.555 -28.922 -25.312 1 77.88 256 LEU B N 1
ATOM 4710 C CA . LEU B 1 256 ? -9.703 -28.203 -24.766 1 77.88 256 LEU B CA 1
ATOM 4711 C C . LEU B 1 256 ? -10.445 -27.453 -25.859 1 77.88 256 LEU B C 1
ATOM 4713 O O . LEU B 1 256 ? -9.859 -26.625 -26.562 1 77.88 256 LEU B O 1
ATOM 4717 N N . GLU B 1 257 ? -11.539 -27.969 -26.344 1 72 257 GLU B N 1
ATOM 4718 C CA . GLU B 1 257 ? -12.305 -27.281 -27.375 1 72 257 GLU B CA 1
ATOM 4719 C C . GLU B 1 257 ? -12.891 -25.984 -26.875 1 72 257 GLU B C 1
ATOM 4721 O O . GLU B 1 257 ? -13.922 -25.969 -26.188 1 72 257 GLU B O 1
ATOM 4726 N N . MET B 1 258 ? -12.156 -24.969 -27.094 1 71.31 258 MET B N 1
ATOM 4727 C CA . MET B 1 258 ? -12.625 -23.656 -26.672 1 71.31 258 MET B CA 1
ATOM 4728 C C . MET B 1 258 ? -13.703 -23.141 -27.625 1 71.31 258 MET B C 1
ATOM 4730 O O . MET B 1 258 ? -13.641 -23.391 -28.828 1 71.31 258 MET B O 1
ATOM 4734 N N . PRO B 1 259 ? -14.742 -22.625 -26.984 1 66.75 259 PRO B N 1
ATOM 4735 C CA . PRO B 1 259 ? -15.758 -22.047 -27.859 1 66.75 259 PRO B CA 1
ATOM 4736 C C . PRO B 1 259 ? -15.195 -20.953 -28.766 1 66.75 259 PRO B C 1
ATOM 4738 O O . PRO B 1 259 ? -14.18 -20.344 -28.438 1 66.75 259 PRO B O 1
ATOM 4741 N N . GLU B 1 260 ? -15.883 -20.719 -29.922 1 62.66 260 GLU B N 1
ATOM 4742 C CA . GLU B 1 260 ? -15.508 -19.672 -30.859 1 62.66 260 GLU B CA 1
ATOM 4743 C C . GLU B 1 260 ? -15.539 -18.297 -30.188 1 62.66 260 GLU B C 1
ATOM 4745 O O . GLU B 1 260 ? -16.453 -18 -29.406 1 62.66 260 GLU B O 1
ATOM 4750 N N . GLY B 1 261 ? -14.484 -17.469 -30.297 1 60.38 261 GLY B N 1
ATOM 4751 C CA . GLY B 1 261 ? -14.477 -16.094 -29.79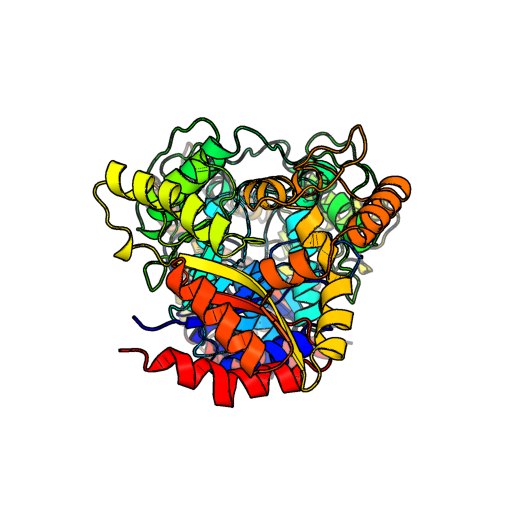7 1 60.38 261 GLY B CA 1
ATOM 4752 C C . GLY B 1 261 ? -13.781 -15.969 -28.453 1 60.38 261 GLY B C 1
ATOM 4753 O O . GLY B 1 261 ? -13.547 -14.852 -27.984 1 60.38 261 GLY B O 1
ATOM 4754 N N . ILE B 1 262 ? -13.586 -17.109 -27.859 1 63 262 ILE B N 1
ATOM 4755 C CA . ILE B 1 262 ? -12.891 -17.016 -26.578 1 63 262 ILE B CA 1
ATOM 4756 C C . ILE B 1 262 ? -11.406 -17.312 -26.766 1 63 262 ILE B C 1
ATOM 4758 O O . ILE B 1 262 ? -11.047 -18.391 -27.234 1 63 262 ILE B O 1
ATOM 4762 N N . SER B 1 263 ? -10.703 -16.188 -26.656 1 61.06 263 SER B N 1
ATOM 4763 C CA . SER B 1 263 ? -9.258 -16.344 -26.781 1 61.06 263 SER B CA 1
ATOM 4764 C C . SER B 1 263 ? -8.719 -17.344 -25.766 1 61.06 263 SER B C 1
ATOM 4766 O O . SER B 1 263 ? -9.297 -17.516 -24.688 1 61.06 263 SER B O 1
ATOM 4768 N N . LYS B 1 264 ? -7.723 -18.047 -26.172 1 56.09 264 LYS B N 1
ATOM 4769 C CA . LYS B 1 264 ? -7.039 -19 -25.297 1 56.09 264 LYS B CA 1
ATOM 4770 C C . LYS B 1 264 ? -6.375 -18.281 -24.125 1 56.09 264 LYS B C 1
ATOM 4772 O O . LYS B 1 264 ? -5.965 -18.922 -23.141 1 56.09 264 LYS B O 1
ATOM 4777 N N . LYS B 1 265 ? -6.309 -16.938 -24.156 1 57.41 265 LYS B N 1
ATOM 4778 C CA . LYS B 1 265 ? -5.781 -16.125 -23.062 1 57.41 265 LYS B CA 1
ATOM 4779 C C . LYS B 1 265 ? -6.891 -15.297 -22.406 1 57.41 265 LYS B C 1
ATOM 4781 O O . LYS B 1 265 ? -6.629 -14.234 -21.844 1 57.41 265 LYS B O 1
ATOM 4786 N N . PHE B 1 266 ? -8.07 -15.727 -22.562 1 54.84 266 PHE B N 1
ATOM 4787 C CA . PHE B 1 266 ? -9.266 -14.945 -22.266 1 54.84 266 PHE B CA 1
ATOM 4788 C C . PHE B 1 266 ? -9.289 -14.531 -20.797 1 54.84 266 PHE B C 1
ATOM 4790 O O . PHE B 1 266 ? -9.656 -13.398 -20.469 1 54.84 266 PHE B O 1
ATOM 4797 N N . TYR B 1 267 ? -8.75 -15.367 -19.984 1 54.53 267 TYR B N 1
ATOM 4798 C CA . TYR B 1 267 ? -8.852 -15.078 -18.562 1 54.53 267 TYR B CA 1
ATOM 4799 C C . TYR B 1 267 ? -7.988 -13.875 -18.188 1 54.53 267 TYR B C 1
ATOM 4801 O O . TYR B 1 267 ? -8.383 -13.062 -17.344 1 54.53 267 TYR B O 1
ATOM 4809 N N . PHE B 1 268 ? -6.977 -13.711 -18.953 1 56.97 268 PHE B N 1
ATOM 4810 C CA . PHE B 1 268 ? -6.07 -12.625 -18.609 1 56.97 268 PHE B CA 1
ATOM 4811 C C . PHE B 1 268 ? -6.434 -11.359 -19.391 1 56.97 268 PHE B C 1
ATOM 4813 O O . PHE B 1 268 ? -6.246 -10.25 -18.891 1 56.97 268 PHE B O 1
ATOM 4820 N N . GLU B 1 269 ? -7.059 -11.672 -20.516 1 57.06 269 GLU B N 1
ATOM 4821 C CA . GLU B 1 269 ? -7.223 -10.539 -21.422 1 57.06 269 GLU B CA 1
ATOM 4822 C C . GLU B 1 269 ? -8.672 -10.07 -21.453 1 57.06 269 GLU B C 1
ATOM 4824 O O . GLU B 1 269 ? -8.953 -8.938 -21.859 1 57.06 269 GLU B O 1
ATOM 4829 N N . GLN B 1 270 ? -9.508 -11.078 -21.031 1 59.28 270 GLN B N 1
ATOM 4830 C CA . GLN B 1 270 ? -10.914 -10.703 -21.141 1 59.28 270 GLN B CA 1
ATOM 4831 C C . GLN B 1 270 ? -11.57 -10.609 -19.766 1 59.28 270 GLN B C 1
ATOM 4833 O O . GLN B 1 270 ? -11.211 -11.344 -18.844 1 59.28 270 GLN B O 1
ATOM 4838 N N . LEU B 1 271 ? -12.5 -9.633 -19.734 1 58.19 271 LEU B N 1
ATOM 4839 C CA . LEU B 1 271 ? -13.266 -9.383 -18.516 1 58.19 271 LEU B CA 1
ATOM 4840 C C . LEU B 1 271 ? -14.367 -10.43 -18.344 1 58.19 271 LEU B C 1
ATOM 4842 O O . LEU B 1 271 ? -15.172 -10.648 -19.25 1 58.19 271 LEU B O 1
ATOM 4846 N N . LEU B 1 272 ? -14.266 -11.273 -17.375 1 59.25 272 LEU B N 1
ATOM 4847 C CA . LEU B 1 272 ? -15.289 -12.273 -17.109 1 59.25 272 LEU B CA 1
ATOM 4848 C C . LEU B 1 272 ? -16.422 -11.672 -16.281 1 59.25 272 LEU B C 1
ATOM 4850 O O . LEU B 1 272 ? -16.844 -12.266 -15.281 1 59.25 272 LEU B O 1
ATOM 4854 N N . LEU B 1 273 ? -16.891 -10.555 -16.656 1 63.91 273 LEU B N 1
ATOM 4855 C CA . LEU B 1 273 ? -17.797 -9.906 -15.719 1 63.91 273 LEU B CA 1
ATOM 4856 C C . LEU B 1 273 ? -19.234 -9.984 -16.219 1 63.91 273 LEU B C 1
ATOM 4858 O O . LEU B 1 273 ? -20.172 -9.648 -15.484 1 63.91 273 LEU B O 1
ATOM 4862 N N . ASP B 1 274 ? -19.359 -10.531 -17.375 1 68.94 274 ASP B N 1
ATOM 4863 C CA . ASP B 1 274 ? -20.766 -10.641 -17.766 1 68.94 274 ASP B CA 1
ATOM 4864 C C . ASP B 1 274 ? -21.266 -12.078 -17.625 1 68.94 274 ASP B C 1
ATOM 4866 O O . ASP B 1 274 ? -20.484 -13.016 -17.656 1 68.94 274 ASP B O 1
ATOM 4870 N N . ASP B 1 275 ? -22.547 -12.211 -17.312 1 71 275 ASP B N 1
ATOM 4871 C CA . ASP B 1 275 ? -23.219 -13.469 -17 1 71 275 ASP B CA 1
ATOM 4872 C C . ASP B 1 275 ? -22.984 -14.5 -18.109 1 71 275 ASP B C 1
ATOM 4874 O O . ASP B 1 275 ? -22.812 -15.688 -17.828 1 71 275 ASP B O 1
ATOM 4878 N N . LYS B 1 276 ? -23 -14.031 -19.281 1 73.94 276 LYS B N 1
ATOM 4879 C CA . LYS B 1 276 ? -22.812 -14.961 -20.391 1 73.94 276 LYS B CA 1
ATOM 4880 C C . LYS B 1 276 ? -21.422 -15.57 -20.375 1 73.94 276 LYS B C 1
ATOM 4882 O O . LYS B 1 276 ? -21.266 -16.781 -20.547 1 73.94 276 LYS B O 1
ATOM 4887 N N . MET B 1 277 ? -20.438 -14.703 -20.125 1 73.19 277 MET B N 1
ATOM 4888 C CA . MET B 1 277 ? -19.047 -15.18 -20.094 1 73.19 277 MET B CA 1
ATOM 4889 C C . MET B 1 277 ? -18.812 -16.094 -18.891 1 73.19 277 MET B C 1
ATOM 4891 O O . MET B 1 277 ? -18.078 -17.078 -19 1 73.19 277 MET B O 1
ATOM 4895 N N . LEU B 1 278 ? -19.453 -15.789 -17.906 1 75.38 278 LEU B N 1
ATOM 4896 C CA . LEU B 1 278 ? -19.328 -16.609 -16.719 1 75.38 278 LEU B CA 1
ATOM 4897 C C . LEU B 1 278 ? -19.922 -18 -16.953 1 75.38 278 LEU B C 1
ATOM 4899 O O . LEU B 1 278 ? -19.344 -19 -16.516 1 75.38 278 LEU B O 1
ATOM 4903 N N . MET B 1 279 ? -21.016 -18 -17.578 1 77.56 279 MET B N 1
ATOM 4904 C CA . MET B 1 279 ? -21.672 -19.266 -17.875 1 77.56 279 MET B CA 1
ATOM 4905 C C . MET B 1 279 ? -20.797 -20.125 -18.812 1 77.56 279 MET B C 1
ATOM 4907 O O . MET B 1 279 ? -20.703 -21.344 -18.641 1 77.56 279 MET B O 1
ATOM 4911 N N . GLU B 1 280 ? -20.234 -19.453 -19.75 1 75.75 280 GLU B N 1
ATOM 4912 C CA . GLU B 1 280 ? -19.328 -20.156 -20.656 1 75.75 280 GLU B CA 1
ATOM 4913 C C . GLU B 1 280 ? -18.109 -20.688 -19.922 1 75.75 280 GLU B C 1
ATOM 4915 O O . GLU B 1 280 ? -17.641 -21.797 -20.203 1 75.75 280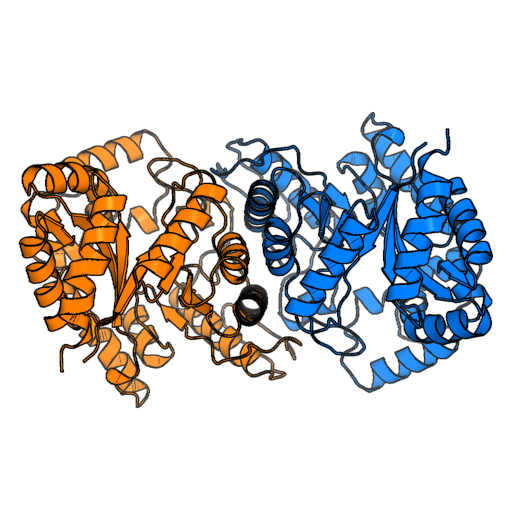 GLU B O 1
ATOM 4920 N N . PHE B 1 281 ? -17.641 -19.906 -19.094 1 78 281 PHE B N 1
ATOM 4921 C CA . PHE B 1 281 ? -16.5 -20.312 -18.281 1 78 281 PHE B CA 1
ATOM 4922 C C . PHE B 1 281 ? -16.828 -21.547 -17.453 1 78 281 PHE B C 1
ATOM 4924 O O . PHE B 1 281 ? -16.016 -22.469 -17.344 1 78 281 PHE B O 1
ATOM 4931 N N . VAL B 1 282 ? -17.984 -21.547 -16.938 1 77.62 282 VAL B N 1
ATOM 4932 C CA . VAL B 1 282 ? -18.422 -22.672 -16.125 1 77.62 282 VAL B CA 1
ATOM 4933 C C . VAL B 1 282 ? -18.562 -23.922 -16.984 1 77.62 282 VAL B C 1
ATOM 4935 O O . VAL B 1 282 ? -18.156 -25.016 -16.578 1 77.62 282 VAL B O 1
ATOM 4938 N N . LYS B 1 283 ? -19.078 -23.719 -18.125 1 80.25 283 LYS B N 1
ATOM 4939 C CA . LYS B 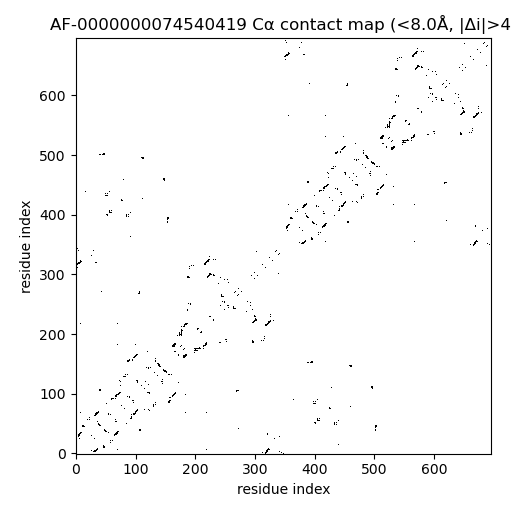1 283 ? -19.219 -24.844 -19.047 1 80.25 283 LYS B CA 1
ATOM 4940 C C . LYS B 1 283 ? -17.875 -25.406 -19.453 1 80.25 283 LYS B C 1
ATOM 4942 O O . LYS B 1 283 ? -17.688 -26.625 -19.484 1 80.25 283 LYS B O 1
ATOM 4947 N N . LEU B 1 284 ? -16.984 -24.562 -19.75 1 80.06 284 LEU B N 1
ATOM 4948 C CA . LEU B 1 284 ? -15.648 -25 -20.156 1 80.06 284 LEU B CA 1
ATOM 4949 C C . LEU B 1 284 ? -14.945 -25.719 -19 1 80.06 284 LEU B C 1
ATOM 4951 O O . LEU B 1 284 ? -14.219 -26.688 -19.219 1 80.06 284 LEU B O 1
ATOM 4955 N N . SER B 1 285 ? -15.18 -25.25 -17.875 1 83.25 285 SER B N 1
ATOM 4956 C CA . SER B 1 285 ? -14.562 -25.859 -16.703 1 83.25 285 SER B CA 1
ATOM 4957 C C . SER B 1 285 ? -15.078 -27.281 -16.484 1 83.25 285 SER B C 1
ATOM 4959 O O . SER B 1 285 ? -14.344 -28.125 -15.977 1 83.25 285 SER B O 1
ATOM 4961 N N . SER B 1 286 ? -16.281 -27.516 -16.938 1 83.62 286 SER B N 1
ATOM 4962 C CA . SER B 1 286 ? -16.875 -28.844 -16.781 1 83.62 286 SER B CA 1
ATOM 4963 C C . SER B 1 286 ? -16.25 -29.844 -17.734 1 83.62 286 SER B C 1
ATOM 4965 O O . SER B 1 286 ? -16.391 -31.062 -17.547 1 83.62 286 SER B O 1
ATOM 4967 N N . LEU B 1 287 ? -15.516 -29.312 -18.703 1 84.44 287 LEU B N 1
ATOM 4968 C CA . LEU B 1 287 ? -14.898 -30.172 -19.703 1 84.44 287 LEU B CA 1
ATOM 4969 C C . LEU B 1 287 ? -13.508 -30.625 -19.25 1 84.44 287 LEU B C 1
ATOM 4971 O O . LEU B 1 287 ? -12.914 -31.516 -19.859 1 84.44 287 LEU B O 1
ATOM 4975 N N . VAL B 1 288 ? -13.023 -30.031 -18.281 1 91.62 288 VAL B N 1
ATOM 4976 C CA . VAL B 1 288 ? -11.719 -30.422 -17.75 1 91.62 288 VAL B CA 1
ATOM 4977 C C . VAL B 1 288 ? -11.789 -31.844 -17.188 1 91.62 288 VAL B C 1
ATOM 4979 O O . VAL B 1 288 ? -12.633 -32.125 -16.328 1 91.62 288 VAL B O 1
ATOM 4982 N N . THR B 1 289 ? -10.938 -32.75 -17.656 1 93.31 289 THR B N 1
ATOM 4983 C CA . THR B 1 289 ? -10.984 -34.156 -17.281 1 93.31 289 THR B CA 1
ATOM 4984 C C . THR B 1 289 ? -10.203 -34.406 -15.984 1 93.31 289 THR B C 1
ATOM 4986 O O . THR B 1 289 ? -9.398 -33.562 -15.586 1 93.31 289 THR B O 1
ATOM 4989 N N . GLU B 1 290 ? -10.516 -35.5 -15.391 1 95.44 290 GLU B N 1
ATOM 4990 C CA . GLU B 1 290 ? -9.758 -35.906 -14.211 1 95.44 290 GLU B CA 1
ATOM 4991 C C . GLU B 1 290 ? -8.266 -36.031 -14.523 1 95.44 290 GLU B C 1
ATOM 4993 O O . GLU B 1 290 ? -7.43 -35.656 -13.695 1 95.44 290 GLU B O 1
ATOM 4998 N N . GLU B 1 291 ? -7.977 -36.5 -15.664 1 95.94 291 GLU B N 1
ATOM 4999 C CA . GLU B 1 291 ? -6.586 -36.625 -16.094 1 95.94 291 GLU B CA 1
ATOM 5000 C C . GLU B 1 291 ? -5.883 -35.281 -16.125 1 95.94 291 GLU B C 1
ATOM 5002 O O . GLU B 1 291 ? -4.73 -35.156 -15.695 1 95.94 291 GLU B O 1
ATOM 5007 N N . MET B 1 292 ? -6.574 -34.281 -16.641 1 95.94 292 MET B N 1
ATOM 5008 C CA . MET B 1 292 ? -6.02 -32.938 -16.672 1 95.94 292 MET B CA 1
ATOM 5009 C C . MET B 1 292 ? -5.766 -32.406 -15.266 1 95.94 292 MET B C 1
ATOM 5011 O O . MET B 1 292 ? -4.711 -31.828 -14.992 1 95.94 292 MET B O 1
ATOM 5015 N N . ILE B 1 293 ? -6.754 -32.594 -14.398 1 97.19 293 ILE B N 1
ATOM 5016 C CA . ILE B 1 293 ? -6.625 -32.125 -13.031 1 97.19 293 ILE B CA 1
ATOM 5017 C C . ILE B 1 293 ? -5.438 -32.781 -12.352 1 97.19 293 ILE B C 1
ATOM 5019 O O . ILE B 1 293 ? -4.625 -32.125 -11.703 1 97.19 293 ILE B O 1
ATOM 5023 N N . ARG B 1 294 ? -5.223 -34.062 -12.57 1 97.5 294 ARG B N 1
ATOM 5024 C CA . ARG B 1 294 ? -4.121 -34.812 -11.984 1 97.5 294 ARG B CA 1
ATOM 5025 C C . ARG B 1 294 ? -2.777 -34.344 -12.523 1 97.5 294 ARG B C 1
ATOM 5027 O O . ARG B 1 294 ? -1.751 -34.469 -11.852 1 97.5 294 ARG B O 1
ATOM 5034 N N . ASP B 1 295 ? -2.855 -33.844 -13.727 1 97.94 295 ASP B N 1
ATOM 5035 C CA . ASP B 1 295 ? -1.622 -33.406 -14.375 1 97.94 295 ASP B CA 1
ATOM 5036 C C . ASP B 1 295 ? -1.232 -31.984 -13.922 1 97.94 295 ASP B C 1
ATOM 5038 O O . ASP B 1 295 ? -0.047 -31.688 -13.781 1 97.94 295 ASP B O 1
ATOM 5042 N N . PHE B 1 296 ? -2.246 -31.125 -13.617 1 98 296 PHE B N 1
ATOM 5043 C CA . PHE B 1 296 ? -1.999 -29.719 -13.352 1 98 296 PHE B CA 1
ATOM 5044 C C . PHE B 1 296 ? -1.965 -29.453 -11.852 1 98 296 PHE B C 1
ATOM 5046 O O . PHE B 1 296 ? -1.494 -28.391 -11.414 1 98 296 PHE B O 1
ATOM 5053 N N . PHE B 1 297 ? -2.547 -30.328 -11.016 1 98.56 297 PHE B N 1
ATOM 5054 C CA . PHE B 1 297 ? -2.674 -30.109 -9.578 1 98.56 297 PHE B CA 1
ATOM 5055 C C . PHE B 1 297 ? -1.878 -31.156 -8.797 1 98.56 297 PHE B C 1
ATOM 5057 O O . PHE B 1 297 ? -1.41 -32.156 -9.367 1 98.56 297 PHE B O 1
ATOM 5064 N N . ILE B 1 298 ? -1.587 -30.938 -7.547 1 98.75 298 ILE B N 1
ATOM 5065 C CA . ILE B 1 298 ? -1.203 -31.938 -6.559 1 98.75 298 ILE B CA 1
ATOM 5066 C C . ILE B 1 298 ? -2.441 -32.406 -5.809 1 98.75 298 ILE B C 1
ATOM 5068 O O . ILE B 1 298 ? -2.902 -31.766 -4.871 1 98.75 298 ILE B O 1
ATOM 5072 N N . VAL B 1 299 ? -2.98 -33.594 -6.223 1 98.69 299 VAL B N 1
ATOM 5073 C CA . VAL B 1 299 ? -4.305 -33.969 -5.738 1 98.69 299 VAL B CA 1
ATOM 5074 C C . VAL B 1 299 ? -4.32 -35.469 -5.383 1 98.69 299 VAL B C 1
ATOM 5076 O O . VAL B 1 299 ? -3.727 -36.281 -6.09 1 98.69 299 VAL B O 1
ATOM 5079 N N . GLY B 1 300 ? -4.957 -35.844 -4.27 1 98.62 300 GLY B N 1
ATOM 5080 C CA . GLY B 1 300 ? -5.172 -37.219 -3.906 1 98.62 300 GLY B CA 1
ATOM 5081 C C . GLY B 1 300 ? -4.785 -37.531 -2.473 1 98.62 300 GLY B C 1
ATOM 5082 O O . GLY B 1 300 ? -4.91 -36.688 -1.592 1 98.62 300 GLY B O 1
ATOM 5083 N N . THR B 1 301 ? -4.445 -38.812 -2.289 1 98.44 301 THR B N 1
ATOM 5084 C CA . THR B 1 301 ? -3.902 -39.219 -1 1 98.44 301 THR B CA 1
ATOM 5085 C C . THR B 1 301 ? -2.508 -38.625 -0.787 1 98.44 301 THR B C 1
ATOM 5087 O O . THR B 1 301 ? -1.899 -38.094 -1.721 1 98.44 301 THR B O 1
ATOM 5090 N N . PRO B 1 302 ? -2.01 -38.688 0.479 1 98.38 302 PRO B N 1
ATOM 5091 C CA . PRO B 1 302 ? -0.644 -38.219 0.705 1 98.38 302 PRO B CA 1
ATOM 5092 C C . PRO B 1 302 ? 0.372 -38.875 -0.226 1 98.38 302 PRO B C 1
ATOM 5094 O O . PRO B 1 302 ? 1.28 -38.188 -0.726 1 98.38 302 PRO B O 1
ATOM 5097 N N . GLU B 1 303 ? 0.214 -40.156 -0.501 1 98.06 303 GLU B N 1
ATOM 5098 C CA . GLU B 1 303 ? 1.119 -40.875 -1.396 1 98.06 303 GLU B CA 1
ATOM 5099 C C . GLU B 1 303 ? 1.013 -40.344 -2.824 1 98.06 303 GLU B C 1
ATOM 5101 O O . GLU B 1 303 ? 2.027 -40.156 -3.498 1 98.06 303 GLU B O 1
ATOM 5106 N N . ASP B 1 304 ? -0.231 -40.094 -3.26 1 98.31 304 ASP B N 1
ATOM 5107 C CA . ASP B 1 304 ? -0.445 -39.531 -4.578 1 98.31 304 ASP B CA 1
ATOM 5108 C C . ASP B 1 304 ? 0.278 -38.188 -4.711 1 98.31 304 ASP B C 1
ATOM 5110 O O . ASP B 1 304 ? 0.908 -37.906 -5.734 1 98.31 304 ASP B O 1
ATOM 5114 N N . CYS B 1 305 ? 0.112 -37.375 -3.693 1 98.62 305 CYS B N 1
ATOM 5115 C CA . CYS B 1 305 ? 0.674 -36.031 -3.703 1 98.62 305 CYS B CA 1
ATOM 5116 C C . CYS B 1 305 ? 2.197 -36.094 -3.707 1 98.62 305 CYS B C 1
ATOM 5118 O O . CYS B 1 305 ? 2.844 -35.312 -4.422 1 98.62 305 CYS B O 1
ATOM 5120 N N . GLU B 1 306 ? 2.822 -36.969 -2.951 1 97.94 306 GLU B N 1
ATOM 5121 C CA . GLU B 1 306 ? 4.273 -37.125 -2.943 1 97.94 306 GLU B CA 1
ATOM 5122 C C . GLU B 1 306 ? 4.793 -37.5 -4.328 1 97.94 306 GLU B C 1
ATOM 5124 O O . GLU B 1 306 ? 5.805 -36.969 -4.785 1 97.94 306 GLU B O 1
ATOM 5129 N N . GLU B 1 307 ? 4.098 -38.438 -4.922 1 98.12 307 GLU B N 1
ATOM 5130 C CA . GLU B 1 307 ? 4.496 -38.844 -6.258 1 98.12 307 GLU B CA 1
ATOM 5131 C C . GLU B 1 307 ? 4.441 -37.688 -7.246 1 98.12 307 GLU B C 1
ATOM 5133 O O . GLU B 1 307 ? 5.352 -37.531 -8.062 1 98.12 307 GLU B O 1
ATOM 5138 N N . LYS B 1 308 ? 3.352 -36.969 -7.184 1 98.56 308 LYS B N 1
ATOM 5139 C CA . LYS B 1 308 ? 3.199 -35.844 -8.094 1 98.56 308 LYS B CA 1
ATOM 5140 C C . LYS B 1 308 ? 4.27 -34.781 -7.836 1 98.56 308 LYS B C 1
ATOM 5142 O O . LYS B 1 308 ? 4.82 -34.188 -8.773 1 98.56 308 LYS B O 1
ATOM 5147 N N . ILE B 1 309 ? 4.531 -34.469 -6.586 1 98.44 309 ILE B N 1
ATOM 5148 C CA . ILE B 1 309 ? 5.57 -33.5 -6.223 1 98.44 309 ILE B CA 1
ATOM 5149 C C . ILE B 1 309 ? 6.918 -33.969 -6.777 1 98.44 309 ILE B C 1
ATOM 5151 O O . ILE B 1 309 ? 7.684 -33.156 -7.309 1 98.44 309 ILE B O 1
ATOM 5155 N N . GLU B 1 310 ? 7.207 -35.281 -6.695 1 98 310 GLU B N 1
ATOM 5156 C CA . GLU B 1 310 ? 8.445 -35.812 -7.25 1 98 310 GLU B CA 1
ATOM 5157 C C . GLU B 1 310 ? 8.539 -35.531 -8.75 1 98 310 GLU B C 1
ATOM 5159 O O . GLU B 1 310 ? 9.617 -35.219 -9.258 1 98 310 GLU B O 1
ATOM 5164 N N . GLU B 1 311 ? 7.426 -35.719 -9.43 1 98.5 311 GLU B N 1
ATOM 5165 C CA . GLU B 1 311 ? 7.402 -35.406 -10.859 1 98.5 311 GLU B CA 1
ATOM 5166 C C . GLU B 1 311 ? 7.77 -33.969 -11.141 1 98.5 311 GLU B C 1
ATOM 5168 O O . GLU B 1 311 ? 8.547 -33.688 -12.062 1 98.5 311 GLU B O 1
ATOM 5173 N N . PHE B 1 312 ? 7.191 -33.031 -10.359 1 98.69 312 PHE B N 1
ATOM 5174 C CA . PHE B 1 312 ? 7.457 -31.625 -10.547 1 98.69 312 PHE B CA 1
ATOM 5175 C C . PHE B 1 312 ? 8.898 -31.281 -10.18 1 98.69 312 PHE B C 1
ATOM 5177 O O . PHE B 1 312 ? 9.531 -30.453 -10.82 1 98.69 312 PHE B O 1
ATOM 5184 N N . VAL B 1 313 ? 9.414 -31.938 -9.148 1 98.19 313 VAL B N 1
ATOM 5185 C CA . VAL B 1 313 ? 10.797 -31.719 -8.75 1 98.19 313 VAL B CA 1
ATOM 5186 C C . VAL B 1 313 ? 11.734 -32.156 -9.867 1 98.19 313 VAL B C 1
ATOM 5188 O O . VAL B 1 313 ? 12.68 -31.453 -10.219 1 98.19 313 VAL B O 1
ATOM 5191 N N . LYS B 1 314 ? 11.453 -33.312 -10.445 1 97.81 314 LYS B N 1
ATOM 5192 C CA . LYS B 1 314 ? 12.25 -33.812 -11.562 1 97.81 314 LYS B CA 1
ATOM 5193 C C . LYS B 1 314 ? 12.172 -32.875 -12.758 1 97.81 314 LYS B C 1
ATOM 5195 O O . LYS B 1 314 ? 13.133 -32.75 -13.516 1 97.81 314 LYS B O 1
ATOM 5200 N N . ALA B 1 315 ? 11.023 -32.188 -12.82 1 98.44 315 ALA B N 1
ATOM 5201 C CA . ALA B 1 315 ? 10.812 -31.25 -13.922 1 98.44 315 ALA B CA 1
ATOM 5202 C C . ALA B 1 315 ? 11.555 -29.953 -13.672 1 98.44 315 ALA B C 1
ATOM 5204 O O . ALA B 1 315 ? 11.703 -29.125 -14.578 1 98.44 315 ALA B O 1
ATOM 5205 N N . GLY B 1 316 ? 11.992 -29.703 -12.398 1 97.81 316 GLY B N 1
ATOM 5206 C CA . GLY B 1 316 ? 12.836 -28.547 -12.141 1 97.81 316 GLY B CA 1
ATOM 5207 C C . GLY B 1 316 ? 12.281 -27.625 -11.062 1 97.81 316 GLY B C 1
ATOM 5208 O O . GLY B 1 316 ? 12.891 -26.609 -10.734 1 97.81 316 GLY B O 1
ATOM 5209 N N . VAL B 1 317 ? 11.117 -27.969 -10.453 1 98.38 317 VAL B N 1
ATOM 5210 C CA . VAL B 1 317 ? 10.523 -27.125 -9.43 1 98.38 317 VAL B CA 1
ATOM 5211 C C . VAL B 1 317 ? 11.312 -27.234 -8.125 1 98.38 317 VAL B C 1
ATOM 5213 O O . VAL B 1 317 ? 11.617 -28.344 -7.676 1 98.38 317 VAL B O 1
ATOM 5216 N N . LYS B 1 318 ? 11.641 -26.094 -7.555 1 97.44 318 LYS B N 1
ATOM 5217 C CA . LYS B 1 318 ? 12.383 -26.078 -6.297 1 97.44 318 LYS B CA 1
ATOM 5218 C C . LYS B 1 318 ? 11.57 -25.406 -5.191 1 97.44 318 LYS B C 1
ATOM 5220 O O . LYS B 1 318 ? 11.906 -25.516 -4.012 1 97.44 318 LYS B O 1
ATOM 5225 N N . HIS B 1 319 ? 10.562 -24.688 -5.535 1 98.31 319 HIS B N 1
ATOM 5226 C CA . HIS B 1 319 ? 9.773 -23.891 -4.602 1 98.31 319 HIS B CA 1
ATOM 5227 C C . HIS B 1 319 ? 8.289 -23.938 -4.953 1 98.31 319 HIS B C 1
ATOM 5229 O O . HIS B 1 319 ? 7.859 -23.281 -5.91 1 98.31 319 HIS B O 1
ATOM 5235 N N . PHE B 1 320 ? 7.543 -24.703 -4.145 1 98.62 320 PHE B N 1
ATOM 5236 C CA . PHE B 1 320 ? 6.105 -24.797 -4.367 1 98.62 320 PHE B CA 1
ATOM 5237 C C . PHE B 1 320 ? 5.363 -23.734 -3.58 1 98.62 320 PHE B C 1
ATOM 5239 O O . PHE B 1 320 ? 5.582 -23.562 -2.379 1 98.62 320 PHE B O 1
ATOM 5246 N N . MET B 1 321 ? 4.555 -23 -4.211 1 98.69 321 MET B N 1
ATOM 5247 C CA . MET B 1 321 ? 3.625 -22.062 -3.578 1 98.69 321 MET B CA 1
ATOM 5248 C C . MET B 1 321 ? 2.193 -22.578 -3.668 1 98.69 321 MET B C 1
ATOM 5250 O O . MET B 1 321 ? 1.519 -22.375 -4.68 1 98.69 321 MET B O 1
ATOM 5254 N N . LEU B 1 322 ? 1.712 -23.125 -2.592 1 98.62 322 LEU B N 1
ATOM 5255 C CA . LEU B 1 322 ? 0.555 -24.016 -2.592 1 98.62 322 LEU B CA 1
ATOM 5256 C C . LEU B 1 322 ? -0.735 -23.234 -2.389 1 98.62 322 LEU B C 1
ATOM 5258 O O . LEU B 1 322 ? -0.844 -22.438 -1.445 1 98.62 322 LEU B O 1
ATOM 5262 N N . ILE B 1 323 ? -1.595 -23.438 -3.27 1 98.19 323 ILE B N 1
ATOM 5263 C CA . ILE B 1 323 ? -2.979 -23.016 -3.086 1 98.19 323 ILE B CA 1
ATOM 5264 C C . ILE B 1 323 ? -3.801 -24.172 -2.518 1 98.19 323 ILE B C 1
ATOM 5266 O O . ILE B 1 323 ? -4.176 -25.094 -3.246 1 98.19 323 ILE B O 1
ATOM 5270 N N . ASN B 1 324 ? -4.117 -24.094 -1.258 1 97.69 324 ASN B N 1
ATOM 5271 C CA . ASN B 1 324 ? -4.793 -25.156 -0.536 1 97.69 324 ASN B CA 1
ATOM 5272 C C . ASN B 1 324 ? -6.289 -25.188 -0.836 1 97.69 324 ASN B C 1
ATOM 5274 O O . ASN B 1 324 ? -7.031 -24.312 -0.378 1 97.69 324 ASN B O 1
ATOM 5278 N N . VAL B 1 325 ? -6.711 -26.234 -1.524 1 96.06 325 VAL B N 1
ATOM 5279 C CA . VAL B 1 325 ? -8.125 -26.328 -1.872 1 96.06 325 VAL B CA 1
ATOM 5280 C C . VAL B 1 325 ? -8.688 -27.656 -1.395 1 96.06 325 VAL B C 1
ATOM 5282 O O . VAL B 1 325 ? -9.688 -28.156 -1.936 1 96.06 325 VAL B O 1
ATOM 5285 N N . GLY B 1 326 ? -8.055 -28.297 -0.493 1 95.19 326 GLY B N 1
ATOM 5286 C CA . GLY B 1 326 ? -8.508 -29.562 0.038 1 95.19 326 GLY B CA 1
ATOM 5287 C C . GLY B 1 326 ? -9.805 -29.469 0.826 1 95.19 326 GLY B C 1
ATOM 5288 O O . GLY B 1 326 ? -10.172 -28.375 1.285 1 95.19 326 GLY B O 1
ATOM 5289 N N . PRO B 1 327 ? -10.422 -30.609 0.953 1 94.75 327 PRO B N 1
ATOM 5290 C CA . PRO B 1 327 ? -11.695 -30.609 1.675 1 94.75 327 PRO B CA 1
ATOM 5291 C C . PRO B 1 327 ? -11.555 -30.156 3.125 1 94.75 327 PRO B C 1
ATOM 5293 O O . PRO B 1 327 ? -12.445 -29.484 3.656 1 94.75 327 PRO B O 1
ATOM 5296 N N . ASP B 1 328 ? -10.477 -30.5 3.719 1 95.94 328 ASP B N 1
ATOM 5297 C CA . ASP B 1 328 ? -10.109 -30.078 5.062 1 95.94 328 ASP B CA 1
ATOM 5298 C C . ASP B 1 328 ? -8.75 -29.375 5.062 1 95.94 328 ASP B C 1
ATOM 5300 O O . ASP B 1 328 ? -7.707 -30.016 5.125 1 95.94 328 ASP B O 1
ATOM 5304 N N . PRO B 1 329 ? -8.812 -28.016 5.078 1 94.56 329 PRO B N 1
ATOM 5305 C CA . PRO B 1 329 ? -7.559 -27.281 4.969 1 94.56 329 PRO B CA 1
ATOM 5306 C C . PRO B 1 329 ? -6.574 -27.609 6.086 1 94.56 329 PRO B C 1
ATOM 5308 O O . PRO B 1 329 ? -5.359 -27.578 5.875 1 94.56 329 PRO B O 1
ATOM 5311 N N . LYS B 1 330 ? -7.086 -27.922 7.227 1 95.69 330 LYS B N 1
ATOM 5312 C CA . LYS B 1 330 ? -6.207 -28.25 8.344 1 95.69 330 LYS B CA 1
ATOM 5313 C C . LYS B 1 330 ? -5.504 -29.594 8.102 1 95.69 330 LYS B C 1
ATOM 5315 O O . LYS B 1 330 ? -4.34 -29.766 8.469 1 95.69 330 LYS B O 1
ATOM 5320 N N . TYR B 1 331 ? -6.258 -30.5 7.555 1 97.31 331 TYR B N 1
ATOM 5321 C CA . TYR B 1 331 ? -5.664 -31.797 7.238 1 97.31 331 TYR B CA 1
ATOM 5322 C C . TYR B 1 331 ? -4.562 -31.656 6.195 1 97.31 331 TYR B C 1
ATOM 5324 O O . TYR B 1 331 ? -3.508 -32.281 6.305 1 97.31 331 TYR B O 1
ATOM 5332 N N . VAL B 1 332 ? -4.793 -30.859 5.195 1 97.88 332 VAL B N 1
ATOM 5333 C CA . VAL B 1 332 ? -3.797 -30.625 4.156 1 97.88 332 VAL B CA 1
ATOM 5334 C C . VAL B 1 332 ? -2.51 -30.094 4.781 1 97.88 332 VAL B C 1
ATOM 5336 O O . VAL B 1 332 ? -1.419 -30.594 4.5 1 97.88 332 VAL B O 1
ATOM 5339 N N . LEU B 1 333 ? -2.68 -29.078 5.605 1 97.75 333 LEU B N 1
ATOM 5340 C CA . LEU B 1 333 ? -1.521 -28.469 6.25 1 97.75 333 LEU B CA 1
ATOM 5341 C C . LEU B 1 333 ? -0.784 -29.5 7.113 1 97.75 333 LEU B C 1
ATOM 5343 O O . LEU B 1 333 ? 0.449 -29.5 7.152 1 97.75 333 LEU B O 1
ATOM 5347 N N . LYS B 1 334 ? -1.504 -30.297 7.816 1 97.75 334 LYS B N 1
ATOM 5348 C CA . LYS B 1 334 ? -0.916 -31.328 8.656 1 97.75 334 LYS B CA 1
ATOM 5349 C C . LYS B 1 334 ? -0.104 -32.312 7.82 1 97.75 334 LYS B C 1
ATOM 5351 O O . LYS B 1 334 ? 1.011 -32.688 8.195 1 97.75 334 LYS B O 1
ATOM 5356 N N . VAL B 1 335 ? -0.657 -32.75 6.723 1 98.19 335 VAL B N 1
ATOM 5357 C CA . VAL B 1 335 ? 0.015 -33.719 5.848 1 98.19 335 VAL B CA 1
ATOM 5358 C C . VAL B 1 335 ? 1.313 -33.094 5.32 1 98.19 335 VAL B C 1
ATOM 5360 O O . VAL B 1 335 ? 2.354 -33.75 5.305 1 98.19 335 VAL B O 1
ATOM 5363 N N . TYR B 1 336 ? 1.226 -31.875 4.902 1 97.94 336 TYR B N 1
ATOM 5364 C CA . TYR B 1 336 ? 2.441 -31.234 4.414 1 97.94 336 TYR B CA 1
ATOM 5365 C C . TYR B 1 336 ? 3.479 -31.109 5.523 1 97.94 336 TYR B C 1
ATOM 5367 O O . TYR B 1 336 ? 4.656 -31.406 5.316 1 97.94 336 TYR B O 1
ATOM 5375 N N . ALA B 1 337 ? 3.113 -30.703 6.723 1 97.12 337 ALA B N 1
ATOM 5376 C CA . ALA B 1 337 ? 4.016 -30.453 7.844 1 97.12 337 ALA B CA 1
ATOM 5377 C C . ALA B 1 337 ? 4.668 -31.75 8.328 1 97.12 337 ALA B C 1
ATOM 5379 O O . ALA B 1 337 ? 5.863 -31.766 8.633 1 97.12 337 ALA B O 1
ATOM 5380 N N . GLU B 1 338 ? 3.918 -32.812 8.359 1 97 338 GLU B N 1
ATOM 5381 C CA . GLU B 1 338 ? 4.363 -34.031 9.055 1 97 338 GLU B CA 1
ATOM 5382 C C . GLU B 1 338 ? 4.93 -35.062 8.07 1 97 338 GLU B C 1
ATOM 5384 O O . GLU B 1 338 ? 5.695 -35.938 8.461 1 97 338 GLU B O 1
ATOM 5389 N N . ARG B 1 339 ? 4.559 -34.906 6.809 1 96.38 339 ARG B N 1
ATOM 5390 C CA . ARG B 1 339 ? 4.934 -35.969 5.883 1 96.38 339 ARG B CA 1
ATOM 5391 C C . ARG B 1 339 ? 5.652 -35.375 4.66 1 96.38 339 ARG B C 1
ATOM 5393 O O . ARG B 1 339 ? 6.805 -35.719 4.398 1 96.38 339 ARG B O 1
ATOM 5400 N N . ILE B 1 340 ? 5.035 -34.5 4.031 1 97 340 ILE B N 1
ATOM 5401 C CA . ILE B 1 340 ? 5.516 -34.094 2.707 1 97 340 ILE B CA 1
ATOM 5402 C C . ILE B 1 340 ? 6.785 -33.281 2.84 1 97 340 ILE B C 1
ATOM 5404 O O . ILE B 1 340 ? 7.801 -33.562 2.207 1 97 340 ILE B O 1
ATOM 5408 N N . ILE B 1 341 ? 6.777 -32.188 3.676 1 96.62 341 ILE B N 1
ATOM 5409 C CA . ILE B 1 341 ? 7.926 -31.297 3.811 1 96.62 341 ILE B CA 1
ATOM 5410 C C . ILE B 1 341 ? 9.133 -32.094 4.309 1 96.62 341 ILE B C 1
ATOM 5412 O O . ILE B 1 341 ? 10.211 -32.031 3.715 1 96.62 341 ILE B O 1
ATOM 5416 N N . PRO B 1 342 ? 9.023 -32.938 5.344 1 94.38 342 PRO B N 1
ATOM 5417 C CA . PRO B 1 342 ? 10.172 -33.719 5.797 1 94.38 342 PRO B CA 1
ATOM 5418 C C . PRO B 1 342 ? 10.703 -34.656 4.719 1 94.38 342 PRO B C 1
ATOM 5420 O O . PRO B 1 342 ? 11.914 -34.906 4.645 1 94.38 342 PRO B O 1
ATOM 5423 N N . ALA B 1 343 ? 9.789 -35.156 3.914 1 93.44 343 ALA B N 1
ATOM 5424 C CA . ALA B 1 343 ? 10.18 -36.094 2.889 1 93.44 343 ALA B CA 1
ATOM 5425 C C . ALA B 1 343 ? 11.039 -35.438 1.81 1 93.44 343 ALA B C 1
ATOM 5427 O O . ALA B 1 343 ? 11.859 -36.094 1.172 1 93.44 343 ALA B O 1
ATOM 5428 N N . PHE B 1 344 ? 10.836 -34.188 1.609 1 94.25 344 PHE B N 1
ATOM 5429 C CA . PHE B 1 344 ? 11.508 -33.531 0.502 1 94.25 344 PHE B CA 1
ATOM 5430 C C . PHE B 1 344 ? 12.57 -32.562 1.017 1 94.25 344 PHE B C 1
ATOM 5432 O O . PHE B 1 344 ? 13.234 -31.875 0.229 1 94.25 344 PHE B O 1
ATOM 5439 N N . SER B 1 345 ? 12.648 -32.219 2.41 1 77.75 345 SER B N 1
ATOM 5440 C CA . SER B 1 345 ? 13.664 -31.328 2.988 1 77.75 345 SER B CA 1
ATOM 5441 C C . SER B 1 345 ? 15.055 -31.922 2.869 1 77.75 345 SER B C 1
ATOM 5443 O O . SER B 1 345 ? 16.047 -31.203 2.723 1 77.75 345 SER B O 1
ATOM 5445 N N . GLU B 1 346 ? 15.25 -33.188 3.395 1 58.31 346 GLU B N 1
ATOM 5446 C CA . GLU B 1 346 ? 16.547 -33.844 3.428 1 58.31 346 GLU B CA 1
ATOM 5447 C C . GLU B 1 346 ? 16.938 -34.375 2.047 1 58.31 346 GLU B C 1
ATOM 5449 O O . GLU B 1 346 ? 17.906 -35.125 1.913 1 58.31 346 GLU B O 1
ATOM 5454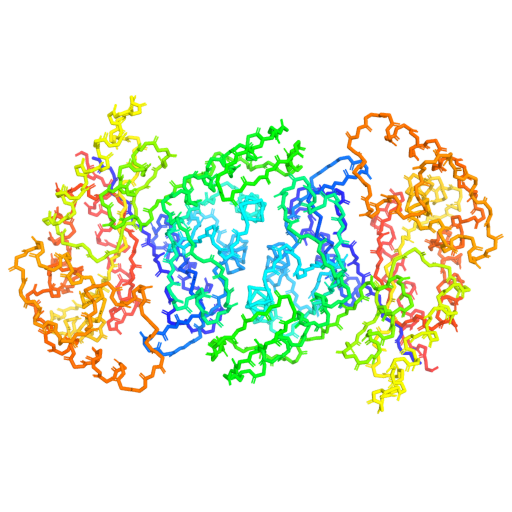 N N . ILE B 1 347 ? 16.188 -34.156 1.097 1 45.91 347 ILE B N 1
ATOM 5455 C CA . ILE B 1 347 ? 16.641 -34.812 -0.12 1 45.91 347 ILE B CA 1
ATOM 5456 C C . ILE B 1 347 ? 18.016 -34.281 -0.517 1 45.91 347 ILE B C 1
ATOM 5458 O O . ILE B 1 347 ? 18.188 -33.094 -0.731 1 45.91 347 ILE B O 1
ATOM 5462 N N . LYS B 1 348 ? 19.109 -34.938 -0.014 1 38.31 348 LYS B N 1
ATOM 5463 C CA . LYS B 1 348 ? 20.531 -34.875 -0.35 1 38.31 348 LYS B CA 1
ATOM 5464 C C . LYS B 1 348 ? 20.734 -35.031 -1.854 1 38.31 348 LYS B C 1
ATOM 5466 O O . LYS B 1 348 ? 20.141 -35.875 -2.496 1 38.31 348 LYS B O 1
#

pLDDT: mean 93.31, std 10.39, range [38.31, 98.94]

Organism: Archaeoglobus fulgidus (strain ATCC 49558 / DSM 4304 / JCM 9628 / NBRC 100126 / VC-16) (NCBI:txid224325)

Nearest PDB structures (foldseek):
  8qpm-assembly2_D  TM=9.164E-01  e=1.341E-31  Methanocaldococcus jannaschii
  1f07-assembly1_A  TM=8.954E-01  e=6.254E-28  Methanothermobacter thermautotrophicus
  8t0u-assembly1_C  TM=7.918E-01  e=7.069E-21  Pseudomonas fluorescens Pf0-1
  8k74-assembly1_B  TM=7.352E-01  e=7.450E-18  Klebsiella sp. PCX
  8k74-assembly1_A  TM=7.126E-01  e=1.521E-17  Klebsiella sp. PCX

Foldseek 3Di:
DFFAEAAEQEPPDDDLVVVLVVRQLLVVLRHQAYEYEADPADVVGHRHDGQLVSLLVSLQSHAGHAYEYPAAECQVPPLVRVLVSQLNSLVSNVRRYAHEYELAFCQRAVVVPGDRPDSLQSRLQSLVVSQCQLVFDQDWDDGPVDTDDRDHDPGHHPDRHFYEYQDDDLSVLLVCLQRGQEYEHEQAFLVLLLVSNVSSQNSVVVNVHHCVSYQYEYEAEEAADQFLVQQLVQLLVVLLVNQCQVVNCVVVPHDQPQDPPQDSNCRRYHHCPDPVSSVSSVVSSVPQDSVSSLRRHQTGYLVSNLVRVVSNVVSPHRYYHYHYRYPDSVVVSVSCSPPRSVVRRPPD/DFFAEAAEQEPPDDDLVVVLVVRQLLVVLRHQAYEYEADPADVVGHRHDGQLVSLLVSLQSHAGHAYEYPAAECQVPPLVRVLVSQLNSLVSNVRRYAHEYELAFCQRAVVVPGDRPDSLQSRLQSLVVSQCQLVFDQDWDDGPVDTDDRDHDPGHHPDRHFYEYQDDDLSVLLVCLQRGQEYEHEQAFLVLLLVSNVSSQNSVVVNVHHCVSYQYEYEAEAAADQFLVQQLVQLLVVLLVNQCQVVNCVVVPHDQPQDPPQDSNCRRYPHCPDPVSSVSSVVSSVVQDSVSSLRRHQTGYLVSNLVRVVSNVVSPHRYYHYHYRYPDSVVVSVSCSPPRSVVRRPPD

Solvent-accessible surface area (backbone atoms only — not comparable to full-atom values): 34513 Å² total; per-residue (Å²): 97,64,47,42,43,22,38,31,60,55,70,54,43,74,61,65,70,57,49,53,51,50,50,42,50,42,40,75,42,64,27,50,29,43,28,24,38,51,43,43,66,51,87,69,76,39,41,27,53,34,26,66,36,49,49,19,30,45,24,70,67,49,88,77,39,30,39,31,36,62,32,38,42,58,69,81,32,46,37,70,58,49,41,38,38,49,29,35,33,9,54,56,34,72,54,28,37,34,45,22,31,35,72,67,41,28,63,68,30,54,28,58,53,50,78,83,66,60,47,68,59,37,44,53,53,30,51,53,50,27,55,44,31,49,71,53,42,73,41,66,43,86,58,97,80,49,40,30,50,67,25,62,42,50,44,56,39,76,48,86,62,45,34,29,26,44,42,87,47,65,69,47,22,19,44,23,33,47,76,38,36,15,39,40,32,66,59,48,32,42,65,43,40,37,58,53,46,49,35,22,42,50,15,7,52,77,59,75,47,56,61,86,67,38,47,36,32,34,38,36,46,33,9,38,29,95,39,45,66,58,6,46,58,40,42,51,77,58,34,46,55,50,56,43,30,35,61,49,40,41,70,63,71,44,86,78,87,66,58,90,90,54,54,59,51,30,60,44,65,35,69,68,78,44,70,69,51,42,51,50,49,54,53,53,24,69,64,60,45,72,68,52,49,60,47,41,34,36,48,12,23,71,68,48,29,53,54,47,49,50,47,32,40,76,32,56,47,35,30,41,28,32,32,81,49,21,81,41,60,68,55,34,48,48,46,39,42,72,45,50,47,61,65,39,46,69,40,113,97,65,48,41,43,22,39,32,58,54,69,55,43,71,60,63,72,56,47,52,51,49,50,42,51,42,39,76,41,62,27,48,30,40,28,24,38,52,44,43,64,51,88,70,74,39,42,28,51,32,29,66,36,51,48,18,30,45,24,70,66,48,87,76,40,29,39,29,36,61,32,38,42,58,71,81,32,46,37,70,56,49,39,39,40,50,28,34,34,11,54,55,34,72,54,28,37,35,43,21,31,33,71,66,42,29,63,66,30,53,28,59,52,51,78,84,64,60,46,69,59,37,44,52,53,29,51,52,51,27,54,43,32,50,71,52,42,72,42,65,41,86,57,96,82,49,40,30,50,68,24,62,43,50,44,57,39,76,48,87,64,45,35,28,26,44,40,87,48,66,70,47,23,19,45,24,32,46,78,38,36,14,37,39,32,66,60,48,32,42,66,42,41,37,59,52,46,50,35,22,38,50,16,7,51,77,61,76,47,54,60,87,66,38,47,34,32,34,39,36,44,33,9,37,29,95,39,46,65,57,6,46,59,40,42,54,76,58,36,47,55,51,55,45,31,35,61,50,40,42,70,63,70,44,87,77,86,67,61,91,91,54,56,59,50,31,62,43,65,35,70,70,78,43,70,67,50,43,51,49,48,53,53,54,26,69,64,60,47,71,67,54,48,58,48,41,32,37,47,12,24,70,68,47,28,51,52,46,48,50,48,31,40,75,33,55,48,34,29,41,29,32,32,81,46,21,80,43,60,66,58,35,50,48,47,39,42,73,46,49,48,60,64,38,47,67,41,111

InterPro domains:
  IPR011251 Luciferase-like domain [PF00296] (11-319)
  IPR019946 5,10-methylenetetrahydromethanopterin reductase [MF_01091] (1-348)
  IPR036661 Luciferase-like domain superfamily [G3DSA:3.20.20.30] (1-345)
  IPR036661 Luciferase-like domain superfamily [SSF51679] (1-344)
  IPR050564 F420-dependent glucose-6-phosphate dehydrogenase/mer [PTHR43244] (3-344)

Sequence (696 aa):
MSVRFGMLLSPPMPALEKVIKIAQQAEDSGMFSLTVPDHTLMVPPGFTPNALSLLSALAVKTSKAMLGTGVTDVVRYHPSVLAQIMATIDHLSYGRAFLGLGAGEAMNIKPFGIEWKKPYTTLREGIEIIKRLWAGDRFSYEGKRFRLDDAFLQIKPLQKIPIYLGANGVKTRELAGEICDGWMPIAETPKTYRENLKDVERGCSKAGRNLDEIDTALQIYTAVDTSFERAMERARQFSGVIVSAAEKAEQAGYSLEMPEGISKKFYFEQLLLDDKMLMEFVKLSSLVTEEMIRDFFIVGTPEDCEEKIEEFVKAGVKHFMLINVGPDPKYVLKVYAERIIPAFSEIKMSVRFGMLLSPPMPALEKVIKIAQQAEDSGMFSLTVPDHTLMVPPGFTPNALSLLSALAVKTSKAMLGTGVTDVVRYHPSVLAQIMATIDHLSYGRAFLGLGAGEAMNIKPFGIEWKKPYTTLREGIEIIKRLWAGDRFSYEGKRFRLDDAFLQIKPLQKIPIYLGANGVKTRELAGEICDGWMPIAETPKTYRENLKDVERGCSKAGRNLDEIDTALQIYTAVDTSFERAMERARQFSGVIVSAAEKAEQAGYSLEMPEGISKKFYFEQLLLDDKMLMEFVKLSSLVTEEMIRDFFIVGTPEDCEEKIEEFVKAGVKHFMLINVGPDPKYVLKVYAERIIPAFSEIK

Radius of gyration: 26.82 Å; Cα contacts (8 Å, |Δi|>4): 1539; chains: 2; bounding box: 52×80×63 Å

Secondary structure (DSSP, 8-state):
---EEEEE-PSS---HHHHHHHHHHHHHTT-SEEEE---S--SS------HHHHHHHHHHH-SSSEEEES-EETTTB-HHHHHHHHHHHHHHTTS-EEEEEES--HHHHGGGT-----HHHHHHHHHHHHHHHHHT--EEEE-SS-EEEEE--S---SS---EEE---SHHHHHHHHHH-SEE--BS--HHHHHHHHHHHHHHHHHTT--GGGSEEEEEEEEEE-SSHHHHHHHHHTTTHHHHHTHHHHHHTT----PPTT--TTHHHHS---SHHHHHHHHHHHTT--HHHHHHHSEEESHHHHHHHHHHHHHHT--EEEEEE--SSHHHHHHHIIIIIHHHHHS--/---EEEEE-PSS---HHHHHHHHHHHHHTT-SEEEE---S--SS------HHHHHHHHHHH-SSSEEEES-EETTTB-HHHHHHHHHHHHHHTTS-EEEEEES--HHHHGGGT-----HHHHHHHHHHHHHHHHTT--EEEE-SS-EEEEE--S---SS---EEE---SHHHHHHHHHH-SEE--BS--HHHHHHHHHHHHHHHHHTT--GGGSEEEEEEEEEE-SSHHHHHHHHHTTTHHHHHTHHHHHHTT----PPTT--TTHHHHS---SHHHHHHHHHHHHT--HHHHHHHSEEESHHHHHHHHHHHHHHT--EEEEEE--SSHHHHHHHIIIIIHHHHHS--